Protein AF-A0A919Z2V4-F1 (afdb_monomer_lite)

Structure (mmCIF, N/CA/C/O backbone):
data_AF-A0A919Z2V4-F1
#
_entry.id   AF-A0A919Z2V4-F1
#
loop_
_atom_site.group_PDB
_atom_site.id
_atom_site.type_symbol
_atom_site.label_atom_id
_atom_site.label_alt_id
_atom_site.label_comp_id
_atom_site.label_asym_id
_atom_site.label_entity_id
_atom_site.label_seq_id
_atom_site.pdbx_PDB_ins_code
_atom_site.Cartn_x
_atom_site.Cartn_y
_atom_site.Cartn_z
_atom_site.occupancy
_atom_site.B_iso_or_equiv
_atom_site.auth_seq_id
_atom_site.auth_comp_id
_atom_site.auth_asym_id
_atom_site.auth_atom_id
_atom_site.pdbx_PDB_model_num
ATOM 1 N N . MET A 1 1 ? 20.103 -18.268 31.659 1.00 32.75 1 MET A N 1
ATOM 2 C CA . MET A 1 1 ? 19.099 -17.332 32.215 1.00 32.75 1 MET A CA 1
ATOM 3 C C . MET A 1 1 ? 17.959 -17.196 31.215 1.00 32.75 1 MET A C 1
ATOM 5 O O . MET A 1 1 ? 18.212 -16.884 30.063 1.00 32.75 1 MET A O 1
ATOM 9 N N . LYS A 1 2 ? 16.730 -17.542 31.616 1.00 25.28 2 LYS A N 1
ATOM 10 C CA . LYS A 1 2 ? 15.536 -17.521 30.755 1.00 25.28 2 LYS A CA 1
ATOM 11 C C . LYS A 1 2 ? 15.109 -16.070 30.496 1.00 25.28 2 LYS A C 1
ATOM 13 O O . LYS A 1 2 ? 14.567 -15.439 31.399 1.00 25.28 2 LYS A O 1
ATOM 18 N N . ASN A 1 3 ? 15.309 -15.563 29.279 1.00 24.97 3 ASN A N 1
ATOM 19 C CA . ASN A 1 3 ? 14.712 -14.299 28.848 1.00 24.97 3 ASN A CA 1
ATOM 20 C C . ASN A 1 3 ? 13.202 -14.493 28.654 1.00 24.97 3 ASN A C 1
ATOM 22 O O . ASN A 1 3 ? 12.748 -15.175 27.735 1.00 24.97 3 ASN A O 1
ATOM 26 N N . LYS A 1 4 ? 12.411 -13.914 29.564 1.00 27.44 4 LYS A N 1
ATOM 27 C CA . LYS A 1 4 ? 10.954 -13.814 29.448 1.00 27.44 4 LYS A CA 1
ATOM 28 C C . LYS A 1 4 ? 10.617 -12.909 28.257 1.00 27.44 4 LYS A C 1
ATOM 30 O O . LYS A 1 4 ? 10.612 -11.691 28.397 1.00 27.44 4 LYS A O 1
ATOM 35 N N . LYS A 1 5 ? 10.263 -13.503 27.112 1.00 27.16 5 LYS A N 1
ATOM 36 C CA . LYS A 1 5 ? 9.455 -12.833 26.082 1.00 27.16 5 LYS A CA 1
ATOM 37 C C . LYS A 1 5 ? 8.130 -12.409 26.732 1.00 27.16 5 LYS A C 1
ATOM 39 O O . LYS A 1 5 ? 7.271 -13.249 27.005 1.00 27.16 5 LYS A O 1
ATOM 44 N N . ARG A 1 6 ? 7.970 -11.121 27.039 1.00 26.19 6 ARG A N 1
ATOM 45 C CA . ARG A 1 6 ? 6.679 -10.539 27.429 1.00 26.19 6 ARG A CA 1
ATOM 46 C C . ARG A 1 6 ? 5.808 -10.512 26.169 1.00 26.19 6 ARG A C 1
ATOM 48 O O . ARG A 1 6 ? 5.890 -9.585 25.381 1.00 26.19 6 ARG A O 1
ATOM 55 N N . LYS A 1 7 ? 4.996 -11.554 25.956 1.00 26.88 7 LYS A N 1
ATOM 56 C CA . LYS A 1 7 ? 3.866 -11.485 25.017 1.00 26.88 7 LYS A CA 1
ATOM 57 C C . LYS A 1 7 ? 2.907 -10.418 25.546 1.00 26.88 7 LYS A C 1
ATOM 59 O O . LYS A 1 7 ? 2.269 -10.634 26.579 1.00 26.88 7 LYS A O 1
ATOM 64 N N . GLN A 1 8 ? 2.840 -9.271 24.881 1.00 28.77 8 GLN A N 1
ATOM 65 C CA . GLN A 1 8 ? 1.799 -8.274 25.102 1.00 28.77 8 GLN A CA 1
ATOM 66 C C . GLN A 1 8 ? 0.488 -8.929 24.646 1.00 28.77 8 GLN A C 1
ATOM 68 O O . GLN A 1 8 ? 0.226 -9.079 23.460 1.00 28.77 8 GLN A O 1
ATOM 73 N N . LYS A 1 9 ? -0.289 -9.475 25.590 1.00 27.64 9 LYS A N 1
ATOM 74 C CA . LYS A 1 9 ? -1.645 -9.940 25.290 1.00 27.64 9 LYS A CA 1
ATOM 75 C C . LYS A 1 9 ? -2.485 -8.686 25.077 1.00 27.64 9 LYS A C 1
ATOM 77 O O . LYS A 1 9 ? -2.819 -8.025 26.059 1.00 27.64 9 LYS A O 1
ATOM 82 N N . THR A 1 10 ? -2.811 -8.376 23.828 1.00 31.47 10 THR A N 1
ATOM 83 C CA . THR A 1 10 ? -3.764 -7.333 23.427 1.00 31.47 10 THR A CA 1
ATOM 84 C C . THR A 1 10 ? -5.170 -7.749 23.866 1.00 31.47 10 THR A C 1
ATOM 86 O O . THR A 1 10 ? -6.000 -8.169 23.072 1.00 31.47 10 THR A O 1
ATOM 89 N N . LYS A 1 11 ? -5.430 -7.755 25.177 1.00 31.16 11 LYS A N 1
ATOM 90 C CA . LYS A 1 11 ? -6.787 -7.905 25.705 1.00 31.16 11 LYS A CA 1
ATOM 91 C C . LYS A 1 11 ? -7.398 -6.515 25.757 1.00 31.16 11 LYS A C 1
ATOM 93 O O . LYS A 1 11 ? -6.947 -5.698 26.557 1.00 31.16 11 LYS A O 1
ATOM 98 N N . ILE A 1 12 ? -8.420 -6.283 24.936 1.00 35.75 12 ILE A N 1
ATOM 99 C CA . ILE A 1 12 ? -9.289 -5.110 25.048 1.00 35.75 12 ILE A CA 1
ATOM 100 C C . ILE A 1 12 ? -9.858 -5.120 26.471 1.00 35.75 12 ILE A C 1
ATOM 102 O O . ILE A 1 12 ? -10.494 -6.089 26.890 1.00 35.75 12 ILE A O 1
ATOM 106 N N . ARG A 1 13 ? -9.544 -4.087 27.252 1.00 31.11 13 ARG A N 1
ATOM 107 C CA . ARG A 1 13 ? -10.099 -3.875 28.591 1.00 31.11 13 ARG A CA 1
ATOM 108 C C . ARG A 1 13 ? -10.956 -2.622 28.537 1.00 31.11 13 ARG A C 1
ATOM 110 O O . ARG A 1 13 ? -10.523 -1.613 27.990 1.00 31.11 13 ARG A O 1
ATOM 117 N N . ARG A 1 14 ? -12.145 -2.699 29.131 1.00 33.41 14 ARG A N 1
ATOM 118 C CA . ARG A 1 14 ? -12.959 -1.525 29.433 1.00 33.41 14 ARG A CA 1
ATOM 119 C C . ARG A 1 14 ? -12.164 -0.654 30.400 1.00 33.41 14 ARG A C 1
ATOM 121 O O . ARG A 1 14 ? -11.778 -1.130 31.468 1.00 33.41 14 ARG A O 1
ATOM 128 N N . ASN A 1 15 ? -11.895 0.583 30.015 1.00 32.00 15 ASN A N 1
ATOM 129 C CA . ASN A 1 15 ? -11.570 1.616 30.976 1.00 32.00 15 ASN A CA 1
ATOM 130 C C . ASN A 1 15 ? -12.911 2.200 31.427 1.00 32.00 15 ASN A C 1
ATOM 132 O O . ASN A 1 15 ? -13.731 2.585 30.598 1.00 32.00 15 ASN A O 1
ATOM 136 N N . GLU A 1 16 ? -13.176 2.206 32.728 1.00 30.98 16 GLU A N 1
ATOM 137 C CA . GLU A 1 16 ? -14.463 2.677 33.264 1.00 30.98 16 GLU A CA 1
ATOM 138 C C . GLU A 1 16 ? -14.642 4.198 33.102 1.00 30.98 16 GLU A C 1
ATOM 140 O O . GLU A 1 16 ? -15.756 4.695 33.210 1.00 30.98 16 GLU A O 1
ATOM 145 N N . ASN A 1 17 ? -13.572 4.916 32.736 1.00 37.62 17 ASN A N 1
ATOM 146 C CA . ASN A 1 17 ? -13.545 6.368 32.551 1.00 37.62 17 ASN A CA 1
ATOM 147 C C . ASN A 1 17 ? -13.175 6.737 31.117 1.00 37.62 17 ASN A C 1
ATOM 149 O O . ASN A 1 17 ? -12.077 7.221 30.838 1.00 37.62 17 ASN A O 1
ATOM 153 N N . GLY A 1 18 ? -14.090 6.434 30.207 1.00 30.92 18 GLY A N 1
ATOM 154 C CA . GLY A 1 18 ? -13.821 6.496 28.794 1.00 30.92 18 GLY A CA 1
ATOM 155 C C . GLY A 1 18 ? -14.612 7.544 28.013 1.00 30.92 18 GLY A C 1
ATOM 156 O O . GLY A 1 18 ? -15.623 7.204 27.406 1.00 30.92 18 GLY A O 1
ATOM 157 N N . ALA A 1 19 ? -14.113 8.778 27.949 1.00 35.06 19 ALA A N 1
ATOM 158 C CA . ALA A 1 19 ? -14.504 9.749 26.926 1.00 35.06 19 ALA A CA 1
ATOM 159 C C . ALA A 1 19 ? -13.366 10.727 26.630 1.00 35.06 19 ALA A C 1
ATOM 161 O O . ALA A 1 19 ? -12.578 11.062 27.515 1.00 35.06 19 ALA A O 1
ATOM 162 N N . THR A 1 20 ? -13.268 11.183 25.381 1.00 41.44 20 THR A N 1
ATOM 163 C CA . THR A 1 20 ? -12.561 12.431 25.066 1.00 41.44 20 THR A CA 1
ATOM 164 C C . THR A 1 20 ? -13.396 13.634 25.541 1.00 41.44 20 THR A C 1
ATOM 166 O O . THR A 1 20 ? -14.615 13.590 25.398 1.00 41.44 20 THR A O 1
ATOM 169 N N . PRO A 1 21 ? -12.792 14.702 26.096 1.00 40.31 21 PRO A N 1
ATOM 170 C CA . PRO A 1 21 ? -13.465 15.644 27.008 1.00 40.31 21 PRO A CA 1
ATOM 171 C C . PRO A 1 21 ? -14.363 16.719 26.362 1.00 40.31 21 PRO A C 1
ATOM 173 O O . PRO A 1 21 ? -14.651 17.717 27.015 1.00 40.31 21 PRO A O 1
ATOM 176 N N . HIS A 1 22 ? -14.765 16.586 25.095 1.00 46.78 22 HIS A N 1
ATOM 177 C CA . HIS A 1 22 ? -15.185 17.753 24.292 1.00 46.78 22 HIS A CA 1
ATOM 178 C C . HIS A 1 22 ? -16.662 18.110 24.283 1.00 46.78 22 HIS A C 1
ATOM 180 O O . HIS A 1 22 ? -17.043 19.054 23.604 1.00 46.78 22 HIS A O 1
ATOM 186 N N . GLU A 1 23 ? -17.499 17.461 25.080 1.00 51.72 23 GLU A N 1
ATOM 187 C CA . GLU A 1 23 ? -18.901 17.860 25.151 1.00 51.72 23 GLU A CA 1
ATOM 188 C C . GLU A 1 23 ? -19.267 18.301 26.571 1.00 51.72 23 GLU A C 1
ATOM 190 O O . GLU A 1 23 ? -19.268 17.499 27.502 1.00 51.72 23 GLU A O 1
ATOM 195 N N . ASN A 1 24 ? -19.703 19.558 26.730 1.00 46.19 24 ASN A N 1
ATOM 196 C CA . ASN A 1 24 ? -20.564 19.955 27.861 1.00 46.19 24 ASN A CA 1
ATOM 197 C C . ASN A 1 24 ? -21.817 19.049 27.943 1.00 46.19 24 ASN A C 1
ATOM 199 O O . ASN A 1 24 ? -22.427 18.880 29.001 1.00 46.19 24 ASN A O 1
ATOM 203 N N . GLU A 1 25 ? -22.190 18.429 26.821 1.00 50.91 25 GLU A N 1
ATOM 204 C CA . GLU A 1 25 ? -23.221 17.403 26.745 1.00 50.91 25 GLU A CA 1
ATOM 205 C C . GLU A 1 25 ? -22.753 16.040 27.273 1.00 50.91 25 GLU A C 1
ATOM 207 O O . GLU A 1 25 ? -23.605 15.289 27.722 1.00 50.91 25 GLU A O 1
ATOM 212 N N . PHE A 1 26 ? -21.454 15.714 27.339 1.00 57.19 26 PHE A N 1
ATOM 213 C CA . PHE A 1 26 ? -20.980 14.405 27.811 1.00 57.19 26 PHE A CA 1
ATOM 214 C C . PHE A 1 26 ? -21.358 14.156 29.268 1.00 57.19 26 PHE A C 1
ATOM 216 O O . PHE A 1 26 ? -21.926 13.113 29.582 1.00 57.19 26 PHE A O 1
ATOM 223 N N . GLU A 1 27 ? -21.087 15.107 30.166 1.00 59.19 27 GLU A N 1
ATOM 224 C CA . GLU A 1 27 ? -21.482 14.962 31.573 1.00 59.19 27 GLU A CA 1
ATOM 225 C C . GLU A 1 27 ? -23.003 14.836 31.703 1.00 59.19 27 GLU A C 1
ATOM 227 O O . GLU A 1 27 ? -23.503 14.027 32.485 1.00 59.19 27 GLU A O 1
ATOM 232 N N . THR A 1 28 ? -23.740 15.578 30.876 1.00 63.47 28 THR A N 1
ATOM 233 C CA . THR A 1 28 ? -25.205 15.567 30.847 1.00 63.47 28 THR A CA 1
ATOM 234 C C . THR A 1 28 ? -25.751 14.232 30.327 1.00 63.47 28 THR A C 1
ATOM 236 O O . THR A 1 28 ? -26.582 13.611 30.983 1.00 63.47 28 THR A O 1
ATOM 239 N N . ILE A 1 29 ? -25.256 13.744 29.191 1.00 63.44 29 ILE A N 1
ATOM 240 C CA . ILE A 1 29 ? -25.629 12.480 28.550 1.00 63.44 29 ILE A CA 1
ATOM 241 C C . ILE A 1 29 ? -25.215 11.307 29.430 1.00 63.44 29 ILE A C 1
ATOM 243 O O . ILE A 1 29 ? -26.018 10.407 29.641 1.00 63.44 29 ILE A O 1
ATOM 247 N N . SER A 1 30 ? -24.001 11.318 29.980 1.00 65.25 30 SER A N 1
ATOM 248 C CA . SER A 1 30 ? -23.493 10.265 30.864 1.00 65.25 30 SER A CA 1
ATOM 249 C C . SER A 1 30 ? -24.322 10.180 32.148 1.00 65.25 30 SER A C 1
ATOM 251 O O . SER A 1 30 ? -24.701 9.086 32.577 1.00 65.25 30 SER A O 1
ATOM 253 N N . LYS A 1 31 ? -24.718 11.329 32.713 1.00 73.56 31 LYS A N 1
ATOM 254 C CA . LYS A 1 31 ? -25.656 11.391 33.839 1.00 73.56 31 LYS A CA 1
ATOM 255 C C . LYS A 1 31 ? -27.044 10.864 33.465 1.00 73.56 31 LYS A C 1
ATOM 257 O O . LYS A 1 31 ? -27.559 10.009 34.178 1.00 73.56 31 LYS A O 1
ATOM 262 N N . LEU A 1 32 ? -27.612 11.292 32.335 1.00 73.62 32 LEU A N 1
ATOM 263 C CA . LEU A 1 32 ? -28.906 10.805 31.835 1.00 73.62 32 LEU A CA 1
ATOM 264 C C . LEU A 1 32 ? -28.890 9.294 31.562 1.00 73.62 32 LEU A C 1
ATOM 266 O O . LEU A 1 32 ? -29.845 8.601 31.899 1.00 73.62 32 LEU A O 1
ATOM 270 N N . LEU A 1 33 ? -27.803 8.763 30.994 1.00 70.88 33 LEU A N 1
ATOM 271 C CA . LEU A 1 33 ? -27.613 7.328 30.773 1.00 70.88 33 LEU A CA 1
ATOM 272 C C . LEU A 1 33 ? -27.520 6.571 32.096 1.00 70.88 33 LEU A C 1
ATOM 274 O O . LEU A 1 33 ? -28.129 5.515 32.236 1.00 70.88 33 LEU A O 1
ATOM 278 N N . THR A 1 34 ? -26.786 7.115 33.067 1.00 77.75 34 THR A N 1
ATOM 279 C CA . THR A 1 34 ? -26.656 6.521 34.402 1.00 77.75 34 THR A CA 1
ATOM 280 C C . THR A 1 34 ? -28.007 6.489 35.116 1.00 77.75 34 THR A C 1
ATOM 282 O O . THR A 1 34 ? -28.391 5.455 35.656 1.00 77.75 34 THR A O 1
ATOM 285 N N . GLU A 1 35 ? -28.771 7.583 35.062 1.00 81.00 35 GLU A N 1
ATOM 286 C CA . GLU A 1 35 ? -30.133 7.663 35.602 1.00 81.00 35 GLU A CA 1
ATOM 287 C C . GLU A 1 35 ? -31.090 6.708 34.872 1.00 81.00 35 GLU A C 1
ATOM 289 O O . GLU A 1 35 ? -31.896 6.025 35.504 1.00 81.00 35 GLU A O 1
ATOM 294 N N . TYR A 1 36 ? -30.983 6.594 33.547 1.00 77.38 36 TYR A N 1
ATOM 295 C CA . TYR A 1 36 ? -31.784 5.665 32.750 1.00 77.38 36 TYR A CA 1
ATOM 296 C C . TYR A 1 36 ? -31.482 4.198 33.086 1.00 77.38 36 TYR A C 1
ATOM 298 O O . TYR A 1 36 ? -32.415 3.416 33.262 1.00 77.38 36 TYR A O 1
ATOM 306 N N . ILE A 1 37 ? -30.205 3.831 33.231 1.00 80.31 37 ILE A N 1
ATOM 307 C CA . ILE A 1 37 ? -29.780 2.484 33.639 1.00 80.31 37 ILE A CA 1
ATOM 308 C C . ILE A 1 37 ? -30.247 2.181 35.066 1.00 80.31 37 ILE A C 1
ATOM 310 O O . ILE A 1 37 ? -30.796 1.108 35.307 1.00 80.31 37 ILE A O 1
ATOM 314 N N . ALA A 1 38 ? -30.105 3.132 35.995 1.00 81.62 38 ALA A N 1
ATOM 315 C CA . ALA A 1 38 ? -30.577 2.973 37.371 1.00 81.62 38 ALA A CA 1
ATOM 316 C C . ALA A 1 38 ? -32.092 2.708 37.443 1.00 81.62 38 ALA A C 1
ATOM 318 O O . ALA A 1 38 ? -32.548 1.943 38.292 1.00 81.62 38 ALA A O 1
ATOM 319 N N . ASN A 1 39 ? -32.862 3.301 36.526 1.00 84.50 39 ASN A N 1
ATOM 320 C CA . ASN A 1 39 ? -34.307 3.109 36.422 1.00 84.50 39 ASN A CA 1
ATOM 321 C C . ASN A 1 39 ? -34.722 1.856 35.624 1.00 84.50 39 ASN A C 1
ATOM 323 O O . ASN A 1 39 ? -35.897 1.499 35.659 1.00 84.50 39 ASN A O 1
ATOM 327 N N . ASN A 1 40 ? -33.798 1.189 34.918 1.00 82.69 40 ASN A N 1
ATOM 328 C CA . ASN A 1 40 ? -34.071 0.009 34.083 1.00 82.69 40 ASN A CA 1
ATOM 329 C C . ASN A 1 40 ? -32.931 -1.034 34.215 1.00 82.69 40 ASN A C 1
ATOM 331 O O . ASN A 1 40 ? -32.115 -1.186 33.298 1.00 82.69 40 ASN A O 1
ATOM 335 N N . PRO A 1 41 ? -32.831 -1.765 35.341 1.00 80.88 41 PRO A N 1
ATOM 336 C CA . PRO A 1 41 ? -31.692 -2.649 35.636 1.00 80.88 41 PRO A CA 1
ATOM 337 C C . PRO A 1 41 ? -31.478 -3.778 34.610 1.00 80.88 41 PRO A C 1
ATOM 339 O O . PRO A 1 41 ? -30.359 -4.245 34.380 1.00 80.88 41 PRO A O 1
ATOM 342 N N . GLU A 1 42 ? -32.544 -4.224 33.945 1.00 84.75 42 GLU A N 1
ATOM 343 C CA . GLU A 1 42 ? -32.484 -5.197 32.853 1.00 84.75 42 GLU A CA 1
ATOM 344 C C . GLU A 1 42 ? -31.669 -4.696 31.651 1.00 84.75 42 GLU A C 1
ATOM 346 O O . GLU A 1 42 ? -31.022 -5.494 30.965 1.00 84.75 42 GLU A O 1
ATOM 351 N N . ILE A 1 43 ? -31.632 -3.379 31.426 1.00 80.31 43 ILE A N 1
ATOM 352 C CA . ILE A 1 43 ? -30.871 -2.758 30.339 1.00 80.31 43 ILE A CA 1
ATOM 353 C C . ILE A 1 43 ? -29.372 -2.876 30.598 1.00 80.31 43 ILE A C 1
ATOM 355 O O . ILE A 1 43 ? -28.622 -3.157 29.663 1.00 80.31 43 ILE A O 1
ATOM 359 N N . GLU A 1 44 ? -28.926 -2.768 31.851 1.00 79.88 44 GLU A N 1
ATOM 360 C CA . GLU A 1 44 ? -27.517 -2.971 32.208 1.00 79.88 44 GLU A CA 1
ATOM 361 C C . GLU A 1 44 ? -27.038 -4.373 31.810 1.00 79.88 44 GLU A C 1
ATOM 363 O O . GLU A 1 44 ? -25.977 -4.547 31.202 1.00 79.88 44 GLU A O 1
ATOM 368 N N . THR A 1 45 ? -27.874 -5.380 32.077 1.00 83.56 45 THR A N 1
ATOM 369 C CA . THR A 1 45 ? -27.592 -6.777 31.724 1.00 83.56 45 THR A CA 1
ATOM 370 C C . THR A 1 45 ? -27.521 -6.963 30.206 1.00 83.56 45 THR A C 1
ATOM 372 O O . THR A 1 45 ? -26.632 -7.656 29.704 1.00 83.56 45 THR A O 1
ATOM 375 N N . ILE A 1 46 ? -28.423 -6.320 29.456 1.00 83.62 46 ILE A N 1
ATOM 376 C CA . ILE A 1 46 ? -28.427 -6.352 27.986 1.00 83.62 46 ILE A CA 1
ATOM 377 C C . ILE A 1 46 ? -27.170 -5.679 27.421 1.00 83.62 46 ILE A C 1
ATOM 379 O O . ILE A 1 46 ? -26.510 -6.264 26.560 1.00 83.62 46 ILE A O 1
ATOM 383 N N . ILE A 1 47 ? -26.815 -4.486 27.909 1.00 80.62 47 ILE A N 1
ATOM 384 C CA . ILE A 1 47 ? -25.624 -3.737 27.477 1.00 80.62 47 ILE A CA 1
ATOM 385 C C . ILE A 1 47 ? -24.364 -4.564 27.729 1.00 80.62 47 ILE A C 1
ATOM 387 O O . ILE A 1 47 ? -23.549 -4.737 26.822 1.00 80.62 47 ILE A O 1
ATOM 391 N N . LYS A 1 48 ? -24.227 -5.131 28.933 1.00 82.31 48 LYS A N 1
ATOM 392 C CA . LYS A 1 48 ? -23.082 -5.971 29.293 1.00 82.31 48 LYS A CA 1
ATOM 393 C C . LYS A 1 48 ? -22.954 -7.174 28.360 1.00 82.31 48 LYS A C 1
ATOM 395 O O . LYS A 1 48 ? -21.884 -7.394 27.800 1.00 82.31 48 LYS A O 1
ATOM 400 N N . LYS A 1 49 ? -24.052 -7.898 28.125 1.00 83.38 49 LYS A N 1
ATOM 401 C CA . LYS A 1 49 ? -24.068 -9.058 27.223 1.00 83.38 49 LYS A CA 1
ATOM 402 C C . LYS A 1 49 ? -23.685 -8.679 25.790 1.00 83.38 49 LYS A C 1
ATOM 404 O O . LYS A 1 49 ? -22.917 -9.393 25.152 1.00 83.38 49 LYS A O 1
ATOM 409 N N . LYS A 1 50 ? -24.202 -7.558 25.279 1.00 83.62 50 LYS A N 1
ATOM 410 C CA . LYS A 1 50 ? -23.865 -7.048 23.942 1.00 83.62 50 LYS A CA 1
ATOM 411 C C . LYS A 1 50 ? -22.389 -6.669 23.827 1.00 83.62 50 LYS A C 1
ATOM 413 O O . LYS A 1 50 ? -21.759 -6.995 22.825 1.00 83.62 50 LYS A O 1
ATOM 418 N N . HIS A 1 51 ? -21.835 -6.024 24.850 1.00 84.56 51 HIS A N 1
ATOM 419 C CA . HIS A 1 51 ? -20.416 -5.681 24.892 1.00 84.56 51 HIS A CA 1
ATOM 420 C C . HIS A 1 51 ? -19.528 -6.932 24.926 1.00 84.56 51 HIS A C 1
ATOM 422 O O . HIS A 1 51 ? -18.580 -7.024 24.153 1.00 84.56 51 HIS A O 1
ATOM 428 N N . GLU A 1 52 ? -19.864 -7.926 25.755 1.00 83.81 52 GLU A N 1
ATOM 429 C CA . GLU A 1 52 ? -19.159 -9.217 25.793 1.00 83.81 52 GLU A CA 1
ATOM 430 C C . GLU A 1 52 ? -19.168 -9.903 24.416 1.00 83.81 52 GLU A C 1
ATOM 432 O O . GLU A 1 52 ? -18.121 -10.324 23.927 1.00 83.81 52 GLU A O 1
ATOM 437 N N . GLN A 1 53 ? -20.320 -9.919 23.733 1.00 83.19 53 GLN A N 1
ATOM 438 C CA . GLN A 1 53 ? -20.436 -10.440 22.366 1.00 83.19 53 GLN A CA 1
ATOM 439 C C . GLN A 1 53 ? -19.556 -9.687 21.359 1.00 83.19 53 GLN A C 1
ATOM 441 O O . GLN A 1 53 ? -18.916 -10.316 20.515 1.00 83.19 53 GLN A O 1
ATOM 446 N N . ALA A 1 54 ? -19.514 -8.356 21.441 1.00 87.19 54 ALA A N 1
ATOM 447 C CA . ALA A 1 54 ? -18.673 -7.535 20.575 1.00 87.19 54 ALA A CA 1
ATOM 448 C C . ALA A 1 54 ? -17.181 -7.830 20.799 1.00 87.19 54 ALA A C 1
ATOM 450 O O . ALA A 1 54 ? -16.442 -8.059 19.842 1.00 87.19 54 ALA A O 1
ATOM 451 N N . VAL A 1 55 ? -16.746 -7.889 22.061 1.00 87.62 55 VAL A N 1
ATOM 452 C CA . VAL A 1 55 ? -15.357 -8.194 22.437 1.00 87.62 55 VAL A CA 1
ATOM 453 C C . VAL A 1 55 ? -14.940 -9.578 21.941 1.00 87.62 55 VAL A C 1
ATOM 455 O O . VAL A 1 55 ? -13.849 -9.722 21.389 1.00 87.62 55 VAL A O 1
ATOM 458 N N . ASP A 1 56 ? -15.801 -10.587 22.074 1.00 85.38 56 ASP A N 1
ATOM 459 C CA . ASP A 1 56 ? -15.523 -11.929 21.557 1.00 85.38 56 ASP A CA 1
ATOM 460 C C . ASP A 1 56 ? -15.394 -11.946 20.032 1.00 85.38 56 ASP A C 1
ATOM 462 O O . ASP A 1 56 ? -14.475 -12.575 19.501 1.00 85.38 56 ASP A O 1
ATOM 466 N N . TYR A 1 57 ? -16.267 -11.219 19.327 1.00 87.44 57 TYR A N 1
ATOM 467 C CA . TYR A 1 57 ? -16.199 -11.091 17.872 1.00 87.44 57 TYR A CA 1
ATOM 468 C C . TYR A 1 57 ? -14.871 -10.470 17.430 1.00 87.44 57 TYR A C 1
ATOM 470 O O . TYR A 1 57 ? -14.185 -11.016 16.563 1.00 87.44 57 TYR A O 1
ATOM 478 N N . ILE A 1 58 ? -14.474 -9.366 18.067 1.00 89.38 58 ILE A N 1
ATOM 479 C CA . ILE A 1 58 ? -13.212 -8.684 17.769 1.00 89.38 58 ILE A CA 1
ATOM 480 C C . ILE A 1 58 ? -12.034 -9.618 18.046 1.00 89.38 58 ILE A C 1
ATOM 482 O O . ILE A 1 58 ? -11.206 -9.824 17.165 1.00 89.38 58 ILE A O 1
ATOM 486 N N . ASN A 1 59 ? -11.980 -10.250 19.222 1.00 88.69 59 ASN A N 1
ATOM 487 C CA . ASN A 1 59 ? -10.885 -11.152 19.594 1.00 88.69 59 ASN A CA 1
ATOM 488 C C . ASN A 1 59 ? -10.719 -12.324 18.618 1.00 88.69 59 ASN A C 1
ATOM 490 O O . ASN A 1 59 ? -9.599 -12.782 18.401 1.00 88.69 59 ASN A O 1
ATOM 494 N N . VAL A 1 60 ? -11.814 -12.819 18.036 1.00 89.19 60 VAL A N 1
ATOM 495 C CA . VAL A 1 60 ? -11.747 -13.842 16.988 1.00 89.19 60 VAL A CA 1
ATOM 496 C C . VAL A 1 60 ? -11.190 -13.270 15.686 1.00 89.19 60 VAL A C 1
ATOM 498 O O . VAL A 1 60 ? -10.318 -13.900 15.091 1.00 89.19 60 VAL A O 1
ATOM 501 N N . GLN A 1 61 ? -11.607 -12.072 15.265 1.00 90.69 61 GLN A N 1
ATOM 502 C CA . GLN A 1 61 ? -11.053 -11.427 14.067 1.00 90.69 61 GLN A CA 1
ATOM 503 C C . GLN A 1 61 ? -9.566 -11.074 14.202 1.00 90.69 61 GLN A C 1
ATOM 505 O O . GLN A 1 61 ? -8.813 -11.203 13.239 1.00 90.69 61 GLN A O 1
ATOM 510 N N . LEU A 1 62 ? -9.104 -10.713 15.400 1.00 92.56 62 LEU A N 1
ATOM 511 C CA . LEU A 1 62 ? -7.683 -10.445 15.651 1.00 92.56 62 LEU A CA 1
ATOM 512 C C . LEU A 1 62 ? -6.786 -11.675 15.451 1.00 92.56 62 LEU A C 1
ATOM 514 O O . LEU A 1 62 ? -5.579 -11.532 15.278 1.00 92.56 62 LEU A O 1
ATOM 518 N N . GLU A 1 63 ? -7.356 -12.879 15.453 1.00 92.00 63 GLU A N 1
ATOM 519 C CA . GLU A 1 63 ? -6.602 -14.130 15.349 1.00 92.00 63 GLU A CA 1
ATOM 520 C C . GLU A 1 63 ? -6.969 -14.979 14.136 1.00 92.00 63 GLU A C 1
ATOM 522 O O . GLU A 1 63 ? -6.418 -16.065 13.949 1.00 92.00 63 GLU A O 1
ATOM 527 N N . ASN A 1 64 ? -7.889 -14.507 13.302 1.00 91.44 64 ASN A N 1
ATOM 528 C CA . ASN A 1 64 ? -8.337 -15.256 12.141 1.00 91.44 64 ASN A CA 1
ATOM 529 C C . ASN A 1 64 ? -7.556 -14.929 10.858 1.00 91.44 64 ASN A C 1
ATOM 531 O O . ASN A 1 64 ? -7.938 -15.445 9.819 1.00 91.44 64 ASN A O 1
ATOM 535 N N . GLY A 1 65 ? -6.510 -14.098 10.923 1.00 92.00 65 GLY A N 1
ATOM 536 C CA . GLY A 1 65 ? -5.653 -13.732 9.789 1.00 92.00 65 GLY A CA 1
ATOM 537 C C . GLY A 1 65 ? -4.575 -14.759 9.459 1.00 92.00 65 GLY A C 1
ATOM 538 O O . GLY A 1 65 ? -4.433 -15.781 10.140 1.00 92.00 65 GLY A O 1
ATOM 539 N N . LEU A 1 66 ? -3.813 -14.456 8.410 1.00 90.00 66 LEU A N 1
ATOM 540 C CA . LEU A 1 66 ? -2.657 -15.224 7.946 1.00 90.00 66 LEU A CA 1
ATOM 541 C C . LEU A 1 66 ? -1.351 -14.831 8.641 1.00 90.00 66 LEU A C 1
ATOM 543 O O . LEU A 1 66 ? -0.407 -15.618 8.639 1.00 90.00 66 LEU A O 1
ATOM 547 N N . ASN A 1 67 ? -1.330 -13.680 9.318 1.00 88.12 67 ASN A N 1
ATOM 548 C CA . ASN A 1 67 ? -0.145 -13.093 9.947 1.00 88.12 67 ASN A CA 1
ATOM 549 C C . ASN A 1 67 ? 0.925 -12.666 8.934 1.00 88.12 67 ASN A C 1
ATOM 551 O O . ASN A 1 67 ? 2.124 -12.781 9.191 1.00 88.12 67 ASN A O 1
ATOM 555 N N . PHE A 1 68 ? 0.487 -12.212 7.770 1.00 90.81 68 PHE A N 1
ATOM 556 C CA . PHE A 1 68 ? 1.325 -11.410 6.900 1.00 90.81 68 PHE A CA 1
ATOM 557 C C . PHE A 1 68 ? 1.415 -9.977 7.449 1.00 90.81 68 PHE A C 1
ATOM 559 O O . PHE A 1 68 ? 0.920 -9.649 8.525 1.00 90.81 68 PHE A O 1
ATOM 566 N N . GLN A 1 69 ? 2.136 -9.094 6.769 1.00 88.94 69 GLN A N 1
ATOM 567 C CA . GLN A 1 69 ? 2.365 -7.768 7.337 1.00 88.94 69 GLN A CA 1
ATOM 568 C C . GLN A 1 69 ? 1.114 -6.893 7.257 1.00 88.94 69 GLN A C 1
ATOM 570 O O . GLN A 1 69 ? 0.753 -6.224 8.224 1.00 88.94 69 GLN A O 1
ATOM 575 N N . VAL A 1 70 ? 0.441 -6.881 6.104 1.00 93.81 70 VAL A N 1
ATOM 576 C CA . VAL A 1 70 ? -0.666 -5.945 5.882 1.00 93.81 70 VAL A CA 1
ATOM 577 C C . VAL A 1 70 ? -1.959 -6.423 6.551 1.00 93.81 70 VAL A C 1
ATOM 579 O O . VAL A 1 70 ? -2.718 -5.607 7.074 1.00 93.81 70 VAL A O 1
ATOM 582 N N . ASP A 1 71 ? -2.192 -7.735 6.637 1.00 92.19 71 ASP A N 1
ATOM 583 C CA . ASP A 1 71 ? -3.351 -8.278 7.358 1.00 92.19 71 ASP A CA 1
ATOM 584 C C . ASP A 1 71 ? -3.217 -8.088 8.886 1.00 92.19 71 ASP A C 1
ATOM 586 O O . ASP A 1 71 ? -4.225 -7.865 9.569 1.00 92.19 71 ASP A O 1
ATOM 590 N N . GLU A 1 72 ? -1.993 -8.104 9.434 1.00 93.75 72 GLU A N 1
ATOM 591 C CA . GLU A 1 72 ? -1.722 -7.698 10.819 1.00 93.75 72 GLU A CA 1
ATOM 592 C C . GLU A 1 72 ? -1.960 -6.198 11.033 1.00 93.75 72 GLU A C 1
ATOM 594 O O . GLU A 1 72 ? -2.509 -5.827 12.072 1.00 93.75 72 GLU A O 1
ATOM 599 N N . LEU A 1 73 ? -1.641 -5.335 10.059 1.00 95.50 73 LEU A N 1
ATOM 600 C CA . LEU A 1 73 ? -1.959 -3.902 10.141 1.00 95.50 73 LEU A CA 1
ATOM 601 C C . LEU A 1 73 ? -3.469 -3.641 10.190 1.00 95.50 73 LEU A C 1
ATOM 603 O O . LEU A 1 73 ? -3.926 -2.854 11.021 1.00 95.50 73 LEU A O 1
ATOM 607 N N . LEU A 1 74 ? -4.260 -4.317 9.352 1.00 97.25 74 LEU A N 1
ATOM 608 C CA . LEU A 1 74 ? -5.724 -4.212 9.402 1.00 97.25 74 LEU A CA 1
ATOM 609 C C . LEU A 1 74 ? -6.266 -4.631 10.776 1.00 97.25 74 LEU A C 1
ATOM 611 O O . LEU A 1 74 ? -7.136 -3.977 11.347 1.00 97.25 74 LEU A O 1
ATOM 615 N N . ARG A 1 75 ? -5.716 -5.692 11.369 1.00 96.06 75 ARG A N 1
ATOM 616 C CA . ARG A 1 75 ? -6.111 -6.144 12.715 1.00 96.06 75 ARG A CA 1
ATOM 617 C C . ARG A 1 75 ? -5.645 -5.195 13.816 1.00 96.06 75 ARG A C 1
ATOM 619 O O . ARG A 1 75 ? -6.380 -4.992 14.781 1.00 96.06 75 ARG A O 1
ATOM 626 N N . TYR A 1 76 ? -4.473 -4.583 13.670 1.00 94.88 76 TYR A N 1
ATOM 627 C CA . TYR A 1 76 ? -3.995 -3.541 14.576 1.00 94.88 76 TYR A CA 1
ATOM 628 C C . TYR A 1 76 ? -4.982 -2.368 14.625 1.00 94.88 76 TYR A C 1
ATOM 630 O O . TYR A 1 76 ? -5.452 -2.000 15.702 1.00 94.88 76 TYR A O 1
ATOM 638 N N . PHE A 1 77 ? -5.374 -1.839 13.463 1.00 95.81 77 PHE A N 1
ATOM 639 C CA . PHE A 1 77 ? -6.333 -0.738 13.395 1.00 95.81 77 PHE A CA 1
ATOM 640 C C . PHE A 1 77 ? -7.740 -1.154 13.840 1.00 95.81 77 PHE A C 1
ATOM 642 O O . PHE A 1 77 ? -8.402 -0.382 14.529 1.00 95.81 77 PHE A O 1
ATOM 649 N N . LEU A 1 78 ? -8.177 -2.385 13.547 1.00 95.69 78 LEU A N 1
ATOM 650 C CA . LEU A 1 78 ? -9.423 -2.934 14.092 1.00 95.69 78 LEU A CA 1
ATOM 651 C C . LEU A 1 78 ? -9.436 -2.882 15.625 1.00 95.69 78 LEU A C 1
ATOM 653 O O . LEU A 1 78 ? -10.425 -2.447 16.219 1.00 95.69 78 LEU A O 1
ATOM 657 N N . ALA A 1 79 ? -8.359 -3.346 16.267 1.00 94.19 79 ALA A N 1
ATOM 658 C CA . ALA A 1 79 ? -8.236 -3.315 17.720 1.00 94.19 79 ALA A CA 1
ATOM 659 C C . ALA A 1 79 ? -8.248 -1.874 18.240 1.00 94.19 79 ALA A C 1
ATOM 661 O O . ALA A 1 79 ? -8.965 -1.574 19.194 1.00 94.19 79 ALA A O 1
ATOM 662 N N 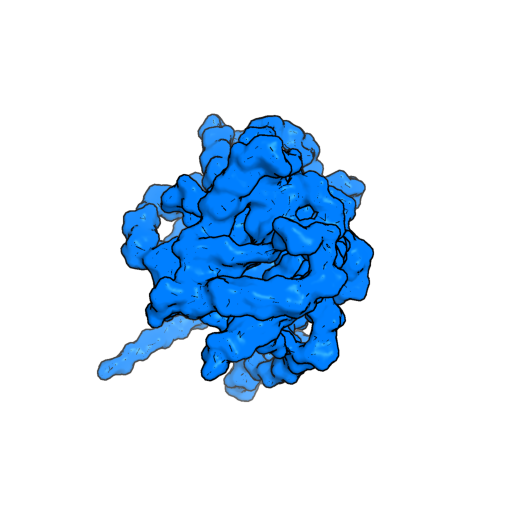. GLU A 1 80 ? -7.502 -0.983 17.588 1.00 91.06 80 GLU A N 1
ATOM 663 C CA . GLU A 1 80 ? -7.365 0.410 18.002 1.00 91.06 80 GLU A CA 1
ATOM 664 C C . GLU A 1 80 ? -8.680 1.194 17.884 1.00 91.06 80 GLU A C 1
ATOM 666 O O . GLU A 1 80 ? -9.088 1.870 18.829 1.00 91.06 80 GLU A O 1
ATOM 671 N N . TYR A 1 81 ? -9.406 1.068 16.771 1.00 92.19 81 TYR A N 1
ATOM 672 C CA . TYR A 1 81 ? -10.692 1.749 16.593 1.00 92.19 81 TYR A CA 1
ATOM 673 C C . TYR A 1 81 ? -11.775 1.189 17.510 1.00 92.19 81 TYR A C 1
ATOM 675 O O . TYR A 1 81 ? -12.564 1.951 18.066 1.00 92.19 81 TYR A O 1
ATOM 683 N N . ASN A 1 82 ? -11.794 -0.122 17.753 1.00 92.56 82 ASN A N 1
ATOM 684 C CA . ASN A 1 82 ? -12.716 -0.681 18.739 1.00 92.56 82 ASN A CA 1
ATOM 685 C C . ASN A 1 82 ? -12.367 -0.257 20.173 1.00 92.56 82 ASN A C 1
ATOM 687 O O . ASN A 1 82 ? -13.254 0.019 20.977 1.00 92.56 82 ASN A O 1
ATOM 691 N N . ASN A 1 83 ? -11.081 -0.141 20.501 1.00 87.31 83 ASN A N 1
ATOM 692 C CA . ASN A 1 83 ? -10.660 0.399 21.788 1.00 87.31 83 ASN A CA 1
ATOM 693 C C . ASN A 1 83 ? -11.100 1.864 21.951 1.00 87.31 83 ASN A C 1
ATOM 695 O O . ASN A 1 83 ? -11.615 2.245 23.001 1.00 87.31 83 ASN A O 1
ATOM 699 N N . ARG A 1 84 ? -10.955 2.667 20.894 1.00 85.00 84 ARG A N 1
ATOM 700 C CA . ARG A 1 84 ? -11.392 4.066 20.838 1.00 85.00 84 ARG A CA 1
ATOM 701 C C . ARG A 1 84 ? -12.903 4.225 20.955 1.00 85.00 84 ARG A C 1
ATOM 703 O O . ARG A 1 84 ? -13.350 5.002 21.786 1.00 85.00 84 ARG A O 1
ATOM 710 N N . ILE A 1 85 ? -13.710 3.466 20.214 1.00 83.50 85 ILE A N 1
ATOM 711 C CA . ILE A 1 85 ? -15.173 3.606 20.303 1.00 83.50 85 ILE A CA 1
ATOM 712 C C . ILE A 1 85 ? -15.705 3.193 21.679 1.00 83.50 85 ILE A C 1
ATOM 714 O O . ILE A 1 85 ? -16.574 3.873 22.216 1.00 83.50 85 ILE A O 1
ATOM 718 N N . PHE A 1 86 ? -15.155 2.132 22.281 1.00 82.06 86 PHE A N 1
ATOM 719 C CA . PHE A 1 86 ? -15.597 1.653 23.594 1.00 82.06 86 PHE A CA 1
ATOM 720 C C . PHE A 1 86 ? -15.175 2.554 24.749 1.00 82.06 86 PHE A C 1
ATOM 722 O O . PHE A 1 86 ? -15.888 2.615 25.748 1.00 82.06 86 PHE A O 1
ATOM 729 N N . ASN A 1 87 ? -14.021 3.215 24.632 1.00 76.50 87 ASN A N 1
ATOM 730 C CA . ASN A 1 87 ? -13.443 3.990 25.725 1.00 76.50 87 ASN A CA 1
ATOM 731 C C . ASN A 1 87 ? -13.386 5.489 25.454 1.00 76.50 87 ASN A C 1
ATOM 733 O O . ASN A 1 87 ? -12.923 6.207 26.314 1.00 76.50 87 ASN A O 1
ATOM 737 N N . HIS A 1 88 ? -13.720 5.995 24.278 1.00 74.75 88 HIS A N 1
ATOM 738 C CA . HIS A 1 88 ? -13.535 7.417 23.974 1.00 74.75 88 HIS A CA 1
ATOM 739 C C . HIS A 1 88 ? -14.605 7.983 23.030 1.00 74.75 88 HIS A C 1
ATOM 741 O O . HIS A 1 88 ? -14.677 9.197 22.870 1.00 74.75 88 HIS A O 1
ATOM 747 N N . GLY A 1 89 ? -15.454 7.139 22.435 1.00 74.62 89 GLY A N 1
ATOM 748 C CA . GLY A 1 89 ? -16.476 7.556 21.473 1.00 74.62 89 GLY A CA 1
ATOM 749 C C . GLY A 1 89 ? -15.928 7.787 20.058 1.00 74.62 89 GLY A C 1
ATOM 750 O O . GLY A 1 89 ? -14.728 7.674 19.804 1.00 74.62 89 GLY A O 1
ATOM 751 N N . ALA A 1 90 ? -16.820 8.084 19.107 1.00 73.94 90 ALA A N 1
ATOM 752 C CA . ALA A 1 90 ? -16.492 8.135 17.675 1.00 73.94 90 ALA A CA 1
ATOM 753 C C . ALA A 1 90 ? -15.586 9.322 17.288 1.00 73.94 90 ALA A C 1
ATOM 755 O O . ALA A 1 90 ? -14.740 9.187 16.408 1.00 73.94 90 ALA A O 1
ATOM 756 N N . TYR A 1 91 ? -15.680 10.451 17.996 1.00 73.00 91 TYR A N 1
ATOM 757 C CA . TYR A 1 91 ? -14.833 11.634 17.765 1.00 73.00 91 TYR A CA 1
ATOM 758 C C . TYR A 1 91 ? -13.356 11.422 18.130 1.00 73.00 91 TYR A C 1
ATOM 760 O O . TYR A 1 91 ? -12.481 12.227 17.802 1.00 73.00 91 TYR A O 1
ATOM 768 N N . SER A 1 92 ? -13.042 10.309 18.792 1.00 76.75 92 SER A N 1
ATOM 769 C CA . SER A 1 92 ? -11.672 9.959 19.149 1.00 76.75 92 SER A CA 1
ATOM 770 C C . SER A 1 92 ? -10.870 9.351 17.990 1.00 76.75 92 SER A C 1
ATOM 772 O O . SER A 1 92 ? -9.671 9.110 18.149 1.00 76.75 92 SER A O 1
ATOM 774 N N . PHE A 1 93 ? -11.464 9.111 16.814 1.00 82.25 93 PHE A N 1
ATOM 775 C CA . PHE A 1 93 ? -10.750 8.505 15.686 1.00 82.25 93 PHE A CA 1
ATOM 776 C C . PHE A 1 93 ? -9.745 9.445 15.019 1.00 82.25 93 PHE A C 1
ATOM 778 O O . PHE A 1 93 ? -10.013 10.633 14.859 1.00 82.25 93 PHE A O 1
ATOM 785 N N . PRO A 1 94 ? -8.545 8.960 14.655 1.00 84.62 94 PRO A N 1
ATOM 786 C CA . PRO A 1 94 ? -7.579 9.772 13.928 1.00 84.62 94 PRO A CA 1
ATOM 787 C C . PRO A 1 94 ? -8.114 10.162 12.540 1.00 84.62 94 PRO A C 1
ATOM 789 O O . PRO A 1 94 ? -8.914 9.418 11.978 1.00 84.62 94 PRO A O 1
ATOM 792 N N . PRO A 1 95 ? -7.622 11.264 11.951 1.00 84.19 95 PRO A N 1
ATOM 793 C CA . PRO A 1 95 ? -7.993 11.697 10.599 1.00 84.19 95 PRO A CA 1
ATOM 794 C C . PRO A 1 95 ? -7.806 10.605 9.540 1.00 84.19 95 PRO A C 1
ATOM 796 O O . PRO A 1 95 ? -8.638 10.446 8.657 1.00 84.19 95 PRO A O 1
ATOM 799 N N . SER A 1 96 ? -6.786 9.752 9.689 1.00 90.44 96 SER A N 1
ATOM 800 C CA . SER A 1 96 ? -6.553 8.595 8.812 1.00 90.44 96 SER A CA 1
ATOM 801 C C . SER A 1 96 ? -7.693 7.563 8.801 1.00 90.44 96 SER A C 1
ATOM 803 O O . SER A 1 96 ? -7.776 6.741 7.885 1.00 90.44 96 SER A O 1
ATOM 805 N N . PHE A 1 97 ? -8.619 7.617 9.768 1.00 92.00 97 PHE A N 1
ATOM 806 C CA . PHE A 1 97 ? -9.864 6.851 9.723 1.00 92.00 97 PHE A CA 1
ATOM 807 C C . PHE A 1 97 ? -10.708 7.192 8.488 1.00 92.00 97 PHE A C 1
ATOM 809 O O . PHE A 1 97 ? -11.394 6.312 7.977 1.00 92.00 97 PHE A O 1
ATOM 816 N N . ASN A 1 98 ? -10.557 8.400 7.927 1.00 88.38 98 ASN A N 1
ATOM 817 C CA . ASN A 1 98 ? -11.132 8.784 6.637 1.00 88.38 98 ASN A CA 1
ATOM 818 C C . ASN A 1 98 ? -10.694 7.885 5.483 1.00 88.38 98 ASN A C 1
ATOM 820 O O . ASN A 1 98 ? -11.334 7.933 4.451 1.00 88.38 98 ASN A O 1
ATOM 824 N N . VAL A 1 99 ? -9.632 7.088 5.603 1.00 94.94 99 VAL A N 1
ATOM 825 C CA . VAL A 1 99 ? -9.320 6.016 4.645 1.00 94.94 99 VAL A CA 1
ATOM 826 C C . VAL A 1 99 ? -9.735 4.680 5.244 1.00 94.94 99 VAL A C 1
ATOM 828 O O . VAL A 1 99 ? -10.488 3.920 4.629 1.00 94.94 99 VAL A O 1
ATOM 831 N N . MET A 1 100 ? -9.290 4.429 6.477 1.00 96.12 100 MET A N 1
ATOM 832 C CA . MET A 1 100 ? -9.375 3.123 7.118 1.00 96.12 100 MET A CA 1
ATOM 833 C C . MET A 1 100 ? -10.800 2.638 7.397 1.00 96.12 100 MET A C 1
ATOM 835 O O . MET A 1 100 ? -11.013 1.430 7.405 1.00 96.12 100 MET A O 1
ATOM 839 N N . GLU A 1 101 ? -11.789 3.523 7.562 1.00 93.44 101 GLU A N 1
ATOM 840 C CA . GLU A 1 101 ? -13.203 3.133 7.703 1.00 93.44 101 GLU A CA 1
ATOM 841 C C . GLU A 1 101 ? -13.675 2.241 6.543 1.00 93.44 101 GLU A C 1
ATOM 843 O O . GLU A 1 101 ? -14.528 1.384 6.748 1.00 93.44 101 GLU A O 1
ATOM 848 N N . GLY A 1 102 ? -13.076 2.378 5.350 1.00 95.31 102 GLY A N 1
ATOM 849 C CA . GLY A 1 102 ? -13.428 1.585 4.174 1.00 95.31 102 GLY A CA 1
ATOM 850 C C . GLY A 1 102 ? -13.176 0.087 4.362 1.00 95.31 102 GLY A C 1
ATOM 851 O O . GLY A 1 102 ? -13.819 -0.719 3.700 1.00 95.31 102 GLY A O 1
ATOM 852 N N . PHE A 1 103 ? -12.294 -0.305 5.284 1.00 97.94 103 PHE A N 1
ATOM 853 C CA . PHE A 1 103 ? -11.970 -1.707 5.575 1.00 97.94 103 PHE A CA 1
ATOM 854 C C . PHE A 1 103 ? -12.875 -2.325 6.651 1.00 97.94 103 PHE A C 1
ATOM 856 O O . PHE A 1 103 ? -12.812 -3.531 6.907 1.00 97.94 103 PHE A O 1
ATOM 863 N N . TYR A 1 104 ? -13.731 -1.522 7.290 1.00 95.94 104 TYR A N 1
ATOM 864 C CA . TYR A 1 104 ? -14.541 -1.957 8.419 1.00 95.94 104 TYR A CA 1
ATOM 865 C C . TYR A 1 104 ? -16.023 -1.700 8.193 1.00 95.94 104 TYR A C 1
ATOM 867 O O . TYR A 1 104 ? -16.446 -0.757 7.537 1.00 95.94 104 TYR A O 1
ATOM 875 N N . LYS A 1 105 ? -16.845 -2.526 8.832 1.00 92.94 105 LYS A N 1
ATOM 876 C CA . LYS A 1 105 ? -18.280 -2.299 8.947 1.00 92.94 105 LYS A CA 1
ATOM 877 C C . LYS A 1 105 ? -18.625 -2.003 10.393 1.00 92.94 105 LYS A C 1
ATOM 879 O O . LYS A 1 105 ? -18.423 -2.854 11.260 1.00 92.94 105 LYS A O 1
ATOM 884 N N . PHE A 1 106 ? -19.193 -0.829 10.643 1.00 90.62 106 PHE A N 1
ATOM 885 C CA . PHE A 1 106 ? -19.789 -0.535 11.938 1.00 90.62 106 PHE A CA 1
ATOM 886 C C . PHE A 1 106 ? -21.038 -1.398 12.148 1.00 90.62 106 PHE A C 1
ATOM 888 O O . PHE A 1 106 ? -21.845 -1.587 11.232 1.00 90.62 106 PHE A O 1
ATOM 895 N N . VAL A 1 107 ? -21.193 -1.945 13.350 1.00 87.69 107 VAL A N 1
ATOM 896 C CA . VAL A 1 107 ? -22.347 -2.743 13.763 1.00 87.69 107 VAL A CA 1
ATOM 897 C C . VAL A 1 107 ? -23.079 -1.979 14.869 1.00 87.69 107 VAL A C 1
ATOM 899 O O . VAL A 1 107 ? -22.745 -2.151 16.043 1.00 87.69 107 VAL A O 1
ATOM 902 N N . PRO A 1 108 ? -24.087 -1.150 14.524 1.00 81.62 108 PRO A N 1
ATOM 903 C CA . PRO A 1 108 ? -24.724 -0.238 15.477 1.00 81.62 108 PRO A CA 1
ATOM 904 C C . PRO A 1 108 ? -25.338 -0.936 16.689 1.00 81.62 108 PRO A C 1
ATOM 906 O O . PRO A 1 108 ? -25.279 -0.419 17.795 1.00 81.62 108 PRO A O 1
ATOM 909 N N . GLU A 1 109 ? -25.886 -2.141 16.501 1.00 79.19 109 GLU A N 1
ATOM 910 C CA . GLU A 1 109 ? -26.541 -2.904 17.571 1.00 79.19 109 GLU A CA 1
ATOM 911 C C . GLU A 1 109 ? -25.619 -3.195 18.768 1.00 79.19 109 GLU A C 1
ATOM 913 O O . GLU A 1 109 ? -26.102 -3.339 19.897 1.00 79.19 109 GLU A O 1
ATOM 918 N N . TYR A 1 110 ? -24.315 -3.283 18.499 1.00 78.94 110 TYR A N 1
ATOM 919 C CA . TYR A 1 110 ? -23.261 -3.683 19.428 1.00 78.94 110 TYR A CA 1
ATOM 920 C C . TYR A 1 110 ? -22.160 -2.613 19.568 1.00 78.94 110 TYR A C 1
ATOM 922 O O . TYR A 1 110 ? -21.189 -2.831 20.289 1.00 78.94 110 TYR A O 1
ATOM 930 N N . SER A 1 111 ? -22.304 -1.478 18.874 1.00 83.31 111 SER A N 1
ATOM 931 C CA . SER A 1 111 ? -21.385 -0.333 18.870 1.00 83.31 111 SER A CA 1
ATOM 932 C C . SER A 1 111 ? -19.911 -0.680 18.634 1.00 83.31 111 SER A C 1
ATOM 934 O O . SER A 1 111 ? -19.034 -0.173 19.328 1.00 83.31 111 SER A O 1
ATOM 936 N N . PHE A 1 112 ? -19.623 -1.537 17.653 1.00 88.69 112 PHE A N 1
ATOM 937 C CA . PHE A 1 112 ? -18.250 -1.933 17.324 1.00 88.69 112 PHE A CA 1
ATOM 938 C C . PHE A 1 112 ? -18.028 -2.032 15.812 1.00 88.69 112 PHE A C 1
ATOM 940 O O . PHE A 1 112 ? -18.974 -2.134 15.030 1.00 88.69 112 PHE A O 1
ATOM 947 N N . PHE A 1 113 ? -16.767 -2.017 15.400 1.00 92.44 113 PHE A N 1
ATOM 948 C CA . PHE A 1 113 ? -16.334 -2.240 14.027 1.00 92.44 113 PHE A CA 1
ATOM 949 C C . PHE A 1 113 ? -15.912 -3.686 13.835 1.00 92.44 113 PHE A C 1
ATOM 951 O O . PHE A 1 113 ? -15.116 -4.215 14.609 1.00 92.44 113 PHE A O 1
ATOM 958 N N . LYS A 1 114 ? -16.386 -4.303 12.756 1.00 92.25 114 LYS A N 1
ATOM 959 C CA . LYS A 1 114 ? -15.854 -5.577 12.278 1.00 92.25 114 LYS A CA 1
ATOM 960 C C . LYS A 1 114 ? -15.073 -5.400 10.988 1.00 92.25 114 LYS A C 1
ATOM 962 O O . LYS A 1 114 ? -15.462 -4.599 10.142 1.00 92.25 114 LYS A O 1
ATOM 967 N N . LEU A 1 115 ? -14.029 -6.200 10.817 1.00 94.69 115 LEU A N 1
ATOM 968 C CA . LEU A 1 115 ? -13.301 -6.306 9.552 1.00 94.69 115 LEU A CA 1
ATOM 969 C C . LEU A 1 115 ? -14.208 -6.911 8.467 1.00 94.69 115 LEU A C 1
ATOM 971 O O . LEU A 1 115 ? -15.011 -7.805 8.774 1.00 94.69 115 LEU A O 1
ATOM 975 N N . LEU A 1 116 ? -14.116 -6.381 7.245 1.00 95.69 116 LEU A N 1
ATOM 976 C CA . LEU A 1 116 ? -14.814 -6.893 6.061 1.00 95.69 116 LEU A CA 1
ATOM 977 C C . LEU A 1 116 ? -14.186 -8.201 5.551 1.00 95.69 116 LEU A C 1
ATOM 979 O O . LEU A 1 116 ? -13.238 -8.714 6.140 1.00 95.69 116 LEU A O 1
ATOM 983 N N . GLU A 1 117 ? -14.779 -8.793 4.514 1.00 95.25 117 GLU A N 1
ATOM 984 C CA . GLU A 1 117 ? -14.248 -10.015 3.906 1.00 95.25 117 GLU A CA 1
ATOM 985 C C . GLU A 1 117 ? -12.881 -9.749 3.267 1.00 95.25 117 GLU A C 1
ATOM 987 O O . GLU A 1 117 ? -12.629 -8.658 2.770 1.00 95.25 117 GLU A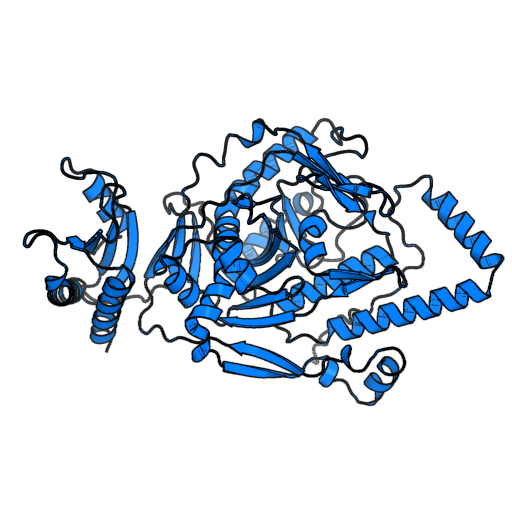 O 1
ATOM 992 N N . GLU A 1 118 ? -11.993 -10.736 3.304 1.00 95.50 118 GLU A N 1
ATOM 993 C CA . GLU A 1 118 ? -10.581 -10.586 2.949 1.00 95.50 118 GLU A CA 1
ATOM 994 C C . GLU A 1 118 ? -10.186 -11.645 1.912 1.00 95.50 118 GLU A C 1
ATOM 996 O O . GLU A 1 118 ? -10.538 -12.819 2.070 1.00 95.50 118 GLU A O 1
ATOM 1001 N N . ARG A 1 119 ? -9.383 -11.248 0.923 1.00 97.12 119 ARG A N 1
ATOM 1002 C CA . ARG A 1 119 ? -8.645 -12.095 -0.021 1.00 97.12 119 ARG A CA 1
ATOM 1003 C C . ARG A 1 119 ? -7.163 -11.760 0.089 1.00 97.12 119 ARG A C 1
ATOM 1005 O O . ARG A 1 119 ? -6.771 -10.605 -0.080 1.00 97.12 119 ARG A O 1
ATOM 1012 N N . ASP A 1 120 ? -6.355 -12.762 0.400 1.00 97.31 120 ASP A N 1
ATOM 1013 C CA . ASP A 1 120 ? -4.933 -12.590 0.675 1.00 97.31 120 ASP A CA 1
ATOM 1014 C C . ASP A 1 120 ? -4.094 -13.074 -0.504 1.00 97.31 120 ASP A C 1
ATOM 1016 O O . ASP A 1 120 ? -4.379 -14.114 -1.091 1.00 97.31 120 ASP A O 1
ATOM 1020 N N . HIS A 1 121 ? -3.041 -12.331 -0.824 1.00 97.69 121 HIS A N 1
ATOM 1021 C CA . HIS A 1 121 ? -2.186 -12.584 -1.970 1.00 97.69 121 HIS A CA 1
ATOM 1022 C C . HIS A 1 121 ? -0.715 -12.452 -1.582 1.00 97.69 121 HIS A C 1
ATOM 1024 O O . HIS A 1 121 ? -0.345 -11.621 -0.740 1.00 97.69 121 HIS A O 1
ATOM 1030 N N . LEU A 1 122 ? 0.122 -13.249 -2.238 1.00 94.88 122 LEU A N 1
ATOM 1031 C CA . LEU A 1 122 ? 1.578 -13.200 -2.138 1.00 94.88 122 LEU A CA 1
ATOM 1032 C C . LEU A 1 122 ? 2.175 -12.946 -3.520 1.00 94.88 122 LEU A C 1
ATOM 1034 O O . LEU A 1 122 ? 1.849 -13.667 -4.466 1.00 94.88 122 LEU A O 1
ATOM 1038 N N . ILE A 1 123 ? 3.044 -11.936 -3.619 1.00 93.25 123 ILE A N 1
ATOM 1039 C CA . ILE A 1 123 ? 3.656 -11.512 -4.885 1.00 93.25 123 ILE A CA 1
ATOM 1040 C C . ILE A 1 123 ? 5.091 -11.034 -4.747 1.00 93.25 123 ILE A C 1
ATOM 1042 O O . ILE A 1 123 ? 5.495 -10.481 -3.722 1.00 93.25 123 ILE A O 1
ATOM 1046 N N . SER A 1 124 ? 5.821 -11.154 -5.852 1.00 90.31 124 SER A N 1
ATOM 1047 C CA . SER A 1 124 ? 7.006 -10.350 -6.127 1.00 90.31 124 SER A CA 1
ATOM 1048 C C . SER A 1 124 ? 6.580 -8.993 -6.694 1.00 90.31 124 SER A C 1
ATOM 1050 O O . SER A 1 124 ? 5.986 -8.917 -7.772 1.00 90.31 124 SER A O 1
ATOM 1052 N N . PHE A 1 125 ? 6.876 -7.900 -5.982 1.00 89.50 125 PHE A N 1
ATOM 1053 C CA . PHE A 1 125 ? 6.574 -6.560 -6.501 1.00 89.50 125 PHE A CA 1
ATOM 1054 C C . PHE A 1 125 ? 7.437 -6.204 -7.712 1.00 89.50 125 PHE A C 1
ATOM 1056 O O . PHE A 1 125 ? 6.976 -5.487 -8.592 1.00 89.50 125 PHE A O 1
ATOM 1063 N N . LEU A 1 126 ? 8.643 -6.761 -7.805 1.00 85.00 126 LEU A N 1
ATOM 1064 C CA . LEU A 1 126 ? 9.505 -6.634 -8.976 1.00 85.00 126 LEU A CA 1
ATOM 1065 C C . LEU A 1 126 ? 8.790 -7.099 -10.259 1.00 85.00 126 LEU A C 1
ATOM 1067 O O . LEU A 1 126 ? 8.723 -6.354 -11.234 1.00 85.00 126 LEU A O 1
ATOM 1071 N N . GLU A 1 127 ? 8.173 -8.281 -10.229 1.00 86.19 127 GLU A N 1
ATOM 1072 C CA . GLU A 1 127 ? 7.401 -8.821 -11.362 1.00 86.19 127 GLU A CA 1
ATOM 1073 C C . GLU A 1 127 ? 6.151 -8.002 -11.672 1.00 86.19 127 GLU A C 1
ATOM 1075 O O . GLU A 1 127 ? 5.784 -7.811 -12.832 1.00 86.19 127 GLU A O 1
ATOM 1080 N N . PHE A 1 128 ? 5.495 -7.501 -10.628 1.00 90.88 128 PHE A N 1
ATOM 1081 C CA . PHE A 1 128 ? 4.334 -6.641 -10.782 1.00 90.88 128 PHE A CA 1
ATOM 1082 C C . PHE A 1 128 ? 4.685 -5.333 -11.510 1.00 90.88 128 PHE A C 1
ATOM 1084 O O . PHE A 1 128 ? 3.969 -4.930 -12.427 1.00 90.88 128 PHE A O 1
ATOM 1091 N N . PHE A 1 129 ? 5.787 -4.674 -11.146 1.00 87.88 129 PHE A N 1
ATOM 1092 C CA . PHE A 1 129 ? 6.197 -3.436 -11.811 1.00 87.88 129 PHE A CA 1
ATOM 1093 C C . PHE A 1 129 ? 6.712 -3.669 -13.234 1.00 87.88 129 PHE A C 1
ATOM 1095 O O . PHE A 1 129 ? 6.448 -2.832 -14.100 1.00 87.88 129 PHE A O 1
ATOM 1102 N N . ASP A 1 130 ? 7.354 -4.808 -13.509 1.00 83.81 130 ASP A N 1
ATOM 1103 C CA . ASP A 1 130 ? 7.653 -5.242 -14.881 1.00 83.81 130 ASP A CA 1
ATOM 1104 C C . ASP A 1 130 ? 6.360 -5.366 -15.706 1.00 83.81 130 ASP A C 1
ATOM 1106 O O . ASP A 1 130 ? 6.227 -4.762 -16.773 1.00 83.81 130 ASP A O 1
ATOM 1110 N N . PHE A 1 131 ? 5.336 -6.036 -15.159 1.00 88.12 131 PHE A N 1
ATOM 1111 C CA . PHE A 1 131 ? 4.022 -6.131 -15.799 1.00 88.12 131 PHE A CA 1
ATOM 1112 C C . PHE A 1 131 ? 3.398 -4.762 -16.083 1.00 88.12 131 PHE A C 1
ATOM 1114 O O . PHE A 1 131 ? 2.927 -4.536 -17.197 1.00 88.12 131 PHE A O 1
ATOM 1121 N N . VAL A 1 132 ? 3.389 -3.847 -15.108 1.00 88.31 132 VAL A N 1
ATOM 1122 C CA . VAL A 1 132 ? 2.827 -2.500 -15.303 1.00 88.31 132 VAL A CA 1
ATOM 1123 C C . VAL A 1 132 ? 3.585 -1.751 -16.397 1.00 88.31 132 VAL A C 1
ATOM 1125 O O . VAL A 1 132 ? 2.958 -1.121 -17.245 1.00 88.31 132 VAL A O 1
ATOM 1128 N N . THR A 1 133 ? 4.915 -1.844 -16.409 1.00 83.56 133 THR A N 1
ATOM 1129 C CA . THR A 1 133 ? 5.761 -1.160 -17.399 1.00 83.56 133 THR A CA 1
ATOM 1130 C C . THR A 1 133 ? 5.554 -1.734 -18.806 1.00 83.56 133 THR A C 1
ATOM 1132 O O . THR A 1 133 ? 5.568 -0.992 -19.788 1.00 83.56 133 THR A O 1
ATOM 1135 N N . ALA A 1 134 ? 5.301 -3.043 -18.914 1.00 80.69 134 ALA A N 1
ATOM 1136 C CA . ALA A 1 134 ? 5.007 -3.737 -20.167 1.00 80.69 134 ALA A CA 1
ATOM 1137 C C . ALA A 1 134 ? 3.546 -3.619 -20.639 1.00 80.69 134 ALA A C 1
ATOM 1139 O O . ALA A 1 134 ? 3.256 -3.919 -21.801 1.00 80.69 134 ALA A O 1
ATOM 1140 N N . SER A 1 135 ? 2.620 -3.232 -19.760 1.00 79.00 135 SER A N 1
ATOM 1141 C CA . SER A 1 135 ? 1.187 -3.198 -20.050 1.00 79.00 135 SER A CA 1
ATOM 1142 C C . SER A 1 135 ? 0.774 -1.923 -20.786 1.00 79.00 135 SER A C 1
ATOM 1144 O O . SER A 1 135 ? 1.074 -0.805 -20.379 1.00 79.00 135 SER A O 1
ATOM 1146 N N . ASP A 1 136 ? -0.011 -2.096 -21.847 1.00 76.38 136 ASP A N 1
ATOM 1147 C CA . ASP A 1 136 ? -0.680 -1.002 -22.558 1.00 76.38 136 ASP A CA 1
ATOM 1148 C C . ASP A 1 136 ? -2.059 -0.651 -21.960 1.00 76.38 136 ASP A C 1
ATOM 1150 O O . ASP A 1 136 ? -2.729 0.279 -22.427 1.00 76.38 136 ASP A O 1
ATOM 1154 N N . VAL A 1 137 ? -2.527 -1.414 -20.964 1.00 81.94 137 VAL A N 1
ATOM 1155 C CA . VAL A 1 137 ? -3.877 -1.260 -20.412 1.00 81.94 137 VAL A CA 1
ATOM 1156 C C . VAL A 1 137 ? -3.949 -0.004 -19.554 1.00 81.94 137 VAL A C 1
ATOM 1158 O O . VAL A 1 137 ? -3.202 0.156 -18.593 1.00 81.94 137 VAL A O 1
ATOM 1161 N N . LYS A 1 138 ? -4.902 0.876 -19.870 1.00 85.62 138 LYS A N 1
ATOM 1162 C CA . LYS A 1 138 ? -5.201 2.051 -19.047 1.00 85.62 138 LYS A CA 1
ATOM 1163 C C . LYS A 1 138 ? -6.190 1.695 -17.947 1.00 85.62 138 LYS A C 1
ATOM 1165 O O . LYS A 1 138 ? -7.267 1.170 -18.230 1.00 85.62 138 LYS A O 1
ATOM 1170 N N . LEU A 1 139 ? -5.849 2.050 -16.712 1.00 87.62 139 LEU A N 1
ATOM 1171 C CA . LEU A 1 139 ? -6.755 1.963 -15.573 1.00 87.62 139 LEU A CA 1
ATOM 1172 C C . LEU A 1 139 ? -8.055 2.737 -15.850 1.00 87.62 139 LEU A C 1
ATOM 1174 O O . LEU A 1 139 ? -8.026 3.889 -16.280 1.00 87.62 139 LEU A O 1
ATOM 1178 N N . SER A 1 140 ? -9.189 2.095 -15.584 1.00 89.38 140 SER A N 1
ATOM 1179 C CA . SER A 1 140 ? -10.519 2.704 -15.624 1.00 89.38 140 SER A CA 1
ATOM 1180 C C . SER A 1 140 ? -11.420 2.045 -14.586 1.00 89.38 140 SER A C 1
ATOM 1182 O O . SER A 1 140 ? -11.171 0.906 -14.172 1.00 89.38 140 SER A O 1
ATOM 1184 N N . LYS A 1 141 ? -12.491 2.741 -14.190 1.00 92.00 141 LYS A N 1
ATOM 1185 C CA . LYS A 1 141 ? -13.499 2.183 -13.287 1.00 92.00 141 LYS A CA 1
ATOM 1186 C C . LYS A 1 141 ? -14.072 0.874 -13.810 1.00 92.00 141 LYS A C 1
ATOM 1188 O O . LYS A 1 141 ? -14.182 -0.056 -13.023 1.00 92.00 141 LYS A O 1
ATOM 1193 N N . ASP A 1 142 ? -14.423 0.781 -15.088 1.00 92.44 142 ASP A N 1
ATOM 1194 C CA . ASP A 1 142 ? -15.103 -0.402 -15.627 1.00 92.44 142 ASP A CA 1
ATOM 1195 C C . ASP A 1 142 ? -14.222 -1.650 -15.545 1.00 92.44 142 ASP A C 1
ATOM 1197 O O . ASP A 1 142 ? -14.654 -2.672 -15.012 1.00 92.44 142 ASP A O 1
ATOM 1201 N N . ILE A 1 143 ? -12.956 -1.535 -15.966 1.00 91.50 143 ILE A N 1
ATOM 1202 C CA . ILE A 1 143 ? -11.979 -2.628 -15.861 1.00 91.50 143 ILE A CA 1
ATOM 1203 C C . ILE A 1 143 ? -11.798 -3.019 -14.392 1.00 91.50 143 ILE A C 1
ATOM 1205 O O . ILE A 1 143 ? -11.955 -4.185 -14.038 1.00 91.50 143 ILE A O 1
ATOM 1209 N N . PHE A 1 144 ? -11.545 -2.047 -13.513 1.00 95.06 144 PHE A N 1
ATOM 1210 C CA . PHE A 1 144 ? -11.304 -2.326 -12.098 1.00 95.06 144 PHE A CA 1
ATOM 1211 C C . PHE A 1 144 ? -12.526 -2.964 -11.412 1.00 95.06 144 PHE A C 1
ATOM 1213 O O . PHE A 1 144 ? -12.382 -3.931 -10.671 1.00 95.06 144 PHE A O 1
ATOM 1220 N N . SER A 1 145 ? -13.735 -2.469 -11.699 1.00 94.88 145 SER A N 1
ATOM 1221 C CA . SER A 1 145 ? -15.001 -2.983 -11.143 1.00 94.88 145 SER A CA 1
ATOM 1222 C C . SER A 1 145 ? -15.329 -4.395 -11.620 1.00 94.88 145 SER A C 1
ATOM 1224 O O . SER A 1 145 ? -16.044 -5.110 -10.927 1.00 94.88 145 SER A O 1
ATOM 1226 N N . SER A 1 146 ? -14.861 -4.778 -12.812 1.00 95.25 146 SER A N 1
ATOM 1227 C CA . SER A 1 146 ? -15.095 -6.120 -13.356 1.00 95.25 146 SER A CA 1
ATOM 1228 C C . SER A 1 146 ? -14.277 -7.206 -12.651 1.00 95.25 146 SER A C 1
ATOM 1230 O O . SER A 1 146 ? -14.677 -8.366 -12.668 1.00 95.25 146 SER A O 1
ATOM 1232 N N . ILE A 1 147 ? -13.176 -6.818 -11.997 1.00 95.88 147 ILE A N 1
ATOM 1233 C CA . ILE A 1 147 ? -12.230 -7.725 -11.331 1.00 95.88 147 ILE A CA 1
ATOM 1234 C C . ILE A 1 147 ? -12.382 -7.651 -9.804 1.00 95.88 147 ILE A C 1
ATOM 1236 O O . ILE A 1 147 ? -12.338 -8.667 -9.112 1.00 95.88 147 ILE A O 1
ATOM 1240 N N . VAL A 1 148 ? -12.568 -6.444 -9.258 1.00 97.31 148 VAL A N 1
ATOM 1241 C CA . VAL A 1 148 ? -12.595 -6.194 -7.812 1.00 97.31 148 VAL A CA 1
ATOM 1242 C C . VAL A 1 148 ? -14.024 -6.151 -7.292 1.00 97.31 148 VAL A C 1
ATOM 1244 O O . VAL A 1 148 ? -14.770 -5.201 -7.536 1.00 97.31 148 VAL A O 1
ATOM 1247 N N . GLU A 1 149 ? -14.371 -7.163 -6.502 1.00 97.62 149 GLU A N 1
ATOM 1248 C CA . GLU A 1 149 ? -15.645 -7.218 -5.785 1.00 97.62 149 GLU A CA 1
ATOM 1249 C C . GLU A 1 149 ? -15.785 -6.084 -4.754 1.00 97.62 149 GLU A C 1
ATOM 1251 O O . GLU A 1 149 ? -14.859 -5.769 -4.002 1.00 97.62 149 GLU A O 1
ATOM 1256 N N . GLU A 1 150 ? -16.969 -5.474 -4.714 1.00 96.62 150 GLU A N 1
ATOM 1257 C CA . GLU A 1 150 ? -17.297 -4.395 -3.786 1.00 96.62 150 GLU A CA 1
ATOM 1258 C C . GLU A 1 150 ? -17.373 -4.891 -2.335 1.00 96.62 150 GLU A C 1
ATOM 1260 O O . GLU A 1 150 ? -17.967 -5.926 -2.040 1.00 96.62 150 GLU A O 1
ATOM 1265 N N . GLY A 1 151 ? -16.781 -4.133 -1.408 1.00 96.81 151 GLY A N 1
ATOM 1266 C CA . GLY A 1 151 ? -16.782 -4.469 0.016 1.00 96.81 151 GLY A CA 1
ATOM 1267 C C . GLY A 1 151 ? -15.876 -5.643 0.412 1.00 96.81 151 GLY A C 1
ATOM 1268 O O . GLY A 1 151 ? -15.952 -6.089 1.559 1.00 96.81 151 GLY A O 1
ATOM 1269 N N . VAL A 1 152 ? -15.018 -6.121 -0.496 1.00 98.25 152 VAL A N 1
ATOM 1270 C CA . VAL A 1 152 ? -14.007 -7.157 -0.237 1.00 98.25 152 VAL A CA 1
ATOM 1271 C C . VAL A 1 152 ? -12.614 -6.526 -0.208 1.00 98.25 152 VAL A C 1
ATOM 1273 O O . VAL A 1 152 ? -12.251 -5.728 -1.071 1.00 98.25 152 VAL A O 1
ATOM 1276 N N . ILE A 1 153 ? -11.831 -6.878 0.808 1.00 98.50 153 ILE A N 1
ATOM 1277 C CA . ILE A 1 153 ? -10.451 -6.437 1.002 1.00 98.50 153 ILE A CA 1
ATOM 1278 C C . ILE A 1 153 ? -9.530 -7.355 0.202 1.00 98.50 153 ILE A C 1
ATOM 1280 O O . ILE A 1 153 ? -9.551 -8.565 0.402 1.00 98.50 153 ILE A O 1
ATOM 1284 N N . TYR A 1 154 ? -8.678 -6.786 -0.644 1.00 98.56 154 TYR A N 1
ATOM 1285 C CA . TYR A 1 154 ? -7.620 -7.508 -1.350 1.00 98.56 154 TYR A CA 1
ATOM 1286 C C . TYR A 1 154 ? -6.276 -7.076 -0.773 1.00 98.56 154 TYR A C 1
ATOM 1288 O O . TYR A 1 154 ? -5.863 -5.932 -0.960 1.00 98.56 154 TYR A O 1
ATOM 1296 N N . SER A 1 155 ? -5.616 -7.978 -0.052 1.00 98.38 155 SER A N 1
ATOM 1297 C CA . SER A 1 155 ? -4.312 -7.748 0.576 1.00 98.38 155 SER A CA 1
ATOM 1298 C C . SER A 1 155 ? -3.220 -8.442 -0.228 1.00 98.38 155 SER A C 1
ATOM 1300 O O . SER A 1 155 ? -3.323 -9.636 -0.480 1.00 98.38 155 SER A O 1
ATOM 1302 N N . TYR A 1 156 ? -2.171 -7.718 -0.596 1.00 97.88 156 TYR A N 1
ATOM 1303 C CA . TYR A 1 156 ? -1.021 -8.191 -1.362 1.00 97.88 156 TYR A CA 1
ATOM 1304 C C . TYR A 1 156 ? 0.237 -7.985 -0.530 1.00 97.88 156 TYR A C 1
ATOM 1306 O O . TYR A 1 156 ? 0.549 -6.855 -0.156 1.00 97.88 156 TYR A O 1
ATOM 1314 N N . ASN A 1 157 ? 0.956 -9.059 -0.222 1.00 95.69 157 ASN A N 1
ATOM 1315 C CA . ASN A 1 157 ? 2.159 -8.997 0.605 1.00 95.69 157 ASN A CA 1
ATOM 1316 C C . ASN A 1 157 ? 3.390 -9.356 -0.230 1.00 95.69 157 ASN A C 1
ATOM 1318 O O . ASN A 1 157 ? 3.338 -10.267 -1.063 1.00 95.69 157 ASN A O 1
ATOM 1322 N N . ALA A 1 158 ? 4.477 -8.620 -0.000 1.00 92.00 158 ALA A N 1
ATOM 1323 C CA . ALA A 1 158 ? 5.749 -8.856 -0.667 1.00 92.00 158 ALA A CA 1
ATOM 1324 C C . ALA A 1 158 ? 6.361 -10.180 -0.190 1.00 92.00 158 ALA A C 1
ATOM 1326 O O . ALA A 1 158 ? 6.345 -10.478 1.006 1.00 92.00 158 ALA A O 1
ATOM 1327 N N . VAL A 1 159 ? 6.903 -10.962 -1.125 1.00 86.81 159 VAL A N 1
ATOM 1328 C CA . VAL A 1 159 ? 7.680 -12.181 -0.820 1.00 86.81 159 VAL A CA 1
ATOM 1329 C C . VAL A 1 159 ? 9.186 -11.997 -0.989 1.00 86.81 159 VAL A C 1
ATOM 1331 O O . VAL A 1 159 ? 9.945 -12.842 -0.527 1.00 86.81 159 VAL A O 1
ATOM 1334 N N . ASN A 1 160 ? 9.609 -10.934 -1.673 1.00 75.06 160 ASN A N 1
ATOM 1335 C CA . ASN A 1 160 ? 11.014 -10.607 -1.900 1.00 75.06 160 ASN A CA 1
ATOM 1336 C C . ASN A 1 160 ? 11.658 -9.990 -0.651 1.00 75.06 160 ASN A C 1
ATOM 1338 O O . ASN A 1 160 ? 10.960 -9.435 0.206 1.00 75.06 160 ASN A O 1
ATOM 1342 N N . ASP A 1 161 ? 12.990 -10.032 -0.576 1.00 81.31 161 ASP A N 1
ATOM 1343 C CA . ASP A 1 161 ? 13.705 -9.278 0.447 1.00 81.31 161 ASP A CA 1
ATOM 1344 C C . ASP A 1 161 ? 13.521 -7.777 0.175 1.00 81.31 161 ASP A C 1
ATOM 1346 O O . ASP A 1 161 ? 13.461 -7.324 -0.972 1.00 81.31 161 ASP A O 1
ATOM 1350 N N . LEU A 1 162 ? 13.419 -6.976 1.239 1.00 84.06 162 LEU A N 1
ATOM 1351 C CA . LEU A 1 162 ? 13.177 -5.531 1.115 1.00 84.06 162 LEU A CA 1
ATOM 1352 C C . LEU A 1 162 ? 14.276 -4.798 0.338 1.00 84.06 162 LEU A C 1
ATOM 1354 O O . LEU A 1 162 ? 14.009 -3.774 -0.281 1.00 84.06 162 LEU A O 1
ATOM 1358 N N . ASP A 1 163 ? 15.501 -5.321 0.388 1.00 81.25 163 ASP A N 1
ATOM 1359 C CA . ASP A 1 163 ? 16.660 -4.762 -0.302 1.00 81.25 163 ASP A CA 1
ATOM 1360 C C . ASP A 1 163 ? 16.745 -5.190 -1.778 1.00 81.25 163 ASP A C 1
ATOM 1362 O O . ASP A 1 163 ? 17.593 -4.666 -2.497 1.00 81.25 163 ASP A O 1
ATOM 1366 N N . ASP A 1 164 ? 15.903 -6.124 -2.242 1.00 80.12 164 ASP A N 1
ATOM 1367 C CA . ASP A 1 164 ? 15.936 -6.606 -3.631 1.00 80.12 164 ASP A CA 1
ATOM 1368 C C . ASP A 1 164 ? 15.474 -5.537 -4.621 1.00 80.12 164 ASP A C 1
ATOM 1370 O O . ASP A 1 164 ? 15.986 -5.479 -5.739 1.00 80.12 164 ASP A O 1
ATOM 1374 N N . ILE A 1 165 ? 14.517 -4.696 -4.211 1.00 85.19 165 ILE A N 1
ATOM 1375 C CA . ILE A 1 165 ? 13.972 -3.599 -5.010 1.00 85.19 165 ILE A CA 1
ATOM 1376 C C . ILE A 1 165 ? 13.567 -2.415 -4.123 1.00 85.19 165 ILE A C 1
ATOM 1378 O O . ILE A 1 165 ? 12.750 -2.547 -3.209 1.00 85.19 165 ILE A O 1
ATOM 1382 N N . THR A 1 166 ? 14.098 -1.235 -4.436 1.00 89.31 166 THR A N 1
ATOM 1383 C CA . THR A 1 166 ? 13.711 0.039 -3.821 1.00 89.31 166 THR A CA 1
ATOM 1384 C C . THR A 1 166 ? 13.175 1.012 -4.866 1.00 89.31 166 THR A C 1
ATOM 1386 O O . THR A 1 166 ? 13.406 0.869 -6.065 1.00 89.31 166 THR A O 1
ATOM 1389 N N . PHE A 1 167 ? 12.413 2.003 -4.413 1.00 87.81 167 PHE A N 1
ATOM 1390 C CA . PHE A 1 167 ? 11.725 2.970 -5.259 1.00 87.81 167 PHE A CA 1
ATOM 1391 C C . PHE A 1 167 ? 12.050 4.396 -4.831 1.00 87.81 167 PHE A C 1
ATOM 1393 O O . PHE A 1 167 ? 12.073 4.695 -3.637 1.00 87.81 167 PHE A O 1
ATOM 1400 N N . SER A 1 168 ? 12.233 5.294 -5.793 1.00 85.25 168 SER A N 1
ATOM 1401 C CA . SER A 1 168 ? 12.470 6.720 -5.548 1.00 85.25 168 SER A CA 1
ATOM 1402 C C . SER A 1 168 ? 11.787 7.606 -6.597 1.00 85.25 168 SER A C 1
ATOM 1404 O O . SER A 1 168 ? 11.192 7.126 -7.569 1.00 85.25 168 SER A O 1
ATOM 1406 N N . SER A 1 169 ? 11.826 8.925 -6.377 1.00 72.25 169 SER A N 1
ATOM 1407 C CA . SER A 1 169 ? 11.410 9.916 -7.377 1.00 72.25 169 SER A CA 1
ATOM 1408 C C . SER A 1 169 ? 12.345 9.898 -8.586 1.00 72.25 169 SER A C 1
ATOM 1410 O O . SER A 1 169 ? 13.559 9.825 -8.414 1.00 72.25 169 SER A O 1
ATOM 1412 N N . GLY A 1 170 ? 11.776 10.058 -9.784 1.00 57.81 170 GLY A N 1
ATOM 1413 C CA . GLY A 1 170 ? 12.433 9.919 -11.092 1.00 57.81 170 GLY A CA 1
ATOM 1414 C C . GLY A 1 170 ? 13.660 10.785 -11.422 1.00 57.81 170 GLY A C 1
ATOM 1415 O O . GLY A 1 170 ? 14.115 10.723 -12.556 1.00 57.81 170 GLY A O 1
ATOM 1416 N N . ASP A 1 171 ? 14.220 11.558 -10.487 1.00 52.19 171 ASP A N 1
ATOM 1417 C CA . ASP A 1 171 ? 15.414 12.382 -10.704 1.00 52.19 171 ASP A CA 1
ATOM 1418 C C . ASP A 1 171 ? 16.434 12.177 -9.560 1.00 52.19 171 ASP A C 1
ATOM 1420 O O . ASP A 1 171 ? 16.342 12.789 -8.500 1.00 52.19 171 ASP A O 1
ATOM 1424 N N . TYR A 1 172 ? 17.448 11.335 -9.795 1.00 39.94 172 TYR A N 1
ATOM 1425 C CA . TYR A 1 172 ? 18.541 10.984 -8.860 1.00 39.94 172 TYR A CA 1
ATOM 1426 C C . TYR A 1 172 ? 19.485 12.166 -8.513 1.00 39.94 172 TYR A C 1
ATOM 1428 O O . TYR A 1 172 ? 20.480 11.995 -7.819 1.00 39.94 172 TYR A O 1
ATOM 1436 N N . PHE A 1 173 ? 19.234 13.375 -9.034 1.00 38.00 173 PHE A N 1
ATOM 1437 C CA . PHE A 1 173 ? 20.156 14.518 -8.939 1.00 38.00 173 PHE A CA 1
ATOM 1438 C C . PHE A 1 173 ? 20.026 15.357 -7.659 1.00 38.00 173 PHE A C 1
ATOM 1440 O O . PHE A 1 173 ? 20.746 16.347 -7.519 1.00 38.00 173 PHE A O 1
ATOM 1447 N N . SER A 1 174 ? 19.156 14.988 -6.720 1.00 45.81 174 SER A N 1
ATOM 1448 C CA . SER A 1 174 ? 19.214 15.534 -5.363 1.00 45.81 174 SER A CA 1
ATOM 1449 C C . SER A 1 174 ? 19.742 14.463 -4.418 1.00 45.81 174 SER A C 1
ATOM 1451 O O . SER A 1 174 ? 19.081 13.439 -4.260 1.00 45.81 174 SER A O 1
ATOM 1453 N N . ASP A 1 175 ? 20.854 14.733 -3.730 1.00 44.12 175 ASP A N 1
ATOM 1454 C CA . ASP A 1 175 ? 21.361 13.926 -2.601 1.00 44.12 175 ASP A CA 1
ATOM 1455 C C . ASP A 1 175 ? 20.304 13.701 -1.486 1.00 44.12 175 ASP A C 1
ATOM 1457 O O . ASP A 1 175 ? 20.509 12.892 -0.586 1.00 44.12 175 ASP A O 1
ATOM 1461 N N . ASP A 1 176 ? 19.149 14.374 -1.568 1.00 52.00 176 ASP A N 1
ATOM 1462 C CA . ASP A 1 176 ? 17.997 14.259 -0.669 1.00 52.00 176 ASP A CA 1
ATOM 1463 C C . ASP A 1 176 ? 16.897 13.276 -1.142 1.00 52.00 176 ASP A C 1
ATOM 1465 O O . ASP A 1 176 ? 15.859 13.154 -0.479 1.00 52.00 176 ASP A O 1
ATOM 1469 N N . SER A 1 177 ? 17.046 12.585 -2.286 1.00 63.81 177 SER A N 1
ATOM 1470 C CA . SER A 1 177 ? 15.979 11.701 -2.787 1.00 63.81 177 SER A CA 1
ATOM 1471 C C . SER A 1 177 ? 15.864 10.438 -1.931 1.00 63.81 177 SER A C 1
ATOM 1473 O O . SER A 1 177 ? 16.732 9.565 -1.962 1.00 63.81 177 SER A O 1
ATOM 1475 N N . LYS A 1 178 ? 14.770 10.320 -1.177 1.00 80.62 178 LYS A N 1
ATOM 1476 C CA . LYS A 1 178 ? 14.507 9.148 -0.338 1.00 80.62 178 LYS A CA 1
ATOM 1477 C C . LYS A 1 178 ? 14.178 7.917 -1.182 1.00 80.62 178 LYS A C 1
ATOM 1479 O O . LYS A 1 178 ? 13.411 7.996 -2.142 1.00 80.62 178 LYS A O 1
ATOM 1484 N N . GLU A 1 179 ? 14.713 6.777 -0.763 1.00 88.25 179 GLU A N 1
ATOM 1485 C CA . GLU A 1 179 ? 14.357 5.462 -1.289 1.00 88.25 179 GLU A CA 1
ATOM 1486 C C . GLU A 1 179 ? 13.353 4.757 -0.371 1.00 88.25 179 GLU A C 1
ATOM 1488 O O . GLU A 1 179 ? 13.399 4.892 0.856 1.00 88.25 179 GLU A O 1
ATOM 1493 N N . TYR A 1 180 ? 12.477 3.952 -0.966 1.00 92.31 180 TYR A N 1
ATOM 1494 C CA . TYR A 1 180 ? 11.439 3.218 -0.258 1.00 92.31 180 TYR A CA 1
ATOM 1495 C C . TYR A 1 180 ? 11.385 1.756 -0.702 1.00 92.31 180 TYR A C 1
ATOM 1497 O O . TYR A 1 180 ? 11.401 1.474 -1.894 1.00 92.31 180 TYR A O 1
ATOM 1505 N N . ALA A 1 181 ? 11.261 0.827 0.239 1.00 93.94 181 ALA A N 1
ATOM 1506 C CA . ALA A 1 181 ? 10.913 -0.566 -0.028 1.00 93.94 181 ALA A CA 1
ATOM 1507 C C . ALA A 1 181 ? 9.403 -0.796 0.139 1.00 93.94 181 ALA A C 1
ATOM 1509 O O . ALA A 1 181 ? 8.706 -0.020 0.802 1.00 93.94 181 ALA A O 1
ATOM 1510 N N . ILE A 1 182 ? 8.894 -1.887 -0.435 1.00 94.62 182 ILE A N 1
ATOM 1511 C CA . ILE A 1 182 ? 7.479 -2.276 -0.369 1.00 94.62 182 ILE A CA 1
ATOM 1512 C C . ILE A 1 182 ? 7.329 -3.504 0.529 1.00 94.62 182 ILE A C 1
ATOM 1514 O O . ILE A 1 182 ? 7.909 -4.547 0.254 1.00 94.62 182 ILE A O 1
ATOM 1518 N N . GLY A 1 183 ? 6.512 -3.393 1.579 1.00 94.81 183 GLY A N 1
ATOM 1519 C CA . GLY A 1 183 ? 6.094 -4.538 2.396 1.00 94.81 183 GLY A CA 1
ATOM 1520 C C . GLY A 1 183 ? 4.788 -5.176 1.909 1.00 94.81 183 GLY A C 1
ATOM 1521 O O . GLY A 1 183 ? 4.582 -6.380 2.056 1.00 94.81 183 GLY A O 1
ATOM 1522 N N . GLY A 1 184 ? 3.900 -4.381 1.313 1.00 96.62 184 GLY A N 1
ATOM 1523 C CA . GLY A 1 184 ? 2.632 -4.848 0.755 1.00 96.62 184 GLY A CA 1
ATOM 1524 C C . GLY A 1 184 ? 1.568 -3.757 0.720 1.00 96.62 184 GLY A C 1
ATOM 1525 O O . GLY A 1 184 ? 1.807 -2.639 1.167 1.00 96.62 184 GLY A O 1
ATOM 1526 N N . ALA A 1 185 ? 0.376 -4.071 0.225 1.00 98.25 185 ALA A N 1
ATOM 1527 C CA . ALA A 1 185 ? -0.761 -3.158 0.249 1.00 98.25 185 ALA A CA 1
ATOM 1528 C C . ALA A 1 185 ? -2.098 -3.891 0.390 1.00 98.25 185 ALA A C 1
ATOM 1530 O O . ALA A 1 185 ? -2.249 -5.008 -0.093 1.00 98.25 185 ALA A O 1
ATOM 1531 N N . SER A 1 186 ? -3.084 -3.238 0.997 1.00 98.62 186 SER A N 1
ATOM 1532 C CA . SER A 1 186 ? -4.481 -3.660 1.001 1.00 98.62 186 SER A CA 1
ATOM 1533 C C . SER A 1 186 ? -5.333 -2.616 0.306 1.00 98.62 186 SER A C 1
ATOM 1535 O O . SER A 1 186 ? -5.210 -1.419 0.573 1.00 98.62 186 SER A O 1
ATOM 1537 N N . ILE A 1 187 ? -6.226 -3.080 -0.560 1.00 98.56 187 ILE A N 1
ATOM 1538 C CA . ILE A 1 187 ? -7.181 -2.239 -1.276 1.00 98.56 187 ILE A CA 1
ATOM 1539 C C . ILE A 1 187 ? -8.601 -2.742 -1.045 1.00 98.56 187 ILE A C 1
ATOM 1541 O O . ILE A 1 187 ? -8.835 -3.944 -0.917 1.00 98.56 187 ILE A O 1
ATOM 1545 N N . ILE A 1 188 ? -9.553 -1.819 -0.994 1.00 98.44 188 ILE A N 1
ATOM 1546 C CA . ILE A 1 188 ? -10.981 -2.134 -0.935 1.00 98.44 188 ILE A CA 1
ATOM 1547 C C . ILE A 1 188 ? -11.777 -1.103 -1.719 1.00 98.44 188 ILE A C 1
ATOM 1549 O O . ILE A 1 188 ? -11.487 0.093 -1.664 1.00 98.44 188 ILE A O 1
ATOM 1553 N N . ARG A 1 189 ? -12.790 -1.580 -2.437 1.00 97.38 189 ARG A N 1
ATOM 1554 C CA . ARG A 1 189 ? -13.667 -0.770 -3.276 1.00 97.38 189 ARG A CA 1
ATOM 1555 C C . ARG A 1 189 ? -15.051 -0.604 -2.646 1.00 97.38 189 ARG A C 1
ATOM 1557 O O . ARG A 1 189 ? -15.635 -1.594 -2.208 1.00 97.38 189 ARG A O 1
ATOM 1564 N N . HIS A 1 190 ? -15.587 0.616 -2.709 1.00 94.69 190 HIS A N 1
ATOM 1565 C CA . HIS A 1 190 ? -16.989 0.967 -2.432 1.00 94.69 190 HIS A CA 1
ATOM 1566 C C . HIS A 1 190 ? -17.487 1.913 -3.527 1.00 94.69 190 HIS A C 1
ATOM 1568 O O . HIS A 1 190 ? -16.999 3.037 -3.647 1.00 94.69 190 HIS A O 1
ATOM 1574 N N . GLY A 1 191 ? -18.426 1.473 -4.367 1.00 91.62 191 GLY A N 1
ATOM 1575 C CA . GLY A 1 191 ? -18.778 2.220 -5.577 1.00 91.62 191 GLY A CA 1
ATOM 1576 C C . GLY A 1 191 ? -17.536 2.566 -6.414 1.00 91.62 191 GLY A C 1
ATOM 1577 O O . GLY A 1 191 ? -16.725 1.695 -6.697 1.00 91.62 191 GLY A O 1
ATOM 1578 N N . SER A 1 192 ? -17.360 3.827 -6.814 1.00 91.81 192 SER A N 1
ATOM 1579 C CA . SER A 1 192 ? -16.179 4.281 -7.572 1.00 91.81 192 SER A CA 1
ATOM 1580 C C . SER A 1 192 ? -14.930 4.527 -6.724 1.00 91.81 192 SER A C 1
ATOM 1582 O O . SER A 1 192 ? -13.858 4.743 -7.290 1.00 91.81 192 SER A O 1
ATOM 1584 N N . GLU A 1 193 ? -15.049 4.498 -5.398 1.00 94.50 193 GLU A N 1
ATOM 1585 C CA . GLU A 1 193 ? -13.957 4.824 -4.490 1.00 94.50 193 GLU A CA 1
ATOM 1586 C C . GLU A 1 193 ? -13.156 3.578 -4.115 1.00 94.50 193 GLU A C 1
ATOM 1588 O O . GLU A 1 193 ? -13.709 2.523 -3.794 1.00 94.50 193 GLU A O 1
ATOM 1593 N N . VAL A 1 194 ? -11.834 3.717 -4.104 1.00 97.81 194 VAL A N 1
ATOM 1594 C CA . VAL A 1 194 ? -10.895 2.691 -3.655 1.00 97.81 194 VAL A CA 1
ATOM 1595 C C . VAL A 1 194 ? -10.084 3.244 -2.493 1.00 97.81 194 VAL A C 1
ATOM 1597 O O . VAL A 1 194 ? -9.360 4.224 -2.648 1.00 97.81 194 VAL A O 1
ATOM 1600 N N . SER A 1 195 ? -10.196 2.616 -1.324 1.00 98.25 195 SER A N 1
ATOM 1601 C CA . SER A 1 195 ? -9.332 2.907 -0.176 1.00 98.25 195 SER A CA 1
ATOM 1602 C C . SER A 1 195 ? -8.073 2.054 -0.258 1.00 98.25 195 SER A C 1
ATOM 1604 O O . SER A 1 195 ? -8.164 0.846 -0.480 1.00 98.25 195 SER A O 1
ATOM 1606 N N . ILE A 1 196 ? -6.911 2.681 -0.074 1.00 98.62 196 ILE A N 1
ATOM 1607 C CA . ILE A 1 196 ? -5.599 2.040 -0.176 1.00 98.62 196 ILE A CA 1
ATOM 1608 C C . ILE A 1 196 ? -4.874 2.194 1.160 1.00 98.62 196 ILE A C 1
ATOM 1610 O O . ILE A 1 196 ? -4.683 3.311 1.642 1.00 98.62 196 ILE A O 1
ATOM 1614 N N . LEU A 1 197 ? -4.439 1.070 1.724 1.00 98.62 197 LEU A N 1
ATOM 1615 C CA . LEU A 1 197 ? -3.454 0.988 2.796 1.00 98.62 197 LEU A CA 1
ATOM 1616 C C . LEU A 1 197 ? -2.178 0.391 2.209 1.00 98.62 197 LEU A C 1
ATOM 1618 O O . LEU A 1 197 ? -2.149 -0.786 1.871 1.00 98.62 197 LEU A O 1
ATOM 1622 N N . PHE A 1 198 ? -1.121 1.180 2.095 1.00 98.31 198 PHE A N 1
ATOM 1623 C CA . PHE A 1 198 ? 0.171 0.752 1.573 1.00 98.31 198 PHE A CA 1
ATOM 1624 C C . PHE A 1 198 ? 1.204 0.721 2.706 1.00 98.31 198 PHE A C 1
ATOM 1626 O O . PHE A 1 198 ? 1.400 1.699 3.426 1.00 98.31 198 PHE A O 1
ATOM 1633 N N . LEU A 1 199 ? 1.844 -0.432 2.888 1.00 97.81 199 LEU A N 1
ATOM 1634 C CA . LEU A 1 199 ? 2.948 -0.631 3.813 1.00 97.81 199 LEU A CA 1
ATOM 1635 C C . LEU A 1 199 ? 4.276 -0.500 3.067 1.00 97.81 199 LEU A C 1
ATOM 1637 O O . LEU A 1 199 ? 4.644 -1.358 2.262 1.00 97.81 199 LEU A O 1
ATOM 1641 N N . ALA A 1 200 ? 5.005 0.558 3.395 1.00 96.81 200 ALA A N 1
ATOM 1642 C CA . ALA A 1 200 ? 6.310 0.885 2.849 1.00 96.81 200 ALA A CA 1
ATOM 1643 C C . ALA A 1 200 ? 7.395 0.867 3.936 1.00 96.81 200 ALA A C 1
ATOM 1645 O O . ALA A 1 200 ? 7.121 0.844 5.142 1.00 96.81 200 ALA A O 1
ATOM 1646 N N . GLY A 1 201 ? 8.649 0.909 3.502 1.00 95.25 201 GLY A N 1
ATOM 1647 C CA . GLY A 1 201 ? 9.815 1.087 4.358 1.00 95.25 201 GLY A CA 1
ATOM 1648 C C . GLY A 1 201 ? 10.665 2.220 3.819 1.00 95.25 201 GLY A C 1
ATOM 1649 O O . GLY A 1 201 ? 11.204 2.092 2.732 1.00 95.25 201 GLY A O 1
ATOM 1650 N N . GLU A 1 202 ? 10.795 3.326 4.546 1.00 94.12 202 GLU A N 1
ATOM 1651 C CA . GLU A 1 202 ? 11.734 4.385 4.158 1.00 94.12 202 GLU A CA 1
ATOM 1652 C C . GLU A 1 202 ? 13.153 3.934 4.478 1.00 94.12 202 GLU A C 1
ATOM 1654 O O . GLU A 1 202 ? 13.439 3.591 5.628 1.00 94.12 202 GLU A O 1
ATOM 1659 N N . LYS A 1 203 ? 14.023 3.925 3.471 1.00 92.00 203 LYS A N 1
ATOM 1660 C CA . LYS A 1 203 ? 15.411 3.499 3.615 1.00 92.00 203 LYS A CA 1
ATOM 1661 C C . LYS A 1 203 ? 16.169 4.471 4.516 1.00 92.00 203 LYS A C 1
ATOM 1663 O O . LYS A 1 203 ? 16.162 5.680 4.298 1.00 92.00 203 LYS A O 1
ATOM 1668 N N . GLY A 1 204 ? 16.839 3.928 5.520 1.00 90.00 204 GLY A N 1
ATOM 1669 C CA . GLY A 1 204 ? 17.657 4.664 6.470 1.00 90.00 204 GLY A CA 1
ATOM 1670 C C . GLY A 1 204 ? 17.934 3.825 7.712 1.00 90.00 204 GLY A C 1
ATOM 1671 O O . GLY A 1 204 ? 17.069 3.088 8.186 1.00 90.00 204 GLY A O 1
ATOM 1672 N N . LEU A 1 205 ? 19.150 3.929 8.248 1.00 89.12 205 LEU A N 1
ATOM 1673 C CA . LEU A 1 205 ? 19.547 3.148 9.412 1.00 89.12 205 LEU A CA 1
ATOM 1674 C C . LEU A 1 205 ? 18.805 3.643 10.660 1.00 89.12 205 LEU A C 1
ATOM 1676 O O . LEU A 1 205 ? 18.963 4.787 11.092 1.00 89.12 205 LEU A O 1
ATOM 1680 N N . LEU A 1 206 ? 18.026 2.762 11.287 1.00 91.69 206 LEU A N 1
ATOM 1681 C CA . LEU A 1 206 ? 17.166 3.113 12.422 1.00 91.69 206 LEU A CA 1
ATOM 1682 C C . LEU A 1 206 ? 17.929 3.716 13.608 1.00 91.69 206 LEU A C 1
ATOM 1684 O O . LEU A 1 206 ? 17.403 4.576 14.310 1.00 91.69 206 LEU A O 1
ATOM 1688 N N . THR A 1 207 ? 19.181 3.309 13.831 1.00 90.44 207 THR A N 1
ATOM 1689 C CA . THR A 1 207 ? 20.015 3.868 14.908 1.00 90.44 207 THR A CA 1
ATOM 1690 C C . THR A 1 207 ? 20.388 5.332 14.679 1.00 90.44 207 THR A C 1
ATOM 1692 O O . THR A 1 207 ? 20.670 6.046 15.640 1.00 90.44 207 THR A O 1
ATOM 1695 N N . GLU A 1 208 ? 20.388 5.794 13.430 1.00 90.00 208 GLU A N 1
ATOM 1696 C CA . GLU A 1 208 ? 20.617 7.191 13.066 1.00 90.00 208 GLU A CA 1
ATOM 1697 C C . GLU A 1 208 ? 19.309 7.971 13.074 1.00 90.00 208 GLU A C 1
ATOM 1699 O O . GLU A 1 208 ? 19.246 9.047 13.666 1.00 90.00 208 GLU A O 1
ATOM 1704 N N . ILE A 1 209 ? 18.246 7.383 12.522 1.00 89.25 209 ILE A N 1
ATOM 1705 C CA . ILE A 1 209 ? 16.892 7.948 12.549 1.00 89.25 209 ILE A CA 1
ATOM 1706 C C . ILE A 1 209 ? 16.455 8.235 13.987 1.00 89.25 209 ILE A C 1
ATOM 1708 O O . ILE A 1 209 ? 15.986 9.330 14.274 1.00 89.25 209 ILE A O 1
ATOM 1712 N N . ASN A 1 210 ? 16.673 7.306 14.919 1.00 89.75 210 ASN A N 1
ATOM 1713 C CA . ASN A 1 210 ? 16.286 7.493 16.318 1.00 89.75 210 ASN A CA 1
ATOM 1714 C C . ASN A 1 210 ? 16.979 8.688 16.993 1.00 89.75 210 ASN A C 1
ATOM 1716 O O . ASN A 1 210 ? 16.447 9.215 17.962 1.00 89.75 210 ASN A O 1
ATOM 1720 N N . LYS A 1 211 ? 18.127 9.160 16.484 1.00 87.12 211 LYS A N 1
ATOM 1721 C CA . LYS A 1 211 ? 18.778 10.378 17.001 1.00 87.12 211 LYS A CA 1
ATOM 1722 C C . LYS A 1 211 ? 18.033 11.651 16.601 1.00 87.12 211 LYS A C 1
ATOM 1724 O O . LYS A 1 211 ? 18.210 12.671 17.258 1.00 87.12 211 LYS A O 1
ATOM 1729 N N . SER A 1 212 ? 17.255 11.605 15.518 1.00 82.69 212 SER A N 1
ATOM 1730 C CA . SER A 1 212 ? 16.461 12.741 15.048 1.00 82.69 212 SER A CA 1
ATOM 1731 C C . SER A 1 212 ? 15.053 12.771 15.637 1.00 82.69 212 SER A C 1
ATOM 1733 O O . SER A 1 212 ? 14.417 13.815 15.573 1.00 82.69 212 SER A O 1
ATOM 1735 N N . ILE A 1 213 ? 14.575 11.681 16.250 1.00 83.69 213 ILE A N 1
ATOM 1736 C CA . ILE A 1 213 ? 13.294 11.648 16.965 1.00 83.69 213 ILE A CA 1
ATOM 1737 C C . ILE A 1 213 ? 13.481 12.332 18.325 1.00 83.69 213 ILE A C 1
ATOM 1739 O O . ILE A 1 213 ? 13.963 11.731 19.282 1.00 83.69 213 ILE A O 1
ATOM 1743 N N . THR A 1 214 ? 13.122 13.611 18.395 1.00 76.75 214 THR A N 1
ATOM 1744 C CA . THR A 1 214 ? 13.190 14.420 19.619 1.00 76.75 214 THR A CA 1
ATOM 1745 C C . THR A 1 214 ? 11.839 14.488 20.328 1.00 76.75 214 THR A C 1
ATOM 1747 O O . THR A 1 214 ? 10.793 14.290 19.707 1.00 76.75 214 THR A O 1
ATOM 1750 N N . ASP A 1 215 ? 11.845 14.837 21.618 1.00 69.31 215 ASP A N 1
ATOM 1751 C CA . ASP A 1 215 ? 10.614 15.062 22.389 1.00 69.31 215 ASP A CA 1
ATOM 1752 C C . ASP A 1 215 ? 9.696 16.099 21.719 1.00 69.31 215 ASP A C 1
ATOM 1754 O O . ASP A 1 215 ? 8.485 15.903 21.684 1.00 69.31 215 ASP A O 1
ATOM 1758 N N . ASP A 1 216 ? 10.250 17.142 21.094 1.00 63.16 216 ASP A N 1
ATOM 1759 C CA . ASP A 1 216 ? 9.468 18.160 20.376 1.00 63.16 216 ASP A CA 1
ATOM 1760 C C . ASP A 1 216 ? 8.719 17.586 19.160 1.00 63.16 216 ASP A C 1
ATOM 1762 O O . ASP A 1 216 ? 7.574 17.954 18.899 1.00 63.16 216 ASP A O 1
ATOM 1766 N N . ILE A 1 217 ? 9.328 16.640 18.434 1.00 69.12 217 ILE A N 1
ATOM 1767 C CA . ILE A 1 217 ? 8.685 15.943 17.306 1.00 69.12 217 ILE A CA 1
ATOM 1768 C C . ILE A 1 217 ? 7.582 15.003 17.802 1.00 69.12 217 ILE A C 1
ATOM 1770 O O . ILE A 1 217 ? 6.563 14.837 17.133 1.00 69.12 217 ILE A O 1
ATOM 1774 N N . ILE A 1 218 ? 7.783 14.393 18.971 1.00 62.56 218 ILE A N 1
ATOM 1775 C CA . ILE A 1 218 ? 6.825 13.476 19.597 1.00 62.56 218 ILE A CA 1
ATOM 1776 C C . ILE A 1 218 ? 5.615 14.236 20.149 1.00 62.56 218 ILE A C 1
ATOM 1778 O O . ILE A 1 218 ? 4.487 13.757 20.033 1.00 62.56 218 ILE A O 1
ATOM 1782 N N . VAL A 1 219 ? 5.849 15.397 20.766 1.00 60.38 219 VAL A N 1
ATOM 1783 C CA . VAL A 1 219 ? 4.793 16.266 21.297 1.00 60.38 219 VAL A CA 1
ATOM 1784 C C . VAL A 1 219 ? 4.010 16.891 20.141 1.00 60.38 219 VAL A C 1
ATOM 1786 O O . VAL A 1 219 ? 2.784 16.812 20.143 1.00 60.38 219 VAL A O 1
ATOM 1789 N N . GLY A 1 220 ? 4.707 17.396 19.116 1.00 61.22 220 GLY A N 1
ATOM 1790 C CA . GLY A 1 220 ? 4.114 17.881 17.870 1.00 61.22 220 GLY A CA 1
ATOM 1791 C C . GLY A 1 220 ? 3.015 18.937 18.053 1.00 61.22 220 GLY A C 1
ATOM 1792 O O . GLY A 1 220 ? 2.852 19.540 19.113 1.00 61.22 220 GLY A O 1
ATOM 1793 N N . VAL A 1 221 ? 2.239 19.166 16.991 1.00 58.09 221 VAL A N 1
ATOM 1794 C CA . VAL A 1 221 ? 0.978 19.916 17.073 1.00 58.09 221 VAL A CA 1
ATOM 1795 C C . VAL A 1 221 ? -0.119 18.923 17.431 1.00 58.09 221 VAL A C 1
ATOM 1797 O O . VAL A 1 221 ? -0.429 18.019 16.653 1.00 58.09 221 VAL A O 1
ATOM 1800 N N . HIS A 1 222 ? -0.708 19.073 18.612 1.00 60.81 222 HIS A N 1
ATOM 1801 C CA . HIS A 1 222 ? -1.842 18.252 19.006 1.00 60.81 222 HIS A CA 1
ATOM 1802 C C . HIS A 1 222 ? -3.060 18.599 18.147 1.00 60.81 222 HIS A C 1
ATOM 1804 O O . HIS A 1 222 ? -3.413 19.769 18.006 1.00 60.81 222 HIS A O 1
ATOM 1810 N N . THR A 1 223 ? -3.735 17.582 17.601 1.00 59.81 223 THR A N 1
ATOM 1811 C CA . THR A 1 223 ? -5.089 17.779 17.072 1.00 59.81 223 THR A CA 1
ATOM 1812 C C . THR A 1 223 ? -5.950 18.353 18.188 1.00 59.81 223 THR A C 1
ATOM 1814 O O . THR A 1 223 ? -5.848 17.875 19.325 1.00 59.81 223 THR A O 1
ATOM 1817 N N . HIS A 1 224 ? -6.779 19.345 17.860 1.00 56.12 224 HIS A N 1
ATOM 1818 C CA . HIS A 1 224 ? -7.647 19.985 18.838 1.00 56.12 224 HIS A CA 1
ATOM 1819 C C . HIS A 1 224 ? -8.380 18.931 19.669 1.00 56.12 224 HIS A C 1
ATOM 1821 O O . HIS A 1 224 ? -8.971 17.978 19.148 1.00 56.12 224 HIS A O 1
ATOM 1827 N N . GLY A 1 225 ? -8.245 19.063 20.979 1.00 57.34 225 GLY A N 1
ATOM 1828 C CA . GLY A 1 225 ? -8.862 18.187 21.941 1.00 57.34 225 GLY A CA 1
ATOM 1829 C C . GLY A 1 225 ? -8.111 16.913 22.318 1.00 57.34 225 GLY A C 1
ATOM 1830 O O . GLY A 1 225 ? -8.639 16.086 23.073 1.00 57.34 225 GLY A O 1
ATOM 1831 N N . ARG A 1 226 ? -6.888 16.740 21.812 1.00 62.72 226 ARG A N 1
ATOM 1832 C CA . ARG A 1 226 ? -6.005 15.595 22.088 1.00 62.72 226 ARG A CA 1
ATOM 1833 C C . ARG A 1 226 ? -4.699 15.994 22.763 1.00 62.72 226 ARG A C 1
ATOM 1835 O O . ARG A 1 226 ? -3.774 15.189 22.821 1.00 62.72 226 ARG A O 1
ATOM 1842 N N . GLU A 1 227 ? -4.644 17.194 23.327 1.00 65.50 227 GLU A N 1
ATOM 1843 C CA . GLU A 1 227 ? -3.459 17.802 23.944 1.00 65.50 227 GLU A CA 1
ATOM 1844 C C . GLU A 1 227 ? -2.906 16.973 25.111 1.00 65.50 227 GLU A C 1
ATOM 1846 O O . GLU A 1 227 ? -1.721 17.015 25.426 1.00 65.50 227 GLU A O 1
ATOM 1851 N N . ASN A 1 228 ? -3.764 16.172 25.743 1.00 64.25 228 ASN A N 1
ATOM 1852 C CA . ASN A 1 228 ? -3.399 15.334 26.882 1.00 64.25 228 ASN A CA 1
ATOM 1853 C C . ASN A 1 228 ? -3.084 13.874 26.506 1.00 64.25 228 ASN A C 1
ATOM 1855 O O . ASN A 1 228 ? -2.801 13.066 27.394 1.00 64.25 228 ASN A O 1
ATOM 1859 N N . ILE A 1 229 ? -3.133 13.508 25.220 1.00 65.56 229 ILE A N 1
ATOM 1860 C CA . ILE A 1 229 ? -2.813 12.150 24.762 1.00 65.56 229 ILE A CA 1
ATOM 1861 C C . ILE A 1 229 ? -1.302 12.045 24.549 1.00 65.56 229 ILE A C 1
ATOM 1863 O O . ILE A 1 229 ? -0.736 12.741 23.710 1.00 65.56 229 ILE A O 1
ATOM 1867 N N . LYS A 1 230 ? -0.649 11.147 25.294 1.00 67.12 230 LYS A N 1
ATOM 1868 C CA . LYS A 1 230 ? 0.796 10.895 25.194 1.00 67.12 230 LYS A CA 1
ATOM 1869 C C . LYS A 1 230 ? 1.084 9.429 24.869 1.00 67.12 230 LYS A C 1
ATOM 1871 O O . LYS A 1 230 ? 0.355 8.558 25.354 1.00 67.12 230 LYS A O 1
ATOM 1876 N N . PRO A 1 231 ? 2.142 9.137 24.090 1.00 69.81 231 PRO A N 1
ATOM 1877 C CA . PRO A 1 231 ? 2.576 7.766 23.865 1.00 69.81 231 PRO A CA 1
ATOM 1878 C C . PRO A 1 231 ? 2.972 7.101 25.183 1.00 69.81 231 PRO A C 1
ATOM 1880 O O . PRO A 1 231 ? 3.540 7.720 26.084 1.00 69.81 231 PRO A O 1
ATOM 1883 N N . VAL A 1 232 ? 2.673 5.810 25.295 1.00 70.69 232 VAL A N 1
ATOM 1884 C CA . VAL A 1 232 ? 3.089 5.001 26.442 1.00 70.69 232 VAL A CA 1
ATOM 1885 C C . VAL A 1 232 ? 4.515 4.504 26.202 1.00 70.69 232 VAL A C 1
ATOM 1887 O O . VAL A 1 232 ? 4.764 3.818 25.221 1.00 70.69 232 VAL A O 1
ATOM 1890 N N . GLY A 1 233 ? 5.448 4.768 27.118 1.00 72.12 233 GLY A N 1
ATOM 1891 C CA . GLY A 1 233 ? 6.819 4.241 27.034 1.00 72.12 233 GLY A CA 1
ATOM 1892 C C . GLY A 1 233 ? 7.701 4.932 25.986 1.00 72.12 233 GLY A C 1
ATOM 1893 O O . GLY A 1 233 ? 7.439 6.069 25.608 1.00 72.12 233 GLY A O 1
ATOM 1894 N N . ASN A 1 234 ? 8.768 4.248 25.558 1.00 74.56 234 ASN A N 1
ATOM 1895 C CA . ASN A 1 234 ? 9.731 4.791 24.598 1.00 74.56 234 ASN A CA 1
ATOM 1896 C C . ASN A 1 234 ? 9.131 4.910 23.193 1.00 74.56 234 ASN A C 1
ATOM 1898 O O . ASN A 1 234 ? 8.410 4.017 22.732 1.00 74.56 234 ASN A O 1
ATOM 1902 N N . VAL A 1 235 ? 9.507 5.992 22.518 1.00 82.94 235 VAL A N 1
ATOM 1903 C CA . VAL A 1 235 ? 9.161 6.287 21.131 1.00 82.94 235 VAL A CA 1
ATOM 1904 C C . VAL A 1 235 ? 10.412 6.072 20.291 1.00 82.94 235 VAL A C 1
ATOM 1906 O O . VAL A 1 235 ? 11.381 6.813 20.409 1.00 82.94 235 VAL A O 1
ATOM 1909 N N . GLU A 1 236 ? 10.408 5.015 19.490 1.00 90.06 236 GLU A N 1
ATOM 1910 C CA . GLU A 1 236 ? 11.555 4.588 18.688 1.00 90.06 236 GLU A CA 1
ATOM 1911 C C . GLU A 1 236 ? 11.041 4.094 17.337 1.00 90.06 236 GLU A C 1
ATOM 1913 O O . GLU A 1 236 ? 10.001 3.434 17.276 1.00 90.06 236 GLU A O 1
ATOM 1918 N N . ALA A 1 237 ? 11.761 4.412 16.263 1.00 93.31 237 ALA A N 1
ATOM 1919 C CA . ALA A 1 237 ? 11.453 3.968 14.913 1.00 93.31 237 ALA A CA 1
ATOM 1920 C C . ALA A 1 237 ? 11.351 2.438 14.851 1.00 93.31 237 ALA A C 1
ATOM 1922 O O . ALA A 1 237 ? 12.260 1.720 15.276 1.00 93.31 237 ALA A O 1
ATOM 1923 N N . VAL A 1 238 ? 10.247 1.943 14.292 1.00 94.06 238 VAL A N 1
ATOM 1924 C CA . VAL A 1 238 ? 9.997 0.506 14.148 1.00 94.06 238 VAL A CA 1
ATOM 1925 C C . VAL A 1 238 ? 10.524 0.012 12.797 1.00 94.06 238 VAL A C 1
ATOM 1927 O O . VAL A 1 238 ? 10.230 0.629 11.767 1.00 94.06 238 VAL A O 1
ATOM 1930 N N . PRO A 1 239 ? 11.287 -1.097 12.763 1.00 95.06 239 PRO A N 1
ATOM 1931 C CA . PRO A 1 239 ? 11.781 -1.665 11.513 1.00 95.06 239 PRO A CA 1
ATOM 1932 C C . PRO A 1 239 ? 10.648 -2.299 10.704 1.00 95.06 239 PRO A C 1
ATOM 1934 O O . PRO A 1 239 ? 9.772 -2.970 11.259 1.00 95.06 239 PRO A O 1
ATOM 1937 N N . LEU A 1 240 ? 10.681 -2.138 9.381 1.00 94.19 240 LEU A N 1
ATOM 1938 C CA . LEU A 1 240 ? 9.836 -2.924 8.483 1.00 94.19 240 LEU A CA 1
ATOM 1939 C C . LEU A 1 240 ? 10.404 -4.346 8.379 1.00 94.19 240 LEU A C 1
ATOM 1941 O O . LEU A 1 240 ? 11.582 -4.502 8.073 1.00 94.19 240 LEU A O 1
ATOM 1945 N N . LEU A 1 241 ? 9.578 -5.374 8.614 1.00 87.88 241 LEU A N 1
ATOM 1946 C CA . LEU A 1 241 ? 9.989 -6.789 8.537 1.00 87.88 241 LEU A CA 1
ATOM 1947 C C . LEU A 1 241 ? 11.271 -7.102 9.335 1.00 87.88 241 LEU A C 1
ATOM 1949 O O . LEU A 1 241 ? 12.124 -7.859 8.888 1.00 87.88 241 LEU A O 1
ATOM 1953 N N . GLU A 1 242 ? 11.425 -6.486 10.511 1.00 88.69 242 GLU A N 1
ATOM 1954 C CA . GLU A 1 242 ? 12.615 -6.632 11.369 1.00 88.69 242 GLU A CA 1
ATOM 1955 C C . GLU A 1 242 ? 13.936 -6.137 10.731 1.00 88.69 242 GLU A C 1
ATOM 1957 O O . GLU A 1 242 ? 14.997 -6.250 11.346 1.00 88.69 242 GLU A O 1
ATOM 1962 N N . ASN A 1 243 ? 13.891 -5.510 9.548 1.00 90.19 243 ASN A N 1
ATOM 1963 C CA . ASN A 1 243 ? 15.054 -4.933 8.882 1.00 90.19 243 ASN A CA 1
ATOM 1964 C C . ASN A 1 243 ? 15.312 -3.498 9.374 1.00 90.19 243 ASN A C 1
ATOM 1966 O O . ASN A 1 243 ? 14.540 -2.572 9.125 1.00 90.19 243 ASN A O 1
ATOM 1970 N N . ILE A 1 244 ? 16.442 -3.306 10.058 1.00 92.62 244 ILE A N 1
ATOM 1971 C CA . ILE A 1 244 ? 16.855 -2.022 10.647 1.00 92.62 244 ILE A CA 1
ATOM 1972 C C . ILE A 1 244 ? 17.288 -0.963 9.622 1.00 92.62 244 ILE A C 1
ATOM 1974 O O . ILE A 1 244 ? 17.603 0.159 10.019 1.00 92.62 244 ILE A O 1
ATOM 1978 N N . ASN A 1 245 ? 17.334 -1.309 8.335 1.00 92.94 245 ASN A N 1
ATOM 1979 C CA . ASN A 1 245 ? 17.627 -0.374 7.251 1.00 92.94 245 ASN A CA 1
ATOM 1980 C C . ASN A 1 245 ? 16.363 0.286 6.691 1.00 92.94 245 ASN A C 1
ATOM 1982 O O . ASN A 1 245 ? 16.476 1.157 5.832 1.00 92.94 245 ASN A O 1
ATOM 1986 N N . PHE A 1 246 ? 15.175 -0.123 7.147 1.00 94.69 246 PHE A N 1
ATOM 1987 C CA . PHE A 1 246 ? 13.909 0.410 6.664 1.00 94.69 246 PHE A CA 1
ATOM 1988 C C . PHE A 1 246 ? 12.995 0.802 7.814 1.00 94.69 246 PHE A C 1
ATOM 1990 O O . PHE A 1 246 ? 12.535 -0.033 8.595 1.00 94.69 246 PHE A O 1
ATOM 1997 N N . TRP A 1 247 ? 12.659 2.085 7.881 1.00 96.00 247 TRP A N 1
ATOM 1998 C CA . TRP A 1 247 ? 11.685 2.596 8.831 1.00 96.00 247 TRP A CA 1
ATOM 1999 C C . TRP A 1 247 ? 10.268 2.336 8.324 1.00 96.00 247 TRP A C 1
ATOM 2001 O O . TRP A 1 247 ? 9.835 2.901 7.310 1.00 96.00 247 TRP A O 1
ATOM 2011 N N . LYS A 1 248 ? 9.533 1.492 9.051 1.00 96.81 248 LYS A N 1
ATOM 2012 C CA . LYS A 1 248 ? 8.151 1.121 8.750 1.00 96.81 248 LYS A CA 1
ATOM 2013 C C . LYS A 1 248 ? 7.265 2.359 8.614 1.00 96.81 248 LYS A C 1
ATOM 2015 O O . LYS A 1 248 ? 7.131 3.173 9.529 1.00 96.81 248 LYS A O 1
ATOM 2020 N N . THR A 1 249 ? 6.674 2.494 7.434 1.00 96.94 249 THR A N 1
ATOM 2021 C CA . THR A 1 249 ? 5.929 3.675 7.002 1.00 96.94 249 THR A CA 1
ATOM 2022 C C . THR A 1 249 ? 4.614 3.233 6.388 1.00 96.94 249 THR A C 1
ATOM 2024 O O . THR A 1 249 ? 4.593 2.479 5.420 1.00 96.94 249 THR A O 1
ATOM 2027 N N . LEU A 1 250 ? 3.504 3.688 6.954 1.00 98.12 250 LEU A N 1
ATOM 2028 C CA . LEU A 1 250 ? 2.175 3.427 6.426 1.00 98.12 250 LEU A CA 1
ATOM 2029 C C . LEU A 1 250 ? 1.749 4.606 5.559 1.00 98.12 250 LEU A C 1
ATOM 2031 O O . LEU A 1 250 ? 1.918 5.762 5.940 1.00 98.12 250 LEU A O 1
ATOM 2035 N N . VAL A 1 251 ? 1.171 4.301 4.410 1.00 98.12 251 VAL A N 1
ATOM 2036 C CA . VAL A 1 251 ? 0.719 5.265 3.412 1.00 98.12 251 VAL A CA 1
ATOM 2037 C C . VAL A 1 251 ? -0.751 4.989 3.162 1.00 98.12 251 VAL A C 1
ATOM 2039 O O . VAL A 1 251 ? -1.135 3.848 2.909 1.00 98.12 251 VAL A O 1
ATOM 2042 N N . MET A 1 252 ? -1.593 6.009 3.269 1.00 98.06 252 MET A N 1
ATOM 2043 C CA . MET A 1 252 ? -3.034 5.853 3.099 1.00 98.06 252 MET A CA 1
ATOM 2044 C C . MET A 1 252 ? -3.583 6.942 2.192 1.00 98.06 252 MET A C 1
ATOM 2046 O O . MET A 1 252 ? -3.238 8.118 2.330 1.00 98.06 252 MET A O 1
ATOM 2050 N N . THR A 1 253 ? -4.461 6.549 1.276 1.00 97.06 253 THR A N 1
ATOM 2051 C CA . THR A 1 253 ? -5.221 7.479 0.440 1.00 97.06 253 THR A CA 1
ATOM 2052 C C . THR A 1 253 ? -6.485 6.809 -0.095 1.00 97.06 253 THR A C 1
ATOM 2054 O O . THR A 1 253 ? -6.650 5.587 -0.006 1.00 97.06 253 THR A O 1
ATOM 2057 N N . ARG A 1 254 ? -7.380 7.617 -0.660 1.00 95.50 254 ARG A N 1
ATOM 2058 C CA . ARG A 1 254 ? -8.543 7.165 -1.424 1.00 95.50 254 ARG A CA 1
ATOM 2059 C C . ARG A 1 254 ? -8.443 7.639 -2.855 1.00 95.50 254 ARG A C 1
ATOM 2061 O O . ARG A 1 254 ? -8.026 8.767 -3.086 1.00 95.50 254 ARG A O 1
ATOM 2068 N N . VAL A 1 255 ? -8.874 6.809 -3.793 1.00 95.31 255 VAL A N 1
ATOM 2069 C CA . VAL A 1 255 ? -8.938 7.148 -5.215 1.00 95.31 255 VAL A CA 1
ATOM 2070 C C . VAL A 1 255 ? -10.375 7.025 -5.697 1.00 95.31 255 VAL A C 1
ATOM 2072 O O . VAL A 1 255 ? -10.989 5.979 -5.526 1.00 95.31 255 VAL A O 1
ATOM 2075 N N . ASP A 1 256 ? -10.891 8.078 -6.321 1.00 93.50 256 ASP A N 1
ATOM 2076 C CA . ASP A 1 256 ? -12.141 8.062 -7.074 1.00 93.50 256 ASP A CA 1
ATOM 2077 C C . ASP A 1 256 ? -11.839 7.733 -8.540 1.00 93.50 256 ASP A C 1
ATOM 2079 O O . ASP A 1 256 ? -11.217 8.521 -9.260 1.00 93.50 256 ASP A O 1
ATOM 2083 N N . LEU A 1 257 ? -12.276 6.552 -8.977 1.00 93.56 257 LEU A N 1
ATOM 2084 C CA . LEU A 1 257 ? -12.050 6.049 -10.330 1.00 93.56 257 LEU A CA 1
ATOM 2085 C C . LEU A 1 257 ? -12.948 6.705 -11.389 1.00 93.56 257 LEU A C 1
ATOM 2087 O O . LEU A 1 257 ? -12.639 6.584 -12.572 1.00 93.56 257 LEU A O 1
ATOM 2091 N N . ASP A 1 258 ? -14.045 7.373 -11.005 1.00 90.50 258 ASP A N 1
ATOM 2092 C CA . ASP A 1 258 ? -14.878 8.117 -11.965 1.00 90.50 258 ASP A CA 1
ATOM 2093 C C . ASP A 1 258 ? -14.179 9.412 -12.391 1.00 90.50 258 ASP A C 1
ATOM 2095 O O . ASP A 1 258 ? -14.130 9.749 -13.574 1.00 90.50 258 ASP A O 1
ATOM 2099 N N . ASN A 1 259 ? -13.605 10.122 -11.419 1.00 89.12 259 ASN A N 1
ATOM 2100 C CA . ASN A 1 259 ? -12.950 11.410 -11.641 1.00 89.12 259 ASN A CA 1
ATOM 2101 C C . ASN A 1 259 ? -11.439 11.293 -11.884 1.00 89.12 259 ASN A C 1
ATOM 2103 O O . ASN A 1 259 ? -10.806 12.281 -12.254 1.00 89.12 259 ASN A O 1
ATOM 2107 N N . MET A 1 260 ? -10.860 10.103 -11.682 1.00 89.44 260 MET A N 1
ATOM 2108 C CA . MET A 1 260 ? -9.412 9.874 -11.686 1.00 89.44 260 MET A CA 1
ATOM 2109 C C . MET A 1 260 ? -8.692 10.847 -10.742 1.00 89.44 260 MET A C 1
ATOM 2111 O O . MET A 1 260 ? -7.691 11.478 -11.087 1.00 89.44 260 MET A O 1
ATOM 2115 N N . THR A 1 261 ? -9.222 10.969 -9.524 1.00 90.38 261 THR A N 1
ATOM 2116 C CA . THR A 1 261 ? -8.677 11.849 -8.485 1.00 90.38 261 THR A CA 1
ATOM 2117 C C . THR A 1 261 ? -8.384 11.096 -7.198 1.00 90.38 261 THR A C 1
ATOM 2119 O O . THR A 1 261 ? -9.128 10.192 -6.831 1.00 90.38 261 THR A O 1
ATOM 2122 N N . SER A 1 262 ? -7.332 11.482 -6.480 1.00 88.88 262 SER A N 1
ATOM 2123 C CA . SER A 1 262 ? -7.068 11.010 -5.121 1.00 88.88 262 SER A CA 1
ATOM 2124 C C . SER A 1 262 ? -7.527 12.036 -4.088 1.00 88.88 262 SER A C 1
ATOM 2126 O O . SER A 1 262 ? -7.301 13.230 -4.274 1.00 88.88 262 SER A O 1
ATOM 2128 N N . GLY A 1 263 ? -8.117 11.570 -2.991 1.00 86.56 263 GLY A N 1
ATOM 2129 C CA . GLY A 1 263 ? -8.423 12.396 -1.825 1.00 86.56 263 GLY A CA 1
ATOM 2130 C C . GLY A 1 263 ? -7.192 12.652 -0.953 1.00 86.56 263 GLY A C 1
ATOM 2131 O O . GLY A 1 263 ? -6.052 12.507 -1.403 1.00 86.56 263 GLY A O 1
ATOM 2132 N N . PHE A 1 264 ? -7.437 12.986 0.316 1.00 89.38 264 PHE A N 1
ATOM 2133 C CA . PHE A 1 264 ? -6.385 13.257 1.294 1.00 89.38 264 PHE A CA 1
ATOM 2134 C C . PHE A 1 264 ? -5.362 12.125 1.413 1.00 89.38 264 PHE A C 1
ATOM 2136 O O . PHE A 1 264 ? -5.648 10.932 1.232 1.00 89.38 264 PHE A O 1
ATOM 2143 N N . ARG A 1 265 ? -4.139 12.541 1.715 1.00 92.38 265 ARG A N 1
ATOM 2144 C CA . ARG A 1 265 ? -2.942 11.719 1.797 1.00 92.38 265 ARG A CA 1
ATOM 2145 C C . ARG A 1 265 ? -2.473 11.668 3.239 1.00 92.38 265 ARG A C 1
ATOM 2147 O O . ARG A 1 265 ? -2.394 12.692 3.919 1.00 92.38 265 ARG A O 1
ATOM 2154 N N . TYR A 1 266 ? -2.125 10.474 3.702 1.00 95.50 266 TYR A N 1
ATOM 2155 C CA . TYR A 1 266 ? -1.610 10.268 5.051 1.00 95.50 266 TYR A CA 1
ATOM 2156 C C . TYR A 1 266 ? -0.345 9.415 4.999 1.00 95.50 266 TYR A C 1
ATOM 2158 O O . TYR A 1 266 ? -0.347 8.325 4.427 1.00 95.50 266 TYR A O 1
ATOM 2166 N N . ILE A 1 267 ? 0.716 9.907 5.631 1.00 96.06 267 ILE A N 1
ATOM 2167 C CA . ILE A 1 267 ? 1.945 9.170 5.922 1.00 96.06 267 ILE A CA 1
ATOM 2168 C C . ILE A 1 267 ? 2.025 8.996 7.431 1.00 96.06 267 ILE A C 1
ATOM 2170 O O . ILE A 1 267 ? 1.998 9.980 8.165 1.00 96.06 267 ILE A O 1
ATOM 2174 N N . LEU A 1 268 ? 2.115 7.755 7.896 1.00 95.44 268 LEU A N 1
ATOM 2175 C CA . LEU A 1 268 ? 2.212 7.388 9.305 1.00 95.44 268 LEU A CA 1
ATOM 2176 C C . LEU A 1 268 ? 3.530 6.636 9.521 1.00 95.44 268 LEU A C 1
ATOM 2178 O O . LEU A 1 268 ? 3.663 5.463 9.167 1.00 95.44 268 LEU A O 1
ATOM 2182 N N . LYS A 1 269 ? 4.519 7.314 10.103 1.00 94.31 269 LYS A N 1
ATOM 2183 C CA . LYS A 1 269 ? 5.822 6.739 10.459 1.00 94.31 269 LYS A CA 1
ATOM 2184 C C . LYS A 1 269 ? 5.710 6.020 11.797 1.00 94.31 269 LYS A C 1
ATOM 2186 O O . LYS A 1 269 ? 5.404 6.658 12.804 1.00 94.31 269 LYS A O 1
ATOM 2191 N N . ASP A 1 270 ? 5.938 4.711 11.805 1.00 93.94 270 ASP A N 1
ATOM 2192 C CA . ASP A 1 270 ? 5.735 3.878 12.992 1.00 93.94 270 ASP A CA 1
ATOM 2193 C C . ASP A 1 270 ? 6.847 4.125 14.015 1.00 93.94 270 ASP A C 1
ATOM 2195 O O . ASP A 1 270 ? 8.029 3.875 13.753 1.00 93.94 270 ASP A O 1
ATOM 2199 N N . VAL A 1 271 ? 6.457 4.654 15.172 1.00 91.56 271 VAL A N 1
ATOM 2200 C CA . VAL A 1 271 ? 7.345 4.891 16.311 1.00 91.56 271 VAL A CA 1
ATOM 2201 C C . VAL A 1 271 ? 6.874 4.113 17.542 1.00 91.56 271 VAL A C 1
ATOM 2203 O O . VAL A 1 271 ? 6.920 4.599 18.677 1.00 91.56 271 VAL A O 1
ATOM 2206 N N . ASN A 1 272 ? 6.405 2.884 17.296 1.00 85.88 272 ASN A N 1
ATOM 2207 C CA . ASN A 1 272 ? 5.955 1.891 18.265 1.00 85.88 272 ASN A CA 1
ATOM 2208 C C . ASN A 1 272 ? 4.575 2.214 18.855 1.00 85.88 272 ASN A C 1
ATOM 2210 O O . ASN A 1 272 ? 3.552 1.777 18.334 1.00 85.88 272 ASN A O 1
ATOM 2214 N N . ASN A 1 273 ? 4.516 2.998 19.934 1.00 80.19 273 ASN A N 1
ATOM 2215 C CA . ASN A 1 273 ? 3.249 3.326 20.606 1.00 80.19 273 ASN A CA 1
ATOM 2216 C C . ASN A 1 273 ? 2.589 4.607 20.064 1.00 80.19 273 ASN A C 1
ATOM 2218 O O . ASN A 1 273 ? 1.691 5.155 20.703 1.00 80.19 273 ASN A O 1
ATOM 2222 N N . SER A 1 274 ? 3.054 5.108 18.918 1.00 85.06 274 SER A N 1
ATOM 2223 C CA . SER A 1 274 ? 2.491 6.259 18.211 1.00 85.06 274 SER A CA 1
ATOM 2224 C C . SER A 1 274 ? 2.909 6.241 16.738 1.00 85.06 274 SER A C 1
ATOM 2226 O O . SER A 1 274 ? 3.754 5.443 16.328 1.00 85.06 274 SER A O 1
ATOM 2228 N N . PHE A 1 275 ? 2.339 7.158 15.957 1.00 89.19 275 PHE A N 1
ATOM 2229 C CA . PHE A 1 275 ? 2.757 7.442 14.590 1.00 89.19 275 PHE A CA 1
ATOM 2230 C C . PHE A 1 275 ? 3.119 8.915 14.446 1.00 89.19 275 PHE A C 1
ATOM 2232 O O . PHE A 1 275 ? 2.316 9.784 14.793 1.00 89.19 275 PHE A O 1
ATOM 2239 N N . LEU A 1 276 ? 4.281 9.205 13.855 1.00 88.69 276 LEU A N 1
ATOM 2240 C CA . LEU A 1 276 ? 4.532 10.553 13.342 1.00 88.69 276 LEU A CA 1
ATOM 2241 C C . LEU A 1 276 ? 3.757 10.691 12.034 1.00 88.69 276 LEU A C 1
ATOM 2243 O O . LEU A 1 276 ? 3.985 9.931 11.090 1.00 88.69 276 LEU A O 1
ATOM 2247 N N . THR A 1 277 ? 2.804 11.617 12.011 1.00 89.50 277 THR A N 1
ATOM 2248 C CA . THR A 1 277 ? 1.841 11.739 10.915 1.00 89.50 277 THR A CA 1
ATOM 2249 C C . THR A 1 277 ? 2.150 12.961 10.059 1.00 89.50 277 THR A C 1
ATOM 2251 O O . THR A 1 277 ? 2.352 14.051 10.587 1.00 89.50 277 THR A O 1
ATOM 2254 N N . VAL A 1 278 ? 2.149 12.783 8.740 1.00 90.38 278 VAL A N 1
ATOM 2255 C CA . VAL A 1 278 ? 2.162 13.869 7.751 1.00 90.38 278 VAL A CA 1
ATOM 2256 C C . VAL A 1 278 ? 0.904 13.733 6.906 1.00 90.38 278 VAL A C 1
ATOM 2258 O O . VAL A 1 278 ? 0.609 12.645 6.407 1.00 90.38 278 VAL A O 1
ATOM 2261 N N . THR A 1 279 ? 0.138 14.813 6.769 1.00 90.56 279 THR A N 1
ATOM 2262 C CA . THR A 1 279 ? -1.117 14.803 6.014 1.00 90.56 279 THR A CA 1
ATOM 2263 C C . THR A 1 279 ? -1.429 16.160 5.403 1.00 90.56 279 THR A C 1
ATOM 2265 O O . THR A 1 279 ? -1.059 17.188 5.959 1.00 90.56 279 THR A O 1
ATOM 2268 N N . ASP A 1 280 ? -2.117 16.149 4.266 1.00 87.19 280 ASP A N 1
ATOM 2269 C CA . ASP A 1 280 ? -2.740 17.330 3.661 1.00 87.19 280 ASP A CA 1
ATOM 2270 C C . ASP A 1 280 ? -4.246 17.429 3.962 1.00 87.19 280 ASP A C 1
ATOM 2272 O O . ASP A 1 280 ? -4.938 18.271 3.389 1.00 87.19 280 ASP A O 1
ATOM 2276 N N . ASP A 1 281 ? -4.751 16.602 4.883 1.00 87.00 281 ASP A N 1
ATOM 2277 C CA . ASP A 1 281 ? -6.089 16.744 5.443 1.00 87.00 281 ASP A CA 1
ATOM 2278 C C . ASP A 1 281 ? -6.153 17.988 6.328 1.00 87.00 281 ASP A C 1
ATOM 2280 O O . ASP A 1 281 ? -5.753 17.983 7.492 1.00 87.00 281 ASP A O 1
ATOM 2284 N N . ILE A 1 282 ? -6.654 19.082 5.762 1.00 82.62 282 ILE A N 1
ATOM 2285 C CA . ILE A 1 282 ? -6.762 20.362 6.463 1.00 82.62 282 ILE A CA 1
ATOM 2286 C C . ILE A 1 282 ? -7.779 20.327 7.605 1.00 82.62 282 ILE A C 1
ATOM 2288 O O . ILE A 1 282 ? -7.734 21.202 8.470 1.00 82.62 282 ILE A O 1
ATOM 2292 N N . SER A 1 283 ? -8.675 19.329 7.649 1.00 79.56 283 SER A N 1
ATOM 2293 C CA . SER A 1 283 ? -9.709 19.257 8.685 1.00 79.56 283 SER A CA 1
ATOM 2294 C C . SER A 1 283 ? -9.101 19.118 10.083 1.00 79.56 283 SER A C 1
ATOM 2296 O O . SER A 1 283 ? -9.756 19.422 11.074 1.00 79.56 283 SER A O 1
ATOM 2298 N N . VAL A 1 284 ? -7.845 18.670 10.182 1.00 80.81 284 VAL A N 1
ATOM 2299 C CA . VAL A 1 284 ? -7.111 18.539 11.451 1.00 80.81 284 VAL A CA 1
ATOM 2300 C C . VAL A 1 284 ? -6.757 19.889 12.079 1.00 80.81 284 VAL A C 1
ATOM 2302 O O . VAL A 1 284 ? -6.453 19.946 13.269 1.00 80.81 284 VAL A O 1
ATOM 2305 N N . PHE A 1 285 ? -6.810 20.958 11.281 1.00 80.62 285 PHE A N 1
ATOM 2306 C CA . PHE A 1 285 ? -6.521 22.336 11.668 1.00 80.62 285 PHE A CA 1
ATOM 2307 C C . PHE A 1 285 ? -7.783 23.211 11.701 1.00 80.62 285 PHE A C 1
ATOM 2309 O O . PHE A 1 285 ? -7.677 24.438 11.743 1.00 80.62 285 PHE A O 1
ATOM 2316 N N . MET A 1 286 ? -8.974 22.602 11.684 1.00 78.62 286 MET A N 1
ATOM 2317 C CA . MET A 1 286 ? -10.256 23.307 11.682 1.00 78.62 286 MET A CA 1
ATOM 2318 C C . MET A 1 286 ? -11.090 23.005 12.932 1.00 78.62 286 MET A C 1
ATOM 2320 O O . MET A 1 286 ? -11.114 21.880 13.427 1.00 78.62 286 MET A O 1
ATOM 2324 N N . ASN A 1 287 ? -11.799 24.021 13.416 1.00 75.00 287 ASN A N 1
ATOM 2325 C CA . ASN A 1 287 ? -12.847 23.926 14.426 1.00 75.00 287 ASN A CA 1
ATOM 2326 C C . ASN A 1 287 ? -14.152 23.388 13.809 1.00 75.00 287 ASN A C 1
ATOM 2328 O O . ASN A 1 287 ? -14.334 23.379 12.588 1.00 75.00 287 ASN A O 1
ATOM 2332 N N . GLU A 1 288 ? -15.115 23.005 14.651 1.00 70.12 288 GLU A N 1
ATOM 2333 C CA . GLU A 1 288 ? -16.431 22.504 14.211 1.00 70.12 288 GLU A CA 1
ATOM 2334 C C . GLU A 1 288 ? -17.238 23.521 13.389 1.00 70.12 288 GLU A C 1
ATOM 2336 O O . GLU A 1 288 ? -18.051 23.153 12.535 1.00 70.12 288 GLU A O 1
ATOM 2341 N N . ASP A 1 289 ? -17.016 24.817 13.600 1.00 71.81 289 ASP A N 1
ATOM 2342 C CA . ASP A 1 289 ? -17.643 25.883 12.819 1.00 71.81 289 ASP A CA 1
ATOM 2343 C C . ASP A 1 289 ? -16.976 26.098 11.444 1.00 71.81 289 ASP A C 1
ATOM 2345 O O . ASP A 1 289 ? -17.543 26.784 10.594 1.00 71.81 289 ASP A O 1
ATOM 2349 N N . GLY A 1 290 ? -15.845 25.433 11.179 1.00 72.56 290 GLY A N 1
ATOM 2350 C CA . GLY A 1 290 ? -15.060 25.541 9.947 1.00 72.56 290 GLY A CA 1
ATOM 2351 C C . GLY A 1 290 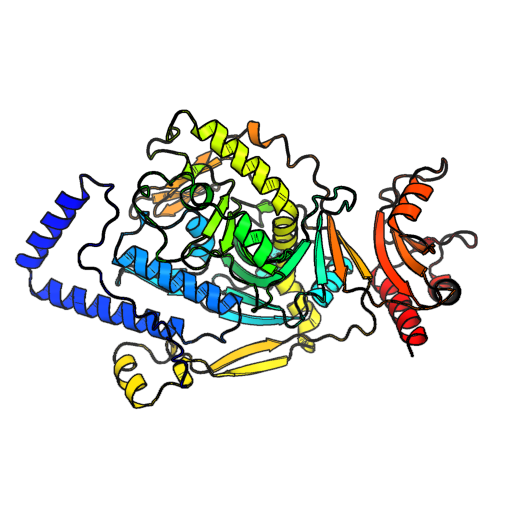? -13.984 26.632 9.973 1.00 72.56 290 GLY A C 1
ATOM 2352 O O . GLY A 1 290 ? -13.341 26.864 8.951 1.00 72.56 290 GLY A O 1
ATOM 2353 N N . THR A 1 291 ? -13.777 27.309 11.105 1.00 80.19 291 THR A N 1
ATOM 2354 C CA . THR A 1 291 ? -12.667 28.260 11.288 1.00 80.19 291 THR A CA 1
ATOM 2355 C C . THR A 1 291 ? -11.362 27.536 11.620 1.00 80.19 291 THR A C 1
ATOM 2357 O O . THR A 1 291 ? -11.382 26.394 12.067 1.00 80.19 291 THR A O 1
ATOM 2360 N N . LEU A 1 292 ? -10.207 28.173 11.407 1.00 82.69 292 LEU A N 1
ATOM 2361 C CA . LEU A 1 292 ? -8.922 27.589 11.801 1.00 82.69 292 LEU A CA 1
ATOM 2362 C C . LEU A 1 292 ? -8.784 27.515 13.327 1.00 82.69 292 LEU A C 1
ATOM 2364 O O . LEU A 1 292 ? -9.208 28.424 14.042 1.00 82.69 292 LEU A O 1
ATOM 2368 N N . ILE A 1 293 ? -8.133 26.458 13.818 1.00 78.62 293 ILE A N 1
ATOM 2369 C CA . ILE A 1 293 ? -7.978 26.199 15.260 1.00 78.62 293 ILE A CA 1
ATOM 2370 C C . ILE A 1 293 ? -7.205 27.302 16.000 1.00 78.62 293 ILE A C 1
ATOM 2372 O O . ILE A 1 293 ? -7.423 27.510 17.191 1.00 78.62 293 ILE A O 1
ATOM 2376 N N . ASN A 1 294 ? -6.284 27.996 15.325 1.00 81.12 294 ASN A N 1
ATOM 2377 C CA . ASN A 1 294 ? -5.486 29.093 15.878 1.00 81.12 294 ASN A CA 1
ATOM 2378 C C . ASN A 1 294 ? -4.820 29.916 14.754 1.00 81.12 294 ASN A C 1
ATOM 2380 O O . ASN A 1 294 ? -4.944 29.588 13.574 1.00 81.12 294 ASN A O 1
ATOM 2384 N N . SER A 1 295 ? -4.102 30.982 15.126 1.00 81.19 295 SER A N 1
ATOM 2385 C CA . SER A 1 295 ? -3.391 31.871 14.192 1.00 81.19 295 SER A CA 1
ATOM 2386 C C . SER A 1 295 ? -2.227 31.216 13.447 1.00 81.19 295 SER A C 1
ATOM 2388 O O . SER A 1 295 ? -1.854 31.691 12.379 1.00 81.19 295 SER A O 1
ATOM 2390 N N . ASP A 1 296 ? -1.656 30.142 13.993 1.00 82.06 296 ASP A N 1
ATOM 2391 C CA . ASP A 1 296 ? -0.471 29.474 13.443 1.00 82.06 296 ASP A CA 1
ATOM 2392 C C . ASP A 1 296 ? -0.849 28.320 12.498 1.00 82.06 296 ASP A C 1
ATOM 2394 O O . ASP A 1 296 ? 0.005 27.775 11.796 1.00 82.06 296 ASP A O 1
ATOM 2398 N N . ALA A 1 297 ? -2.134 27.959 12.447 1.00 82.44 297 ALA A N 1
ATOM 2399 C CA . ALA A 1 297 ? -2.661 26.847 11.666 1.00 82.44 297 ALA A CA 1
ATOM 2400 C C . ALA A 1 297 ? -2.311 26.952 10.172 1.00 82.44 297 ALA A C 1
ATOM 2402 O O . ALA A 1 297 ? -1.945 25.952 9.561 1.00 82.44 297 ALA A O 1
ATOM 2403 N N . GLU A 1 298 ? -2.344 28.152 9.582 1.00 82.88 298 GLU A N 1
ATOM 2404 C CA . GLU A 1 298 ? -1.954 28.354 8.175 1.00 82.88 298 GLU A CA 1
ATOM 2405 C C . GLU A 1 298 ? -0.490 27.977 7.918 1.00 82.88 298 GLU A C 1
ATOM 2407 O O . GLU A 1 298 ? -0.168 27.327 6.920 1.00 82.88 298 GLU A O 1
ATOM 2412 N N . PHE A 1 299 ? 0.403 28.355 8.836 1.00 83.06 299 PHE A N 1
ATOM 2413 C CA . PHE A 1 299 ? 1.821 28.022 8.748 1.00 83.06 299 PHE A CA 1
ATOM 2414 C C . PHE A 1 299 ? 2.038 26.509 8.883 1.00 83.06 299 PHE A C 1
ATOM 2416 O O . PHE A 1 299 ? 2.752 25.916 8.076 1.00 83.06 299 PHE A O 1
ATOM 2423 N N . GLN A 1 300 ? 1.356 25.871 9.836 1.00 83.00 300 GLN A N 1
ATOM 2424 C CA . GLN A 1 300 ? 1.434 24.424 10.064 1.00 83.00 300 GLN A CA 1
ATOM 2425 C C . GLN A 1 300 ? 0.913 23.611 8.869 1.00 83.00 300 GLN A C 1
ATOM 2427 O O . GLN A 1 300 ? 1.534 22.621 8.478 1.00 83.00 300 GLN A O 1
ATOM 2432 N N . ILE A 1 301 ? -0.192 24.048 8.251 1.00 83.38 301 ILE A N 1
ATOM 2433 C CA . ILE A 1 301 ? -0.725 23.454 7.015 1.00 83.38 301 ILE A CA 1
ATOM 2434 C C . ILE A 1 301 ? 0.339 23.502 5.918 1.00 83.38 301 ILE A C 1
ATOM 2436 O O . ILE A 1 301 ?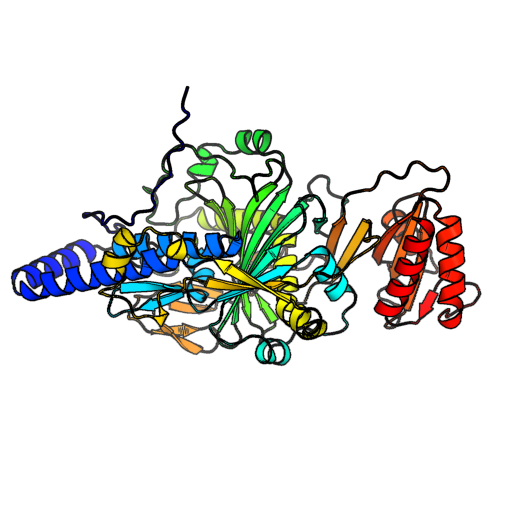 0.603 22.492 5.263 1.00 83.38 301 ILE A O 1
ATOM 2440 N N . LYS A 1 302 ? 0.983 24.660 5.735 1.00 81.81 302 LYS A N 1
ATOM 2441 C CA . LYS A 1 302 ? 2.029 24.825 4.724 1.00 81.81 302 LYS A CA 1
ATOM 2442 C C . LYS A 1 302 ? 3.222 23.899 4.976 1.00 81.81 302 LYS A C 1
ATOM 2444 O O . LYS A 1 302 ? 3.654 23.221 4.049 1.00 81.81 302 LYS A O 1
ATOM 2449 N N . GLU A 1 303 ? 3.702 23.802 6.217 1.00 83.88 303 GLU A N 1
ATOM 2450 C CA . GLU A 1 303 ? 4.787 22.874 6.568 1.00 83.88 303 GLU A CA 1
ATOM 2451 C C . GLU A 1 303 ? 4.427 21.408 6.288 1.00 83.88 303 GLU A C 1
ATOM 2453 O O . GLU A 1 303 ? 5.276 20.635 5.838 1.00 83.88 303 GLU A O 1
ATOM 2458 N N . MET A 1 304 ? 3.180 21.004 6.545 1.00 85.69 304 MET A N 1
ATOM 2459 C CA . MET A 1 304 ? 2.719 19.644 6.252 1.00 85.69 304 MET A CA 1
ATOM 2460 C C . MET A 1 304 ? 2.654 19.365 4.751 1.00 85.69 304 MET A C 1
ATOM 2462 O O . MET A 1 304 ? 3.074 18.291 4.321 1.00 85.69 304 MET A O 1
ATOM 2466 N N . ILE A 1 305 ? 2.197 20.331 3.949 1.00 81.88 305 ILE A N 1
ATOM 2467 C CA . ILE A 1 305 ? 2.187 20.228 2.483 1.00 81.88 305 ILE A CA 1
ATOM 2468 C C . ILE A 1 305 ? 3.619 20.112 1.942 1.00 81.88 305 ILE A C 1
ATOM 2470 O O . ILE A 1 305 ? 3.895 19.236 1.120 1.00 81.88 305 ILE A O 1
ATOM 2474 N N . ASP A 1 306 ? 4.547 20.934 2.437 1.00 81.00 306 ASP A N 1
ATOM 2475 C CA . ASP A 1 306 ? 5.952 20.886 2.024 1.00 81.00 306 ASP A CA 1
ATOM 2476 C C . ASP A 1 306 ? 6.589 19.530 2.374 1.00 81.00 306 ASP A C 1
ATOM 2478 O O . ASP A 1 306 ? 7.245 18.913 1.532 1.00 81.00 306 ASP A O 1
ATOM 2482 N N . LYS A 1 307 ? 6.318 18.999 3.576 1.00 84.00 307 LYS A N 1
ATOM 2483 C CA . LYS A 1 307 ? 6.735 17.642 3.974 1.00 84.00 307 LYS A CA 1
ATOM 2484 C C . LYS A 1 307 ? 6.093 16.559 3.106 1.00 84.00 307 LYS A C 1
ATOM 2486 O O . LYS A 1 307 ? 6.760 15.582 2.772 1.00 84.00 307 LYS A O 1
ATOM 2491 N N . MET A 1 308 ? 4.824 16.710 2.729 1.00 85.88 308 MET A N 1
ATOM 2492 C CA . MET A 1 308 ? 4.109 15.746 1.888 1.00 85.88 308 MET A CA 1
ATOM 2493 C C . MET A 1 308 ? 4.751 15.603 0.501 1.00 85.88 308 MET A C 1
ATOM 2495 O O . MET A 1 308 ? 4.799 14.497 -0.037 1.00 85.88 308 MET A O 1
ATOM 2499 N N . ASN A 1 309 ? 5.315 16.681 -0.054 1.00 79.06 309 ASN A N 1
ATOM 2500 C CA . ASN A 1 309 ? 6.010 16.640 -1.346 1.00 79.06 309 ASN A CA 1
ATOM 2501 C C . ASN A 1 309 ? 7.221 15.685 -1.338 1.00 79.06 309 ASN A C 1
ATOM 2503 O O . ASN A 1 309 ? 7.487 15.035 -2.346 1.00 79.06 309 ASN A O 1
ATOM 2507 N N . ILE A 1 310 ? 7.905 15.526 -0.198 1.00 80.38 310 ILE A N 1
ATOM 2508 C CA . ILE A 1 310 ? 9.027 14.577 -0.035 1.00 80.38 310 ILE A CA 1
ATOM 2509 C C . ILE A 1 310 ? 8.546 13.121 -0.171 1.00 80.38 310 ILE A C 1
ATOM 2511 O O . ILE A 1 310 ? 9.260 12.252 -0.672 1.00 80.38 310 ILE A O 1
ATOM 2515 N N . TYR A 1 311 ? 7.312 12.850 0.254 1.00 86.69 311 TYR A N 1
ATOM 2516 C CA . TYR A 1 311 ? 6.691 11.525 0.203 1.00 86.69 311 TYR A CA 1
ATOM 2517 C C . TYR A 1 311 ? 5.919 11.266 -1.092 1.00 86.69 311 TYR A C 1
ATOM 2519 O O . TYR A 1 311 ? 5.272 10.227 -1.220 1.00 86.69 311 TYR A O 1
ATOM 2527 N N . HIS A 1 312 ? 6.000 12.167 -2.073 1.00 80.81 312 HIS A N 1
ATOM 2528 C CA . HIS A 1 312 ? 5.304 12.027 -3.347 1.00 80.81 312 HIS A CA 1
ATOM 2529 C C . HIS A 1 312 ? 5.500 10.656 -4.034 1.00 80.81 312 HIS A C 1
ATOM 2531 O O . HIS A 1 312 ? 4.489 10.089 -4.460 1.00 80.81 312 HIS A O 1
ATOM 2537 N N . PRO A 1 313 ? 6.709 10.043 -4.058 1.00 84.31 313 PRO A N 1
ATOM 2538 C CA . PRO A 1 313 ? 6.901 8.714 -4.652 1.00 84.31 313 PRO A CA 1
ATOM 2539 C C . PRO A 1 313 ? 5.987 7.632 -4.067 1.00 84.31 313 PRO A C 1
ATOM 2541 O O . PRO A 1 313 ? 5.499 6.769 -4.789 1.00 84.31 313 PRO A O 1
ATOM 2544 N N . LEU A 1 314 ? 5.683 7.693 -2.769 1.00 92.00 314 LEU A N 1
ATOM 2545 C CA . LEU A 1 314 ? 4.812 6.710 -2.125 1.00 92.00 314 LEU A CA 1
ATOM 2546 C C . LEU A 1 314 ? 3.380 6.759 -2.673 1.00 92.00 314 LEU A C 1
ATOM 2548 O O . LEU A 1 314 ? 2.733 5.721 -2.800 1.00 92.00 314 LEU A O 1
ATOM 2552 N N . PHE A 1 315 ? 2.894 7.942 -3.053 1.00 91.25 315 PHE A N 1
ATOM 2553 C CA . PHE A 1 315 ? 1.561 8.097 -3.638 1.00 91.25 315 PHE A CA 1
ATOM 2554 C C . PHE A 1 315 ? 1.530 7.741 -5.122 1.00 91.25 315 PHE A C 1
ATOM 2556 O O . PHE A 1 315 ? 0.533 7.195 -5.589 1.00 91.25 315 PHE A O 1
ATOM 2563 N N . GLU A 1 316 ? 2.625 7.954 -5.850 1.00 89.00 316 GLU A N 1
ATOM 2564 C CA . GLU A 1 316 ? 2.786 7.408 -7.199 1.00 89.00 316 GLU A CA 1
ATOM 2565 C C . GLU A 1 316 ? 2.771 5.867 -7.184 1.00 89.00 316 GLU A C 1
ATOM 2567 O O . GLU A 1 316 ? 2.150 5.232 -8.046 1.00 89.00 316 GLU A O 1
ATOM 2572 N N . ILE A 1 317 ? 3.357 5.248 -6.150 1.00 93.12 317 ILE A N 1
ATOM 2573 C CA . ILE A 1 317 ? 3.237 3.803 -5.921 1.00 93.12 317 ILE A CA 1
ATOM 2574 C C . ILE A 1 317 ? 1.776 3.444 -5.635 1.00 93.12 317 ILE A C 1
ATOM 2576 O O . ILE A 1 317 ? 1.251 2.566 -6.312 1.00 93.12 317 ILE A O 1
ATOM 2580 N N . CYS A 1 318 ? 1.074 4.147 -4.734 1.00 95.19 318 CYS A N 1
ATOM 2581 C CA . CYS A 1 318 ? -0.359 3.912 -4.480 1.00 95.19 318 CYS A CA 1
ATOM 2582 C C . CYS A 1 318 ? -1.206 3.909 -5.757 1.00 95.19 318 CYS A C 1
ATOM 2584 O O . CYS A 1 318 ? -2.039 3.021 -5.929 1.00 95.19 318 CYS A O 1
ATOM 2586 N N . LYS A 1 319 ? -0.978 4.860 -6.670 1.00 92.69 319 LYS A N 1
ATOM 2587 C CA . LYS A 1 319 ? -1.664 4.889 -7.971 1.00 92.69 319 LYS A CA 1
ATOM 2588 C C . LYS A 1 319 ? -1.372 3.628 -8.776 1.00 92.69 319 LYS A C 1
ATOM 2590 O O . LYS A 1 319 ? -2.282 3.029 -9.339 1.00 92.69 319 LYS A O 1
ATOM 2595 N N . THR A 1 320 ? -0.109 3.217 -8.809 1.00 93.31 320 THR A N 1
ATOM 2596 C CA . THR A 1 320 ? 0.332 2.037 -9.557 1.00 93.31 320 THR A CA 1
ATOM 2597 C C . THR A 1 320 ? -0.237 0.741 -8.976 1.00 93.31 320 THR A C 1
ATOM 2599 O O . THR A 1 320 ? -0.674 -0.117 -9.738 1.00 93.31 320 THR A O 1
ATOM 2602 N N . LEU A 1 321 ? -0.341 0.626 -7.646 1.00 96.06 321 LEU A N 1
ATOM 2603 C CA . LEU A 1 321 ? -0.910 -0.532 -6.940 1.00 96.06 321 LEU A CA 1
ATOM 2604 C C . LEU A 1 321 ? -2.361 -0.854 -7.350 1.00 96.06 321 LEU A C 1
ATOM 2606 O O . LEU A 1 321 ? -2.808 -1.983 -7.164 1.00 96.06 321 LEU A O 1
ATOM 2610 N N . LEU A 1 322 ? -3.090 0.079 -7.972 1.00 96.38 322 LEU A N 1
ATOM 2611 C CA . LEU A 1 322 ? -4.422 -0.179 -8.534 1.00 96.38 322 LEU A CA 1
ATOM 2612 C C . LEU A 1 322 ? -4.418 -1.182 -9.702 1.00 96.38 322 LEU A C 1
ATOM 2614 O O . LEU A 1 322 ? -5.473 -1.706 -10.049 1.00 96.38 322 LEU A O 1
ATOM 2618 N N . TYR A 1 323 ? -3.257 -1.494 -10.286 1.00 96.00 323 TYR A N 1
ATOM 2619 C CA . TYR A 1 323 ? -3.123 -2.558 -11.285 1.00 96.00 323 TYR A CA 1
ATOM 2620 C C . TYR A 1 323 ? -2.951 -3.961 -10.686 1.00 96.00 323 TYR A C 1
ATOM 2622 O O . TYR A 1 323 ? -2.972 -4.928 -11.443 1.00 96.00 323 TYR A O 1
ATOM 2630 N N . LEU A 1 324 ? -2.801 -4.109 -9.364 1.00 96.94 324 LEU A N 1
ATOM 2631 C CA . LEU A 1 324 ? -2.616 -5.421 -8.727 1.00 96.94 324 LEU A CA 1
ATOM 2632 C C . LEU A 1 324 ? -3.733 -6.432 -9.056 1.00 96.94 324 LEU A C 1
ATOM 2634 O O . LEU A 1 324 ? -3.400 -7.555 -9.432 1.00 96.94 324 LEU A O 1
ATOM 2638 N N . PRO A 1 325 ? -5.032 -6.067 -9.014 1.00 96.69 325 PRO A N 1
ATOM 2639 C CA . PRO A 1 325 ? -6.095 -6.983 -9.428 1.00 96.69 325 PRO A CA 1
ATOM 2640 C C . PRO A 1 325 ? -5.965 -7.414 -10.889 1.00 96.69 325 PRO A C 1
ATOM 2642 O O . PRO A 1 325 ? -6.102 -8.592 -11.197 1.00 96.69 325 PRO A O 1
ATOM 2645 N N . LEU A 1 326 ? -5.647 -6.472 -11.786 1.00 95.75 326 LEU A N 1
ATOM 2646 C CA . LEU A 1 326 ? -5.460 -6.760 -13.209 1.00 95.75 326 LEU A CA 1
ATOM 2647 C C . LEU A 1 326 ? -4.263 -7.687 -13.452 1.00 95.75 326 LEU A C 1
ATOM 2649 O O . LEU A 1 326 ? -4.319 -8.537 -14.336 1.00 95.75 326 LEU A O 1
ATOM 2653 N N . TYR A 1 327 ? -3.190 -7.534 -12.675 1.00 95.19 327 TYR A N 1
ATOM 2654 C CA . TYR A 1 327 ? -2.025 -8.412 -12.736 1.00 95.19 327 TYR A CA 1
ATOM 2655 C C . TYR A 1 327 ? -2.404 -9.866 -12.417 1.00 95.19 327 TYR A C 1
ATOM 2657 O O . TYR A 1 327 ? -2.076 -10.763 -13.193 1.00 95.19 327 TYR A O 1
ATOM 2665 N N . PHE A 1 328 ? -3.160 -10.094 -11.339 1.00 95.75 328 PHE A N 1
ATOM 2666 C CA . PHE A 1 328 ? -3.650 -11.432 -10.985 1.00 95.75 328 PHE A CA 1
ATOM 2667 C C . PHE A 1 328 ? -4.656 -11.987 -11.988 1.00 95.75 328 PHE A C 1
ATOM 2669 O O . PHE A 1 328 ? -4.578 -13.165 -12.315 1.00 95.75 328 PHE A O 1
ATOM 2676 N N . ASP A 1 329 ? -5.562 -11.153 -12.497 1.00 94.44 329 ASP A N 1
ATOM 2677 C CA . ASP A 1 329 ? -6.531 -11.556 -13.521 1.00 94.44 329 ASP A CA 1
ATOM 2678 C C . ASP A 1 329 ? -5.825 -11.992 -14.817 1.00 94.44 329 ASP A C 1
ATOM 2680 O O . ASP A 1 329 ? -6.104 -13.056 -15.366 1.00 94.44 329 ASP A O 1
ATOM 2684 N N . THR A 1 330 ? -4.811 -11.230 -15.245 1.00 93.19 330 THR A N 1
ATOM 2685 C CA . THR A 1 330 ? -4.025 -11.519 -16.457 1.00 93.19 330 THR A CA 1
ATOM 2686 C C . THR A 1 330 ? -3.249 -12.832 -16.355 1.00 93.19 330 THR A C 1
ATOM 2688 O O . THR A 1 330 ? -3.096 -13.537 -17.352 1.00 93.19 330 THR A O 1
ATOM 2691 N N . TYR A 1 331 ? -2.735 -13.157 -15.168 1.00 92.69 331 TYR A N 1
ATOM 2692 C CA . TYR A 1 331 ? -1.922 -14.351 -14.926 1.00 92.69 331 TYR A CA 1
ATOM 2693 C C . TYR A 1 331 ? -2.640 -15.393 -14.062 1.00 92.69 331 TYR A C 1
ATOM 2695 O O . TYR A 1 331 ? -1.978 -16.189 -13.396 1.00 92.69 331 TYR A O 1
ATOM 2703 N N . GLY A 1 332 ? -3.977 -15.420 -14.090 1.00 92.06 332 GLY A N 1
ATOM 2704 C CA . GLY A 1 332 ? -4.792 -16.302 -13.249 1.00 92.06 332 GLY A CA 1
ATOM 2705 C C . GLY A 1 332 ? -4.416 -17.784 -13.357 1.00 92.06 332 GLY A C 1
ATOM 2706 O O . GLY A 1 332 ? -4.397 -18.486 -12.350 1.00 92.06 332 GLY A O 1
ATOM 2707 N N . ASP A 1 333 ? -4.009 -18.239 -14.545 1.00 93.12 333 ASP A N 1
ATOM 2708 C CA . ASP A 1 333 ? -3.574 -19.624 -14.793 1.00 93.12 333 ASP A CA 1
ATOM 2709 C C . ASP A 1 333 ? -2.273 -20.013 -14.061 1.00 93.12 333 ASP A C 1
ATOM 2711 O O . ASP A 1 333 ? -1.976 -21.198 -13.909 1.00 93.12 333 ASP A O 1
ATOM 2715 N N . LEU A 1 334 ? -1.483 -19.029 -13.619 1.00 92.19 334 LEU A N 1
ATOM 2716 C CA . LEU A 1 334 ? -0.232 -19.228 -12.879 1.00 92.19 334 LEU A CA 1
ATOM 2717 C C . LEU A 1 334 ? -0.413 -19.097 -11.360 1.00 92.19 334 LEU A C 1
ATOM 2719 O O . LEU A 1 334 ? 0.541 -19.313 -10.609 1.00 92.19 334 LEU A O 1
ATOM 2723 N N . VAL A 1 335 ? -1.608 -18.723 -10.897 1.00 94.50 335 VAL A N 1
ATOM 2724 C CA . VAL A 1 335 ? -1.891 -18.532 -9.473 1.00 94.50 335 VAL A CA 1
ATOM 2725 C C . VAL A 1 335 ? -2.000 -19.886 -8.776 1.00 94.50 335 VAL A C 1
ATOM 2727 O O . VAL A 1 335 ? -2.751 -20.773 -9.186 1.00 94.50 335 VAL A O 1
ATOM 2730 N N . VAL A 1 336 ? -1.262 -20.034 -7.678 1.00 92.06 336 VAL A N 1
ATOM 2731 C CA . VAL A 1 336 ? -1.292 -21.212 -6.810 1.00 92.06 336 VAL A CA 1
ATOM 2732 C C . VAL A 1 336 ? -1.936 -20.844 -5.482 1.00 92.06 336 VAL A C 1
ATOM 2734 O O . VAL A 1 336 ? -1.540 -19.889 -4.824 1.00 92.06 336 VAL A O 1
ATOM 2737 N N . GLU A 1 337 ? -2.907 -21.640 -5.053 1.00 94.50 337 GLU A N 1
ATOM 2738 C CA . GLU A 1 337 ? -3.587 -21.446 -3.775 1.00 94.50 337 GLU A CA 1
ATOM 2739 C C . GLU A 1 337 ? -2.827 -22.142 -2.636 1.00 94.50 337 GLU A C 1
ATOM 2741 O O . GLU A 1 337 ? -2.719 -23.371 -2.589 1.00 94.50 337 GLU A O 1
ATOM 2746 N N . GLU A 1 338 ? -2.329 -21.363 -1.676 1.00 90.44 338 GLU A N 1
ATOM 2747 C CA . GLU A 1 338 ? -1.679 -21.872 -0.471 1.00 90.44 338 GLU A CA 1
ATOM 2748 C C . GLU A 1 338 ? -2.618 -21.770 0.735 1.00 90.44 338 GLU A C 1
ATOM 2750 O O . GLU A 1 338 ? -3.048 -20.688 1.135 1.00 90.44 338 GLU A O 1
ATOM 2755 N N . ARG A 1 339 ? -2.935 -22.908 1.362 1.00 91.44 339 ARG A N 1
ATOM 2756 C CA . ARG A 1 339 ? -3.811 -22.955 2.539 1.00 91.44 339 ARG A CA 1
ATOM 2757 C C . ARG A 1 339 ? -3.008 -22.898 3.836 1.00 91.44 339 ARG A C 1
ATOM 2759 O O . ARG A 1 339 ? -2.197 -23.778 4.112 1.00 91.44 339 ARG A O 1
ATOM 2766 N N . HIS A 1 340 ? -3.348 -21.945 4.695 1.00 87.69 340 HIS A N 1
ATOM 2767 C CA . HIS A 1 340 ? -2.640 -21.646 5.940 1.00 87.69 340 HIS A CA 1
ATOM 2768 C C . HIS A 1 340 ? -3.562 -21.746 7.161 1.00 87.69 340 HIS A C 1
ATOM 2770 O O . HIS A 1 340 ? -4.779 -21.542 7.082 1.00 87.69 340 HIS A O 1
ATOM 2776 N N . GLN A 1 341 ? -2.982 -22.077 8.316 1.00 88.25 341 GLN A N 1
ATOM 2777 C CA . GLN A 1 341 ? -3.692 -22.097 9.598 1.00 88.25 341 GLN A CA 1
ATOM 2778 C C . GLN A 1 341 ? -3.672 -20.718 10.255 1.00 88.25 341 GLN A C 1
ATOM 2780 O O . GLN A 1 341 ? -2.623 -20.086 10.338 1.00 88.25 341 GLN A O 1
ATOM 2785 N N . THR A 1 342 ? -4.808 -20.298 10.809 1.00 92.31 342 THR A N 1
ATOM 2786 C CA . THR A 1 342 ? -4.908 -19.033 11.549 1.00 92.31 342 THR A CA 1
ATOM 2787 C C . THR A 1 342 ? -4.459 -19.207 13.006 1.00 92.31 342 THR A C 1
ATOM 2789 O O . THR A 1 342 ? -4.485 -20.323 13.543 1.00 92.31 342 THR A O 1
ATOM 2792 N N . LYS A 1 343 ? -4.093 -18.111 13.692 1.00 90.19 343 LYS A N 1
ATOM 2793 C CA . LYS A 1 343 ? -3.785 -18.134 15.144 1.00 90.19 343 LYS A CA 1
ATOM 2794 C C . LYS A 1 343 ? -4.956 -18.717 15.949 1.00 90.19 343 LYS A C 1
ATOM 2796 O O . LYS A 1 343 ? -4.741 -19.481 16.889 1.00 90.19 343 LYS A O 1
ATOM 2801 N N . LEU A 1 344 ? -6.190 -18.453 15.517 1.00 89.31 344 LEU A N 1
ATOM 2802 C CA . LEU A 1 344 ? -7.407 -18.999 16.114 1.00 89.31 344 LEU A CA 1
ATOM 2803 C C . LEU A 1 344 ? -7.437 -20.534 16.081 1.00 89.31 344 LEU A C 1
ATOM 2805 O O . LEU A 1 344 ? -7.847 -21.165 17.053 1.00 89.31 344 LEU A O 1
ATOM 2809 N N . ASN A 1 345 ? -7.003 -21.155 14.980 1.00 88.25 345 ASN A N 1
ATOM 2810 C CA . ASN A 1 345 ? -6.962 -22.616 14.861 1.00 88.25 345 ASN A CA 1
ATOM 2811 C C . ASN A 1 345 ? -5.890 -23.261 15.745 1.00 88.25 345 ASN A C 1
ATOM 2813 O O . ASN A 1 345 ? -6.014 -24.430 16.100 1.00 88.25 345 ASN A O 1
ATOM 2817 N N . GLN A 1 346 ? -4.863 -22.500 16.116 1.00 86.69 346 GLN A N 1
ATOM 2818 C CA . GLN A 1 346 ? -3.775 -22.954 16.981 1.00 86.69 346 GLN A CA 1
ATOM 2819 C C . GLN A 1 346 ? -4.127 -22.869 18.478 1.00 86.69 346 GLN A C 1
ATOM 2821 O O . GLN A 1 346 ? -3.331 -23.299 19.315 1.00 86.69 346 GLN A O 1
ATOM 2826 N N . ARG A 1 347 ? -5.303 -22.330 18.844 1.00 84.12 347 ARG A N 1
ATOM 2827 C CA . ARG A 1 347 ? -5.743 -22.255 20.244 1.00 84.12 347 ARG A CA 1
ATOM 2828 C C . ARG A 1 347 ? -6.002 -23.643 20.848 1.00 84.12 347 ARG A C 1
ATOM 2830 O O . ARG A 1 347 ? -6.557 -24.514 20.173 1.00 84.12 347 ARG A O 1
ATOM 2837 N N . PRO A 1 348 ? -5.705 -23.841 22.147 1.00 82.44 348 PRO A N 1
ATOM 2838 C CA . PRO A 1 348 ? -6.131 -25.033 22.873 1.00 82.44 348 PRO A CA 1
ATOM 2839 C C . PRO A 1 348 ? -7.664 -25.210 22.839 1.00 82.44 348 PRO A C 1
ATOM 2841 O O . PRO A 1 348 ? -8.391 -24.213 22.910 1.00 82.44 348 PRO A O 1
ATOM 2844 N N . PRO A 1 349 ? -8.191 -26.452 22.811 1.00 74.44 349 PRO A N 1
ATOM 2845 C CA . PRO A 1 349 ? -9.636 -26.719 22.789 1.00 74.44 349 PRO A CA 1
ATOM 2846 C C . PRO A 1 349 ? -10.426 -26.045 23.919 1.00 74.44 349 PRO A C 1
ATOM 2848 O O . PRO A 1 349 ? -11.553 -25.603 23.704 1.00 74.44 349 PRO A O 1
ATOM 2851 N N . GLU A 1 350 ? -9.828 -25.928 25.104 1.00 73.25 350 GLU A N 1
ATOM 2852 C CA . GLU A 1 350 ? -10.423 -25.288 26.285 1.00 73.25 350 GLU A CA 1
ATOM 2853 C C . GLU A 1 350 ? -10.659 -23.781 26.076 1.00 73.25 350 GL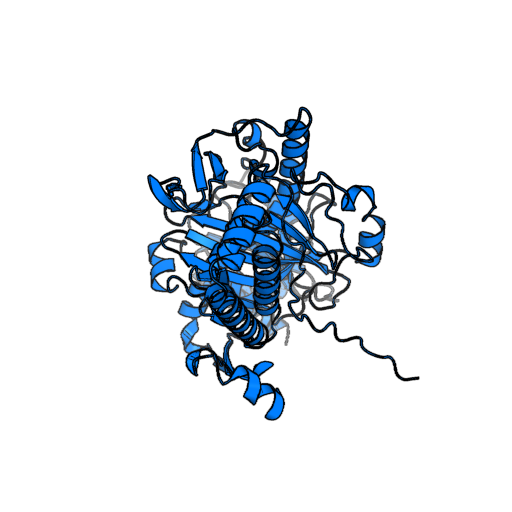U A C 1
ATOM 2855 O O . GLU A 1 350 ? -11.688 -23.249 26.486 1.00 73.25 350 GLU A O 1
ATOM 2860 N N . GLU A 1 351 ? -9.757 -23.092 25.368 1.00 70.12 351 GLU A N 1
ATOM 2861 C CA . GLU A 1 351 ? -9.881 -21.660 25.052 1.00 70.12 351 GLU A CA 1
ATOM 2862 C C . GLU A 1 351 ? -10.875 -21.396 23.904 1.00 70.12 351 GLU A C 1
ATOM 2864 O O . GLU A 1 351 ? -11.424 -20.298 23.776 1.00 70.12 351 GLU A O 1
ATOM 2869 N N . LEU A 1 352 ? -11.142 -22.412 23.076 1.00 64.25 352 LEU A N 1
ATOM 2870 C CA . LEU A 1 352 ? -12.142 -22.351 22.009 1.00 64.25 352 LEU A CA 1
ATOM 2871 C C . LEU A 1 352 ? -13.572 -22.505 22.542 1.00 64.25 352 LEU A C 1
ATOM 2873 O O . LEU A 1 352 ? -14.499 -21.993 21.924 1.00 64.25 352 LEU A O 1
ATOM 2877 N N . GLN A 1 353 ? -13.786 -23.181 23.678 1.00 59.34 353 GLN A N 1
ATOM 2878 C CA . GLN A 1 353 ? -15.136 -23.389 24.220 1.00 59.34 353 GLN A CA 1
ATOM 2879 C C . GLN A 1 353 ? -15.824 -22.063 24.567 1.00 59.34 353 GLN A C 1
ATOM 2881 O O . GLN A 1 353 ? -16.934 -21.833 24.099 1.00 59.34 353 GLN A O 1
ATOM 2886 N N . TYR A 1 354 ? -15.133 -21.154 25.258 1.00 54.41 354 TYR A N 1
ATOM 2887 C CA . TYR A 1 354 ? -15.701 -19.872 25.695 1.00 54.41 354 TYR A CA 1
ATOM 2888 C C . TYR A 1 354 ? -16.080 -18.933 24.538 1.00 54.41 354 TYR A C 1
ATOM 2890 O O . TYR A 1 354 ? -17.089 -18.242 24.616 1.00 54.41 354 TYR A O 1
ATOM 2898 N N . THR A 1 355 ? -15.339 -18.970 23.427 1.00 57.41 355 THR A N 1
ATOM 2899 C CA . THR A 1 355 ? -15.642 -18.175 22.219 1.00 57.41 355 THR A CA 1
ATOM 2900 C C . THR A 1 355 ? -16.770 -18.780 21.367 1.00 57.41 355 THR A C 1
ATOM 2902 O O . THR A 1 355 ? -17.346 -18.110 20.506 1.00 57.41 355 THR A O 1
ATOM 2905 N N . ASN A 1 356 ? -17.140 -20.046 21.600 1.00 53.31 356 ASN A N 1
ATOM 2906 C CA . ASN A 1 356 ? -18.076 -20.782 20.749 1.00 53.31 356 ASN A CA 1
ATOM 2907 C C . ASN A 1 356 ? -19.564 -20.530 21.052 1.00 53.31 356 ASN A C 1
ATOM 2909 O O . ASN A 1 356 ? -20.406 -20.911 20.238 1.00 53.31 356 ASN A O 1
ATOM 2913 N N . HIS A 1 357 ? -19.934 -19.951 22.192 1.00 56.53 357 HIS A N 1
ATOM 2914 C CA . HIS A 1 357 ? -21.355 -19.839 22.560 1.00 56.53 357 HIS A CA 1
ATOM 2915 C C . HIS A 1 357 ? -22.054 -18.633 21.913 1.00 56.53 357 HIS A C 1
ATOM 2917 O O . HIS A 1 357 ? -23.277 -18.626 21.791 1.00 56.53 357 HIS A O 1
ATOM 2923 N N . LEU A 1 358 ? -21.282 -17.626 21.490 1.00 61.56 358 LEU A N 1
ATOM 2924 C CA . LEU A 1 358 ? -21.803 -16.323 21.062 1.00 61.56 358 LEU A CA 1
ATOM 2925 C C . LEU A 1 358 ? -21.588 -16.019 19.569 1.00 61.56 358 LEU A C 1
ATOM 2927 O O . LEU A 1 358 ? -22.295 -15.180 19.016 1.00 61.56 358 LEU A O 1
ATOM 2931 N N . LEU A 1 359 ? -20.666 -16.718 18.900 1.00 68.19 359 LEU A N 1
ATOM 2932 C CA . LEU A 1 359 ? -20.302 -16.480 17.495 1.00 68.19 359 LEU A CA 1
ATOM 2933 C C . LEU A 1 359 ? -20.911 -17.516 16.550 1.00 68.19 359 LEU A C 1
ATOM 2935 O O . LEU A 1 359 ? -21.041 -18.684 16.919 1.00 68.19 359 LEU A O 1
ATOM 2939 N N . LYS A 1 360 ? -21.229 -17.145 15.304 1.00 76.31 360 LYS A N 1
ATOM 2940 C CA . LYS A 1 360 ? -21.708 -18.116 14.304 1.00 76.31 360 LYS A CA 1
ATOM 2941 C C . LYS A 1 360 ? -20.515 -18.905 13.739 1.00 76.31 360 LYS A C 1
ATOM 2943 O O . LYS A 1 360 ? -19.401 -18.387 13.725 1.00 76.31 360 LYS A O 1
ATOM 2948 N N . PRO A 1 361 ? -20.704 -20.141 13.234 1.00 75.38 361 PRO A N 1
ATOM 2949 C CA . PRO A 1 361 ? -19.609 -20.929 12.653 1.00 75.38 361 PRO A CA 1
ATOM 2950 C C . PRO A 1 361 ? -18.825 -20.193 11.558 1.00 75.38 361 PRO A C 1
ATOM 2952 O O . PRO A 1 361 ? -17.606 -20.302 11.506 1.00 75.38 361 PRO A O 1
ATOM 2955 N N . LYS A 1 362 ? -19.516 -19.387 10.743 1.00 80.62 362 LYS A N 1
ATOM 2956 C CA . LYS A 1 362 ? -18.913 -18.569 9.681 1.00 80.62 362 LYS A CA 1
ATOM 2957 C C . LYS A 1 362 ? -17.934 -17.499 10.181 1.00 80.62 362 LYS A C 1
ATOM 2959 O O . LYS A 1 362 ? -17.060 -17.092 9.432 1.00 80.62 362 LYS A O 1
ATOM 2964 N N . ASP A 1 363 ? -18.063 -17.067 11.435 1.00 78.31 363 ASP A N 1
ATOM 2965 C CA . ASP A 1 363 ? -17.195 -16.041 12.021 1.00 78.31 363 ASP A CA 1
ATOM 2966 C C . ASP A 1 363 ? -15.883 -16.664 12.555 1.00 78.31 363 ASP A C 1
ATOM 2968 O O . ASP A 1 363 ? -14.935 -15.957 12.887 1.00 78.31 363 ASP A O 1
ATOM 2972 N N . ARG A 1 364 ? -15.797 -18.005 12.617 1.00 82.81 364 ARG A N 1
ATOM 2973 C CA . ARG A 1 364 ? -14.658 -18.765 13.162 1.00 82.81 364 ARG A CA 1
ATOM 2974 C C . ARG A 1 364 ? -13.753 -19.284 12.049 1.00 82.81 364 ARG A C 1
ATOM 2976 O O . ARG A 1 364 ? -13.671 -20.488 11.794 1.00 82.81 364 ARG A O 1
ATOM 2983 N N . ILE A 1 365 ? -13.058 -18.367 11.390 1.00 88.56 365 ILE A N 1
ATOM 2984 C CA . ILE A 1 365 ? -12.159 -18.696 10.282 1.00 88.56 365 ILE A CA 1
ATOM 2985 C C . ILE A 1 365 ? -10.870 -19.331 10.839 1.00 88.56 365 ILE A C 1
ATOM 2987 O O . ILE A 1 365 ? -9.994 -18.665 11.390 1.00 88.56 365 ILE A O 1
ATOM 2991 N N . LYS A 1 366 ? -10.783 -20.662 10.739 1.00 88.00 366 LYS A N 1
ATOM 2992 C CA . LYS A 1 366 ? -9.643 -21.475 11.213 1.00 88.00 366 LYS A CA 1
ATOM 2993 C C . LYS A 1 366 ? -8.535 -21.653 10.172 1.00 88.00 366 LYS A C 1
ATOM 2995 O O . LYS A 1 366 ? -7.388 -21.941 10.503 1.00 88.00 366 LYS A O 1
ATOM 3000 N N . TYR A 1 367 ? -8.897 -21.529 8.906 1.00 89.50 367 TYR A N 1
ATOM 3001 C CA . TYR A 1 367 ? -7.983 -21.630 7.783 1.00 89.50 367 TYR A CA 1
ATOM 3002 C C . TYR A 1 367 ? -8.308 -20.503 6.826 1.00 89.50 367 TYR A C 1
ATOM 3004 O O . TYR A 1 367 ? -9.485 -20.194 6.635 1.00 89.50 367 TYR A O 1
ATOM 3012 N N . ARG A 1 368 ? -7.275 -19.940 6.218 1.00 92.25 368 ARG A N 1
ATOM 3013 C CA . ARG A 1 368 ? -7.394 -18.990 5.117 1.00 92.25 368 ARG A CA 1
ATOM 3014 C C . ARG A 1 368 ? -6.503 -19.461 3.980 1.00 92.25 368 ARG A C 1
ATOM 3016 O O . ARG A 1 368 ? -5.566 -20.230 4.206 1.00 92.25 368 ARG A O 1
ATOM 3023 N N . THR A 1 369 ? -6.834 -19.032 2.777 1.00 92.50 369 THR A N 1
ATOM 3024 C CA . THR A 1 369 ? -6.066 -19.353 1.580 1.00 92.50 369 THR A CA 1
ATOM 3025 C C . THR A 1 369 ? -5.454 -18.067 1.053 1.00 92.50 369 THR A C 1
ATOM 3027 O O . THR A 1 369 ? -6.118 -17.031 1.073 1.00 92.50 369 THR A O 1
ATOM 3030 N N . ALA A 1 370 ? -4.189 -18.140 0.656 1.00 94.12 370 ALA A N 1
ATOM 3031 C CA . ALA A 1 370 ? -3.492 -17.075 -0.036 1.00 94.12 370 ALA A CA 1
ATOM 3032 C C . ALA A 1 370 ? -3.312 -17.458 -1.506 1.00 94.12 370 ALA A C 1
ATOM 3034 O O . ALA A 1 370 ? -2.799 -18.541 -1.796 1.00 94.12 370 ALA A O 1
ATOM 3035 N N . SER A 1 371 ? -3.677 -16.552 -2.407 1.00 96.88 371 SER A N 1
ATOM 3036 C CA . SER A 1 371 ? -3.403 -16.664 -3.837 1.00 96.88 371 SER A CA 1
ATOM 3037 C C . SER A 1 371 ? -1.964 -16.224 -4.105 1.00 96.88 371 SER A C 1
ATOM 3039 O O . SER A 1 371 ? -1.587 -15.072 -3.881 1.00 96.88 371 SER A O 1
ATOM 3041 N N . VAL A 1 372 ? -1.126 -17.149 -4.553 1.00 94.31 372 VAL A N 1
ATOM 3042 C CA . VAL A 1 372 ? 0.314 -16.942 -4.709 1.00 94.31 372 VAL A CA 1
ATOM 3043 C C . VAL A 1 372 ? 0.660 -16.905 -6.185 1.00 94.31 372 VAL A C 1
ATOM 3045 O O . VAL A 1 372 ? 0.435 -17.878 -6.901 1.00 94.31 372 VAL A O 1
ATOM 3048 N N . LEU A 1 373 ? 1.245 -15.797 -6.630 1.00 92.44 373 LEU A N 1
ATOM 3049 C CA . LEU A 1 373 ? 1.741 -15.652 -7.993 1.00 92.44 373 LEU A CA 1
ATOM 3050 C C . LEU A 1 373 ? 3.263 -15.512 -7.949 1.00 92.44 373 LEU A C 1
ATOM 3052 O O . LEU A 1 373 ? 3.791 -14.536 -7.416 1.00 92.44 373 LEU A O 1
ATOM 3056 N N . ARG A 1 374 ? 3.959 -16.523 -8.476 1.00 76.19 374 ARG A N 1
ATOM 3057 C CA . ARG A 1 374 ? 5.420 -16.547 -8.614 1.00 76.19 374 ARG A CA 1
ATOM 3058 C C . ARG A 1 374 ? 5.749 -16.701 -10.089 1.00 76.19 374 ARG A C 1
ATOM 3060 O O . ARG A 1 374 ? 5.570 -17.787 -10.641 1.00 76.19 374 ARG A O 1
ATOM 3067 N N . LYS A 1 375 ? 6.210 -15.631 -10.728 1.00 70.50 375 LYS A N 1
ATOM 3068 C CA . LYS A 1 375 ? 6.939 -15.751 -11.990 1.00 70.50 375 LYS A CA 1
ATOM 3069 C C . LYS A 1 375 ? 8.412 -16.020 -11.638 1.00 70.50 375 LYS A C 1
ATOM 3071 O O . LYS A 1 375 ? 8.794 -16.113 -10.475 1.00 70.50 375 LYS A O 1
ATOM 3076 N N . THR A 1 376 ? 9.237 -16.280 -12.635 1.00 57.59 376 THR A N 1
ATOM 3077 C CA . THR A 1 376 ? 10.692 -16.311 -12.467 1.00 57.59 376 THR A CA 1
ATOM 3078 C C . THR A 1 376 ? 11.229 -15.231 -13.388 1.00 57.59 376 THR A C 1
ATOM 3080 O O . THR A 1 376 ? 10.824 -15.167 -14.551 1.00 57.59 376 THR A O 1
ATOM 3083 N N . ILE A 1 377 ? 12.057 -14.335 -12.855 1.00 61.41 377 ILE A N 1
ATOM 3084 C CA . ILE A 1 377 ? 12.832 -13.386 -13.653 1.00 61.41 377 ILE A CA 1
ATOM 3085 C C . ILE A 1 377 ? 14.287 -13.804 -13.488 1.00 61.41 377 ILE A C 1
ATOM 3087 O O . ILE A 1 377 ? 14.844 -13.651 -12.403 1.00 61.41 377 ILE A O 1
ATOM 3091 N N . ASP A 1 378 ? 14.877 -14.352 -14.546 1.00 55.19 378 ASP A N 1
ATOM 3092 C CA . ASP A 1 378 ? 16.239 -14.891 -14.494 1.00 55.19 378 ASP A CA 1
ATOM 3093 C C . ASP A 1 378 ? 17.294 -13.778 -14.380 1.00 55.19 378 ASP A C 1
ATOM 3095 O O . ASP A 1 378 ? 18.336 -13.967 -13.755 1.00 55.19 378 ASP A O 1
ATOM 3099 N N . THR A 1 379 ? 17.035 -12.581 -14.923 1.00 63.16 379 THR A N 1
ATOM 3100 C CA . THR A 1 379 ? 17.919 -11.415 -14.752 1.00 63.16 379 THR A CA 1
ATOM 3101 C C . THR A 1 379 ? 17.112 -10.117 -14.721 1.00 63.16 379 THR A C 1
ATOM 3103 O O . THR A 1 379 ? 16.772 -9.577 -15.776 1.00 63.16 379 THR A O 1
ATOM 3106 N N . PRO A 1 380 ? 16.746 -9.607 -13.532 1.00 67.88 380 PRO A N 1
ATOM 3107 C CA . PRO A 1 380 ? 15.929 -8.411 -13.457 1.00 67.88 380 PRO A CA 1
ATOM 3108 C C . PRO A 1 380 ? 16.708 -7.169 -13.901 1.00 67.88 380 PRO A C 1
ATOM 3110 O O . PRO A 1 380 ? 17.925 -7.102 -13.709 1.00 67.88 380 PRO A O 1
ATOM 3113 N N . PRO A 1 381 ? 16.021 -6.164 -14.468 1.00 68.81 381 PRO A N 1
ATOM 3114 C CA . PRO A 1 381 ? 16.657 -4.896 -14.793 1.00 68.81 381 PRO A CA 1
ATOM 3115 C C . PRO A 1 381 ? 17.259 -4.265 -13.541 1.00 68.81 381 PRO A C 1
ATOM 3117 O O . PRO A 1 381 ? 16.644 -4.289 -12.470 1.00 68.81 381 PRO A O 1
ATOM 3120 N N . HIS A 1 382 ? 18.431 -3.648 -13.685 1.00 73.38 382 HIS A N 1
ATOM 3121 C CA . HIS A 1 382 ? 19.034 -2.877 -12.601 1.00 73.38 382 HIS A CA 1
ATOM 3122 C C . HIS A 1 382 ? 18.128 -1.695 -12.235 1.00 73.38 382 HIS A C 1
ATOM 3124 O O . HIS A 1 382 ? 17.868 -1.432 -11.057 1.00 73.38 382 HIS A O 1
ATOM 3130 N N . ARG A 1 383 ? 17.597 -1.003 -13.246 1.00 77.88 383 ARG A N 1
ATOM 3131 C CA . ARG A 1 383 ? 16.728 0.151 -13.040 1.00 77.88 383 ARG A CA 1
ATOM 3132 C C . ARG A 1 383 ? 15.592 0.186 -14.051 1.00 77.88 383 ARG A C 1
ATOM 3134 O O . ARG A 1 383 ? 15.779 -0.081 -15.236 1.00 77.88 383 ARG A O 1
ATOM 3141 N N . THR A 1 384 ? 14.405 0.537 -13.566 1.00 79.88 384 THR A N 1
ATOM 3142 C CA . THR A 1 384 ? 13.181 0.648 -14.371 1.00 79.88 384 THR A CA 1
ATOM 3143 C C . THR A 1 384 ? 12.468 1.960 -14.075 1.00 79.88 384 THR A C 1
ATOM 3145 O O . THR A 1 384 ? 12.237 2.298 -12.915 1.00 79.88 384 THR A O 1
ATOM 3148 N N . TYR A 1 385 ? 12.086 2.680 -15.126 1.00 80.88 385 TYR A N 1
ATOM 3149 C CA . TYR A 1 385 ? 11.272 3.887 -15.052 1.00 80.88 385 TYR A CA 1
ATOM 3150 C C . TYR A 1 385 ? 9.811 3.541 -15.309 1.00 80.88 385 TYR A C 1
ATOM 3152 O O . TYR A 1 385 ? 9.398 3.257 -16.435 1.00 80.88 385 TYR A O 1
ATOM 3160 N N . ILE A 1 386 ? 9.010 3.596 -14.254 1.00 82.56 386 ILE A N 1
ATOM 3161 C CA . ILE A 1 386 ? 7.599 3.231 -14.298 1.00 82.56 386 ILE A CA 1
ATOM 3162 C C . ILE A 1 386 ? 6.779 4.497 -14.471 1.00 82.56 386 ILE A C 1
ATOM 3164 O O . ILE A 1 386 ? 6.801 5.383 -13.617 1.00 82.56 386 ILE A O 1
ATOM 3168 N N . ARG A 1 387 ? 6.006 4.568 -15.554 1.00 81.19 387 ARG A N 1
ATOM 3169 C CA . ARG A 1 387 ? 5.005 5.620 -15.724 1.00 81.19 387 ARG A CA 1
ATOM 3170 C C . ARG A 1 387 ? 3.781 5.314 -14.866 1.00 81.19 387 ARG A C 1
ATOM 3172 O O . ARG A 1 387 ? 3.170 4.258 -15.012 1.00 81.19 387 ARG A O 1
ATOM 3179 N N . THR A 1 388 ? 3.385 6.259 -14.028 1.00 83.56 388 THR A N 1
ATOM 3180 C CA . THR A 1 388 ? 2.248 6.091 -13.120 1.00 83.56 388 THR A CA 1
ATOM 3181 C C . THR A 1 388 ? 0.928 6.547 -13.761 1.00 83.56 388 THR A C 1
ATOM 3183 O O . THR A 1 388 ? 0.932 7.329 -14.722 1.00 83.56 388 THR A O 1
ATOM 3186 N N . PRO A 1 389 ? -0.232 6.051 -13.285 1.00 85.31 389 PRO A N 1
ATOM 3187 C CA . PRO A 1 389 ? -1.538 6.550 -13.721 1.00 85.31 389 PRO A CA 1
ATOM 3188 C C . PRO A 1 389 ? -1.697 8.066 -13.529 1.00 85.31 389 PRO A C 1
ATOM 3190 O O . PRO A 1 389 ? -1.321 8.599 -12.485 1.00 85.31 389 PRO A O 1
ATOM 3193 N N . ASP A 1 390 ? -2.337 8.750 -14.489 1.00 85.75 390 ASP A N 1
ATOM 3194 C CA . ASP A 1 390 ? -2.729 10.168 -14.358 1.00 85.75 390 ASP A CA 1
ATOM 3195 C C . ASP A 1 390 ? -3.936 10.287 -13.414 1.00 85.75 390 ASP A C 1
ATOM 3197 O O . ASP A 1 390 ? -5.079 10.441 -13.840 1.00 85.75 390 ASP A O 1
ATOM 3201 N N . ILE A 1 391 ? -3.668 10.119 -12.119 1.00 86.00 391 ILE A N 1
ATOM 3202 C CA . ILE A 1 391 ? -4.603 10.368 -11.023 1.00 86.00 391 ILE A CA 1
ATOM 3203 C C . ILE A 1 391 ? -4.158 11.650 -10.329 1.00 86.00 391 ILE A C 1
ATOM 3205 O O . ILE A 1 391 ? -3.014 11.749 -9.877 1.00 86.00 391 ILE A O 1
ATOM 3209 N N . ARG A 1 392 ? -5.049 12.635 -10.231 1.00 85.56 392 ARG A N 1
ATOM 3210 C CA . ARG A 1 392 ? -4.713 13.968 -9.704 1.00 85.56 392 ARG A CA 1
ATOM 3211 C C . ARG A 1 392 ? -5.178 14.136 -8.270 1.00 85.56 392 ARG A C 1
ATOM 3213 O O . ARG A 1 392 ? -6.230 13.632 -7.902 1.00 85.56 392 ARG A O 1
ATOM 3220 N N . PHE A 1 393 ? -4.425 14.874 -7.467 1.00 81.12 393 PHE A N 1
ATOM 3221 C CA . PHE A 1 393 ? -4.878 15.217 -6.125 1.00 81.12 393 PHE A CA 1
ATOM 3222 C C . PHE A 1 393 ? -6.088 16.161 -6.190 1.00 81.12 393 PHE A C 1
ATOM 3224 O O . PHE A 1 393 ? -6.069 17.157 -6.920 1.00 81.12 393 PHE A O 1
ATOM 3231 N N . ASP A 1 394 ? -7.148 15.827 -5.455 1.00 77.25 394 ASP A N 1
ATOM 3232 C CA . ASP A 1 394 ? -8.376 16.610 -5.393 1.00 77.25 394 ASP A CA 1
ATOM 3233 C C . ASP A 1 394 ? -8.228 17.805 -4.444 1.00 77.25 394 ASP A C 1
ATOM 3235 O O . ASP A 1 394 ? -7.965 17.646 -3.257 1.00 77.25 394 ASP A O 1
ATOM 3239 N N . LYS A 1 395 ? -8.436 19.013 -4.975 1.00 72.50 395 LYS A N 1
ATOM 3240 C CA . LYS A 1 395 ? -8.280 20.291 -4.255 1.00 72.50 395 LYS A CA 1
ATOM 3241 C C . LYS A 1 395 ? -9.605 21.008 -4.007 1.00 72.50 395 LYS A C 1
ATOM 3243 O O . LYS A 1 395 ? -9.604 22.193 -3.681 1.00 72.50 395 LYS A O 1
ATOM 3248 N N . SER A 1 396 ? -10.726 20.331 -4.256 1.00 70.44 396 SER A N 1
ATOM 3249 C CA . SER A 1 396 ? -12.045 20.969 -4.327 1.00 70.44 396 SER A CA 1
ATOM 3250 C C . SER A 1 396 ? -12.733 21.182 -2.977 1.00 70.44 396 SER A C 1
ATOM 3252 O O . SER A 1 396 ? -13.811 21.773 -2.954 1.00 70.44 396 SER A O 1
ATOM 3254 N N . GLY A 1 397 ? -12.153 20.734 -1.861 1.00 76.31 397 GLY A N 1
ATOM 3255 C CA . GLY A 1 397 ? -12.777 20.897 -0.552 1.00 76.31 397 GLY A CA 1
ATOM 3256 C C . GLY A 1 397 ? -12.219 19.992 0.538 1.00 76.31 397 GLY A C 1
ATOM 3257 O O . GLY A 1 397 ? -11.119 19.452 0.418 1.00 76.31 397 GLY A O 1
ATOM 3258 N N . PHE A 1 398 ? -12.994 19.837 1.609 1.00 77.25 398 PHE A N 1
ATOM 3259 C CA . PHE A 1 398 ? -12.670 18.973 2.743 1.00 77.25 398 PHE A CA 1
ATOM 3260 C C . PHE A 1 398 ? -13.919 18.331 3.357 1.00 77.25 398 PHE A C 1
ATOM 3262 O O . PHE A 1 398 ? -15.053 18.756 3.126 1.00 77.25 398 PHE A O 1
ATOM 3269 N N . TRP A 1 399 ? -13.706 17.295 4.171 1.00 75.94 399 TRP A N 1
ATOM 3270 C CA . TRP A 1 399 ? -14.771 16.650 4.934 1.00 75.94 399 TRP A CA 1
ATOM 3271 C C . TRP A 1 399 ? -14.989 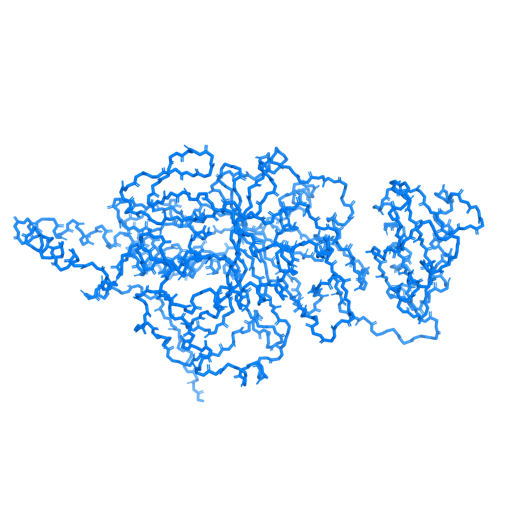17.359 6.268 1.00 75.94 399 TRP A C 1
ATOM 3273 O O . TRP A 1 399 ? -14.118 17.349 7.137 1.00 75.94 399 TRP A O 1
ATOM 3283 N N . LYS A 1 400 ? -16.185 17.920 6.460 1.00 77.75 400 LYS A N 1
ATOM 3284 C CA . LYS A 1 400 ? -16.640 18.427 7.754 1.00 77.75 400 LYS A CA 1
ATOM 3285 C C . LYS A 1 400 ? -17.344 17.311 8.520 1.00 77.75 400 LYS A C 1
ATOM 3287 O O . LYS A 1 400 ? -18.331 16.755 8.035 1.00 77.75 400 LYS A O 1
ATOM 3292 N N . GLN A 1 401 ? -16.849 16.999 9.714 1.00 71.31 401 GLN A N 1
ATOM 3293 C CA . GLN A 1 401 ? -17.493 16.038 10.609 1.00 71.31 401 GLN A CA 1
ATOM 3294 C C . GLN A 1 401 ? -18.845 16.584 11.089 1.00 71.31 401 GLN A C 1
ATOM 3296 O O . GLN A 1 401 ? -18.991 17.775 11.363 1.00 71.31 401 GLN A O 1
ATOM 3301 N N . LEU A 1 402 ? -19.834 15.700 11.155 1.00 69.75 402 LEU A N 1
ATOM 3302 C CA . LEU A 1 402 ? -21.160 15.939 11.718 1.00 69.75 402 LEU A CA 1
ATOM 3303 C C . LEU A 1 402 ? -21.392 14.935 12.850 1.00 69.75 402 LEU A C 1
ATOM 3305 O O . LEU A 1 402 ? -20.625 13.987 13.030 1.00 69.75 402 LEU A O 1
ATOM 3309 N N . ASN A 1 403 ? -22.490 15.085 13.587 1.00 62.66 403 ASN A N 1
ATOM 3310 C CA . ASN A 1 403 ? -22.842 14.072 14.576 1.00 62.66 403 ASN A CA 1
ATOM 3311 C C . ASN A 1 403 ? -23.089 12.720 13.887 1.00 62.66 403 ASN A C 1
ATOM 3313 O O . ASN A 1 403 ? -23.711 12.706 12.824 1.00 62.66 403 ASN A O 1
ATOM 3317 N N . PRO A 1 404 ? -22.684 11.571 14.469 1.00 58.09 404 PRO A N 1
ATOM 3318 C CA . PRO A 1 404 ? -22.817 10.256 13.828 1.00 58.09 404 PRO A CA 1
ATOM 3319 C C . PRO A 1 404 ? -24.230 9.912 13.324 1.00 58.09 404 PRO A C 1
ATOM 3321 O O . PRO A 1 404 ? -24.392 9.098 12.418 1.00 58.09 404 PRO A O 1
ATOM 3324 N N . THR A 1 405 ? -25.262 10.520 13.912 1.00 62.12 405 THR A N 1
ATOM 3325 C CA . THR A 1 405 ? -26.673 10.352 13.536 1.00 62.12 405 THR A CA 1
ATOM 3326 C C . THR A 1 405 ? -27.155 11.344 12.473 1.00 62.12 405 THR A C 1
ATOM 3328 O O . THR A 1 405 ? -28.183 11.099 11.841 1.00 62.12 405 THR A O 1
ATOM 3331 N N . GLN A 1 406 ? -26.438 12.447 12.252 1.00 69.56 406 GLN A N 1
ATOM 3332 C CA . GLN A 1 406 ? -26.757 13.447 11.236 1.00 69.56 406 GLN A CA 1
ATOM 3333 C C . GLN A 1 406 ? -26.399 12.941 9.836 1.00 69.56 406 GLN A C 1
ATOM 3335 O O . GLN A 1 406 ? -25.451 12.178 9.648 1.00 69.56 406 GLN A O 1
ATOM 3340 N N . ILE A 1 407 ? -27.184 13.373 8.851 1.00 82.12 407 ILE A N 1
ATOM 3341 C CA . ILE A 1 407 ? -26.994 13.050 7.436 1.00 82.12 407 ILE A CA 1
ATOM 3342 C C . ILE A 1 407 ? -26.417 14.287 6.758 1.00 82.12 407 ILE A C 1
ATOM 3344 O O . ILE A 1 407 ? -27.041 15.348 6.778 1.00 82.12 407 ILE A O 1
ATOM 3348 N N . GLY A 1 408 ? -25.240 14.142 6.167 1.00 85.25 408 GLY A N 1
ATOM 3349 C CA . GLY A 1 408 ? -24.672 15.101 5.234 1.00 85.25 408 GLY A CA 1
ATOM 3350 C C . GLY A 1 408 ? -24.672 14.557 3.810 1.00 85.25 408 GLY A C 1
ATOM 3351 O O . GLY A 1 408 ? -25.341 13.566 3.495 1.00 85.25 408 GLY A O 1
ATOM 3352 N N . ALA A 1 409 ? -23.914 15.221 2.944 1.00 85.12 409 ALA A N 1
ATOM 3353 C CA . ALA A 1 409 ? -23.754 14.836 1.550 1.00 85.12 409 ALA A CA 1
ATOM 3354 C C . ALA A 1 409 ? -22.275 14.643 1.207 1.00 85.12 409 ALA A C 1
ATOM 3356 O O . ALA A 1 409 ? -21.411 15.331 1.751 1.00 85.12 409 ALA A O 1
ATOM 3357 N N . ASP A 1 410 ? -21.978 13.707 0.313 1.00 80.06 410 ASP A N 1
ATOM 3358 C CA . ASP A 1 410 ? -20.660 13.596 -0.302 1.00 80.06 410 ASP A CA 1
ATOM 3359 C C . ASP A 1 410 ? -20.463 14.608 -1.440 1.00 80.06 410 ASP A C 1
ATOM 3361 O O . ASP A 1 410 ? -21.346 15.411 -1.750 1.00 80.06 410 ASP A O 1
ATOM 3365 N N . LYS A 1 411 ? -19.289 14.563 -2.078 1.00 77.25 411 LYS A N 1
ATOM 3366 C CA . LYS A 1 411 ? -18.926 15.443 -3.196 1.00 77.25 411 LYS A CA 1
ATOM 3367 C C . LYS A 1 411 ? -19.880 15.325 -4.396 1.00 77.25 411 LYS A C 1
ATOM 3369 O O . LYS A 1 411 ? -20.023 16.269 -5.165 1.00 77.25 411 LYS A O 1
ATOM 3374 N N . GLN A 1 412 ? -20.543 14.184 -4.566 1.00 77.12 412 GLN A N 1
ATOM 3375 C CA . GLN A 1 412 ? -21.512 13.927 -5.632 1.00 77.12 412 GLN A CA 1
ATOM 3376 C C . GLN A 1 412 ? -22.963 14.165 -5.172 1.00 77.12 412 GLN A C 1
ATOM 3378 O O . GLN A 1 412 ? -23.902 13.865 -5.912 1.00 77.12 412 GLN A O 1
ATOM 3383 N N . GLY A 1 413 ? -23.168 14.694 -3.962 1.00 78.56 413 GLY A N 1
ATOM 3384 C CA . GLY A 1 413 ? -24.485 14.962 -3.391 1.00 78.56 413 GLY A CA 1
ATOM 3385 C C . GLY A 1 413 ? -25.212 13.723 -2.853 1.00 78.56 413 GLY A C 1
ATOM 3386 O O . GLY A 1 413 ? -26.394 13.812 -2.515 1.00 78.56 413 GLY A O 1
ATOM 3387 N N . ARG A 1 414 ? -24.553 12.561 -2.770 1.00 79.69 414 ARG A N 1
ATOM 3388 C CA . ARG A 1 414 ? -25.130 11.337 -2.192 1.00 79.69 414 ARG A CA 1
ATOM 3389 C C . ARG A 1 414 ? -25.130 11.445 -0.671 1.00 79.69 414 ARG A C 1
ATOM 3391 O O . ARG A 1 414 ? -24.208 11.986 -0.069 1.00 79.69 414 ARG A O 1
ATOM 3398 N N . THR A 1 415 ? -26.168 10.914 -0.035 1.00 84.75 415 THR A N 1
ATOM 3399 C CA . THR A 1 415 ? -26.332 10.991 1.422 1.00 84.75 415 THR A CA 1
ATOM 3400 C C . THR A 1 415 ? -25.299 10.136 2.151 1.00 84.75 415 THR A C 1
ATOM 3402 O O . THR A 1 415 ? -25.185 8.942 1.867 1.00 84.75 415 THR A O 1
ATOM 3405 N N . ILE A 1 416 ? -24.621 10.714 3.142 1.00 79.12 416 ILE A N 1
ATOM 3406 C CA . ILE A 1 416 ? -23.671 10.020 4.017 1.00 79.12 416 ILE A CA 1
ATOM 3407 C C . ILE A 1 416 ? -23.915 10.410 5.479 1.00 79.12 416 ILE A C 1
ATOM 3409 O O . ILE A 1 416 ? -24.289 11.539 5.778 1.00 79.12 416 ILE A O 1
ATOM 3413 N N . HIS A 1 417 ? -23.744 9.467 6.403 1.00 73.12 417 HIS A N 1
ATOM 3414 C CA . HIS A 1 417 ? -23.916 9.728 7.833 1.00 73.12 417 HIS A CA 1
ATOM 3415 C C . HIS A 1 417 ? -22.631 10.264 8.465 1.00 73.12 417 HIS A C 1
ATOM 3417 O O . HIS A 1 417 ? -21.536 9.834 8.109 1.00 73.12 417 HIS A O 1
ATOM 3423 N N . GLY A 1 418 ? -22.772 11.168 9.434 1.00 68.75 418 GLY A N 1
ATOM 3424 C CA . GLY A 1 418 ? -21.670 11.612 10.288 1.00 68.75 418 GLY A CA 1
ATOM 3425 C C . GLY A 1 418 ? -20.687 12.593 9.653 1.00 68.75 418 GLY A C 1
ATOM 3426 O O . GLY A 1 418 ? -19.757 13.012 10.326 1.00 68.75 418 GLY A O 1
ATOM 3427 N N . ARG A 1 419 ? -20.870 13.001 8.391 1.00 78.81 419 ARG A N 1
ATOM 3428 C CA . ARG A 1 419 ? -20.052 14.049 7.758 1.00 78.81 419 ARG A CA 1
ATOM 3429 C C . ARG A 1 419 ? -20.727 14.663 6.539 1.00 78.81 419 ARG A C 1
ATOM 3431 O O . ARG A 1 419 ? -21.667 14.092 5.999 1.00 78.81 419 ARG A O 1
ATOM 3438 N N . THR A 1 420 ? -20.213 15.801 6.085 1.00 84.56 420 THR A N 1
ATOM 3439 C CA . THR A 1 420 ? -20.585 16.426 4.811 1.00 84.56 420 THR A CA 1
ATOM 3440 C C . THR A 1 420 ? -19.354 16.977 4.102 1.00 84.56 420 THR A C 1
ATOM 3442 O O . THR A 1 420 ? -18.417 17.447 4.749 1.00 84.56 420 THR A O 1
ATOM 3445 N N . TRP A 1 421 ? -19.344 16.921 2.775 1.00 83.88 421 TRP A N 1
ATOM 3446 C CA . TRP A 1 421 ? -18.339 17.587 1.958 1.00 83.88 421 TRP A CA 1
ATOM 3447 C C . TRP A 1 421 ? -18.580 19.099 1.968 1.00 83.88 421 TRP A C 1
ATOM 3449 O O . TRP A 1 421 ? -19.723 19.548 1.858 1.00 83.88 421 TRP A O 1
ATOM 3459 N N . VAL A 1 422 ? -17.508 19.875 2.116 1.00 80.12 422 VAL A N 1
ATOM 3460 C CA . VAL A 1 422 ? -17.518 21.338 2.033 1.00 80.12 422 VAL A CA 1
ATOM 3461 C C . VAL A 1 422 ? -16.633 21.742 0.865 1.00 80.12 422 VAL A C 1
ATOM 3463 O O . VAL A 1 422 ? -15.425 21.517 0.902 1.00 80.12 422 VAL A O 1
ATOM 3466 N N . GLU A 1 423 ? -17.233 22.331 -0.171 1.00 79.50 423 GLU A N 1
ATOM 3467 C CA . GLU A 1 423 ? -16.488 22.839 -1.323 1.00 79.50 423 GLU A CA 1
ATOM 3468 C C . GLU A 1 423 ? -15.652 24.064 -0.933 1.00 79.50 423 GLU A C 1
ATOM 3470 O O . GLU A 1 423 ? -16.171 25.062 -0.430 1.00 79.50 423 GLU A O 1
ATOM 3475 N N . GLN A 1 424 ? -14.347 23.994 -1.182 1.00 71.56 424 GLN A N 1
ATOM 3476 C CA . GLN A 1 424 ? -13.410 25.092 -0.977 1.00 71.56 424 GLN A CA 1
ATOM 3477 C C . GLN A 1 424 ? -12.202 24.901 -1.894 1.00 71.56 424 GLN A C 1
ATOM 3479 O O . GLN A 1 424 ? -11.501 23.896 -1.806 1.00 71.56 424 GLN A O 1
ATOM 3484 N N . THR A 1 425 ? -11.923 25.877 -2.758 1.00 65.00 425 THR A N 1
ATOM 3485 C CA . THR A 1 425 ? -10.720 25.852 -3.598 1.00 65.00 425 THR A CA 1
ATOM 3486 C C . THR A 1 425 ? -9.510 26.280 -2.775 1.00 65.00 425 THR A C 1
ATOM 3488 O O . THR A 1 425 ? -9.360 27.457 -2.445 1.00 65.00 425 THR A O 1
ATOM 3491 N N . LEU A 1 426 ? -8.627 25.334 -2.463 1.00 63.53 426 LEU A N 1
ATOM 3492 C CA . LEU A 1 426 ? -7.390 25.596 -1.724 1.00 63.53 426 LEU A CA 1
ATOM 3493 C C . LEU A 1 426 ? -6.304 26.105 -2.687 1.00 63.53 426 LEU A C 1
ATOM 3495 O O . LEU A 1 426 ? -5.418 25.364 -3.106 1.00 63.53 426 LEU A O 1
ATOM 3499 N N . THR A 1 427 ? -6.386 27.376 -3.082 1.00 50.41 427 THR A N 1
ATOM 3500 C CA . THR A 1 427 ? -5.506 27.993 -4.099 1.00 50.41 427 THR A CA 1
ATOM 3501 C C . THR A 1 427 ? -4.017 27.990 -3.727 1.00 50.41 427 THR A C 1
ATOM 3503 O O . THR A 1 427 ? -3.163 28.020 -4.603 1.00 50.41 427 THR A O 1
ATOM 3506 N N . TRP A 1 428 ? -3.651 27.874 -2.448 1.00 53.00 428 TRP A N 1
ATOM 3507 C CA . TRP A 1 428 ? -2.244 27.753 -2.026 1.00 53.00 428 TRP A CA 1
ATOM 3508 C C . TRP A 1 428 ? -1.639 26.351 -2.225 1.00 53.00 428 TRP A C 1
ATOM 3510 O O . TRP A 1 428 ? -0.421 26.211 -2.153 1.00 53.00 428 TRP A O 1
ATOM 3520 N N . LEU A 1 429 ? -2.446 25.325 -2.527 1.00 52.44 429 LEU A N 1
ATOM 3521 C CA . LEU A 1 429 ? -1.969 24.005 -2.977 1.00 52.44 429 LEU A CA 1
ATOM 3522 C C . LEU A 1 429 ? -1.511 24.017 -4.453 1.00 52.44 429 LEU A C 1
ATOM 3524 O O . LEU A 1 429 ? -1.144 22.974 -4.997 1.00 52.44 429 LEU A O 1
ATOM 3528 N N . GLU A 1 430 ? -1.556 25.160 -5.145 1.00 46.00 430 GLU A N 1
ATOM 3529 C CA . GLU A 1 430 ? -1.213 25.285 -6.572 1.00 46.00 430 GLU A CA 1
ATOM 3530 C C . GLU A 1 430 ? 0.275 25.062 -6.890 1.00 46.00 430 GLU A C 1
ATOM 3532 O O . GLU A 1 430 ? 0.611 24.728 -8.026 1.00 46.00 430 GLU A O 1
ATOM 3537 N N . SER A 1 431 ? 1.183 25.209 -5.924 1.00 42.47 431 SER A N 1
ATOM 3538 C CA . SER A 1 431 ? 2.611 25.386 -6.218 1.00 42.47 431 SER A CA 1
ATOM 3539 C C . SER A 1 431 ? 3.459 24.110 -6.344 1.00 42.47 431 SER A C 1
ATOM 3541 O O . SER A 1 431 ? 4.582 24.225 -6.840 1.00 42.47 431 SER A O 1
ATOM 3543 N N . SER A 1 432 ? 2.974 22.913 -5.983 1.00 44.72 432 SER A N 1
ATOM 3544 C CA . SER A 1 432 ? 3.812 21.691 -5.986 1.00 44.72 432 SER A CA 1
ATOM 3545 C C . SER A 1 432 ? 3.386 20.560 -6.933 1.00 44.72 432 SER A C 1
ATOM 3547 O O . SER A 1 432 ? 4.258 19.891 -7.482 1.00 44.72 432 SER A O 1
ATOM 3549 N N . ASP A 1 433 ? 2.096 20.366 -7.224 1.00 46.34 433 ASP A N 1
ATOM 3550 C CA . ASP A 1 433 ? 1.672 19.247 -8.097 1.00 46.34 433 ASP A CA 1
ATOM 3551 C C . ASP A 1 433 ? 1.986 19.472 -9.588 1.00 46.34 433 ASP A C 1
ATOM 3553 O O . ASP A 1 433 ? 2.017 18.528 -10.373 1.00 46.34 433 ASP A O 1
ATOM 3557 N N . GLY A 1 434 ? 2.224 20.720 -10.002 1.00 39.78 434 GLY A N 1
ATOM 3558 C CA . GLY A 1 434 ? 2.406 21.084 -11.412 1.00 39.78 434 GLY A CA 1
ATOM 3559 C C . GLY A 1 434 ? 3.771 20.734 -12.018 1.00 39.78 434 GLY A C 1
ATOM 3560 O O . GLY A 1 434 ? 3.972 20.978 -13.207 1.00 39.78 434 GLY A O 1
ATOM 3561 N N . LYS A 1 435 ? 4.722 20.210 -11.229 1.00 43.56 435 LYS A N 1
ATOM 3562 C CA . LYS A 1 435 ? 6.093 19.904 -11.688 1.00 43.56 435 LYS A CA 1
ATOM 3563 C C . LYS A 1 435 ? 6.541 18.459 -11.477 1.00 43.56 435 LYS A C 1
ATOM 3565 O O . LYS A 1 435 ? 7.629 18.116 -11.934 1.00 43.56 435 LYS A O 1
ATOM 3570 N N . ASN A 1 436 ? 5.742 17.617 -10.828 1.00 48.16 436 ASN A N 1
ATOM 3571 C CA . ASN A 1 436 ? 6.190 16.271 -10.503 1.00 48.16 436 ASN A CA 1
ATOM 3572 C C . ASN A 1 436 ? 5.969 15.328 -11.689 1.00 48.16 436 ASN A C 1
ATOM 3574 O O . ASN A 1 436 ? 4.845 15.005 -12.072 1.00 48.16 436 ASN A O 1
ATOM 3578 N N . ASN A 1 437 ? 7.086 14.923 -12.284 1.00 51.75 437 ASN A N 1
ATOM 3579 C CA . ASN A 1 437 ? 7.188 13.853 -13.264 1.00 51.75 437 ASN A CA 1
ATOM 3580 C C . ASN A 1 437 ? 6.390 12.625 -12.776 1.00 51.75 437 ASN A C 1
ATOM 3582 O O . ASN A 1 437 ? 6.694 12.087 -11.717 1.00 51.75 437 ASN A O 1
ATOM 3586 N N . SER A 1 438 ? 5.387 12.179 -13.545 1.00 68.88 438 SER A N 1
ATOM 3587 C CA . SER A 1 438 ? 4.558 10.977 -13.294 1.00 68.88 438 SER A CA 1
ATOM 3588 C C . SER A 1 438 ? 5.344 9.672 -13.504 1.00 68.88 438 SER A C 1
ATOM 3590 O O . SER A 1 438 ? 4.922 8.777 -14.244 1.00 68.88 438 SER A O 1
ATOM 3592 N N . TYR A 1 439 ? 6.549 9.616 -12.944 1.00 72.25 439 TYR A N 1
ATOM 3593 C CA . TYR A 1 439 ? 7.500 8.533 -13.105 1.00 72.25 439 TYR A CA 1
ATOM 3594 C C . TYR A 1 439 ? 8.094 8.151 -11.753 1.00 72.25 439 TYR A C 1
ATOM 3596 O O . TYR A 1 439 ? 8.497 9.003 -10.959 1.00 72.25 439 TYR A O 1
ATOM 3604 N N . LEU A 1 440 ? 8.172 6.847 -11.529 1.00 80.25 440 LEU A N 1
ATOM 3605 C CA . LEU A 1 440 ? 8.905 6.225 -10.438 1.00 80.25 440 LEU A CA 1
ATOM 3606 C C . LEU A 1 440 ? 10.164 5.581 -10.990 1.00 80.25 440 LEU A C 1
ATOM 3608 O O . LEU A 1 440 ? 10.124 4.986 -12.067 1.00 80.25 440 LEU A O 1
ATOM 3612 N N . THR A 1 441 ? 11.240 5.626 -10.218 1.00 82.31 441 THR A N 1
ATOM 3613 C CA . THR A 1 441 ? 12.418 4.807 -10.487 1.00 82.31 441 THR A CA 1
ATOM 3614 C C . THR A 1 441 ? 12.392 3.622 -9.541 1.00 82.31 441 THR A C 1
ATOM 3616 O O . THR A 1 441 ? 12.422 3.810 -8.328 1.00 82.31 441 THR A O 1
ATOM 3619 N N . ALA A 1 442 ? 12.326 2.415 -10.089 1.00 84.75 442 ALA A N 1
ATOM 3620 C CA . ALA A 1 442 ? 12.607 1.183 -9.369 1.00 84.75 442 ALA A CA 1
ATOM 3621 C C . ALA A 1 442 ? 14.079 0.822 -9.564 1.00 84.75 442 ALA A C 1
ATOM 3623 O O . ALA A 1 442 ? 14.562 0.820 -10.696 1.00 84.75 442 ALA A O 1
ATOM 3624 N N . GLN A 1 443 ? 14.775 0.506 -8.481 1.00 83.56 443 GLN A N 1
ATOM 3625 C CA . GLN A 1 443 ? 16.169 0.092 -8.486 1.00 83.56 443 GLN A CA 1
ATOM 3626 C C . GLN A 1 443 ? 16.281 -1.278 -7.831 1.00 83.56 443 GLN A C 1
ATOM 3628 O O . GLN A 1 443 ? 15.862 -1.450 -6.689 1.00 83.56 443 GLN A O 1
ATOM 3633 N N . THR A 1 444 ? 16.843 -2.245 -8.546 1.00 81.38 444 THR A N 1
ATOM 3634 C CA . THR A 1 444 ? 17.156 -3.555 -7.982 1.00 81.38 444 THR A CA 1
ATOM 3635 C C . THR A 1 444 ? 18.565 -3.574 -7.413 1.00 81.38 444 THR A C 1
ATOM 3637 O O . THR A 1 444 ? 19.418 -2.748 -7.759 1.00 81.38 444 THR A O 1
ATOM 3640 N N . LYS A 1 445 ? 18.804 -4.498 -6.485 1.00 70.62 445 LYS A N 1
ATOM 3641 C CA . LYS A 1 445 ? 20.098 -4.660 -5.825 1.00 70.62 445 LYS A CA 1
ATOM 3642 C C . LYS A 1 445 ? 21.205 -4.956 -6.841 1.00 70.62 445 LYS A C 1
ATOM 3644 O O . LYS A 1 445 ? 21.153 -5.960 -7.543 1.00 70.62 445 LYS A O 1
ATOM 3649 N N . ASN A 1 446 ? 22.231 -4.104 -6.868 1.00 58.66 446 ASN A N 1
ATOM 3650 C CA . ASN A 1 446 ? 23.348 -4.220 -7.805 1.00 58.66 446 ASN A CA 1
ATOM 3651 C C . ASN A 1 446 ? 24.055 -5.575 -7.670 1.00 58.66 446 ASN A C 1
ATOM 3653 O O . ASN A 1 446 ? 24.544 -5.928 -6.590 1.00 58.66 446 ASN A O 1
ATOM 3657 N N . VAL A 1 447 ? 24.209 -6.281 -8.787 1.00 57.12 447 VAL A N 1
ATOM 3658 C CA . VAL A 1 447 ? 25.218 -7.333 -8.912 1.00 57.12 447 VAL A CA 1
ATOM 3659 C C . VAL A 1 447 ? 26.517 -6.635 -9.304 1.00 57.12 447 VAL A C 1
ATOM 3661 O O . VAL A 1 447 ? 26.594 -6.006 -10.354 1.00 57.12 447 VAL A O 1
ATOM 3664 N N . VAL A 1 448 ? 27.543 -6.683 -8.451 1.00 56.78 448 VAL A N 1
ATOM 3665 C CA . VAL A 1 448 ? 28.861 -6.142 -8.816 1.00 56.78 448 VAL A CA 1
ATOM 3666 C C . VAL A 1 448 ? 29.446 -7.029 -9.912 1.00 56.78 448 VAL A C 1
ATOM 3668 O O . VAL A 1 448 ? 29.797 -8.180 -9.655 1.00 56.78 448 VAL A O 1
ATOM 3671 N N . LEU A 1 449 ? 29.539 -6.497 -11.128 1.00 62.66 449 LEU A N 1
ATOM 3672 C CA . LEU A 1 449 ? 30.125 -7.188 -12.272 1.00 62.66 449 LEU A CA 1
ATOM 3673 C C . LEU A 1 449 ? 31.609 -6.825 -12.380 1.00 62.66 449 LEU A C 1
ATOM 3675 O O . LEU A 1 449 ? 31.959 -5.681 -12.660 1.00 62.66 449 LEU A O 1
ATOM 3679 N N . ASP A 1 450 ? 32.483 -7.802 -12.138 1.00 54.94 450 ASP A N 1
ATOM 3680 C CA . ASP A 1 450 ? 33.938 -7.641 -12.230 1.00 54.94 450 ASP A CA 1
ATOM 3681 C C . ASP A 1 450 ? 34.432 -8.098 -13.615 1.00 54.94 450 ASP A C 1
ATOM 3683 O O . ASP A 1 450 ? 34.920 -9.214 -13.797 1.00 54.94 450 ASP A O 1
ATOM 3687 N N . SER A 1 451 ? 34.223 -7.263 -14.638 1.00 69.62 451 SER A N 1
ATOM 3688 C CA . SER A 1 451 ? 34.710 -7.520 -15.998 1.00 69.62 451 SER A CA 1
ATOM 3689 C C . SER A 1 451 ? 35.134 -6.234 -16.714 1.00 69.62 451 SER A C 1
ATOM 3691 O O . SER A 1 451 ? 34.598 -5.150 -16.496 1.00 69.62 451 SER A O 1
ATOM 3693 N N . THR A 1 452 ? 36.105 -6.341 -17.626 1.00 72.56 452 THR A N 1
ATOM 3694 C CA . THR A 1 452 ? 36.635 -5.190 -18.384 1.00 72.56 452 THR A CA 1
ATOM 3695 C C . THR A 1 452 ? 35.653 -4.618 -19.408 1.00 72.56 452 THR A C 1
ATOM 3697 O O . THR A 1 452 ? 35.817 -3.475 -19.828 1.00 72.56 452 THR A O 1
ATOM 3700 N N . ASN A 1 453 ? 34.654 -5.408 -19.815 1.00 82.38 453 ASN A N 1
ATOM 3701 C CA . ASN A 1 453 ? 33.602 -5.019 -20.760 1.00 82.38 453 ASN A CA 1
ATOM 3702 C C . ASN A 1 453 ? 32.257 -4.754 -20.060 1.00 82.38 453 ASN A C 1
ATOM 3704 O O . ASN A 1 453 ? 31.234 -4.621 -20.744 1.00 82.38 453 ASN A O 1
ATOM 3708 N N . ALA A 1 454 ? 32.259 -4.677 -18.723 1.00 84.56 454 ALA A N 1
ATOM 3709 C CA . ALA A 1 454 ? 31.070 -4.361 -17.950 1.00 84.56 454 ALA A CA 1
ATOM 3710 C C . ALA A 1 454 ? 30.470 -3.031 -18.415 1.00 84.56 454 ALA A C 1
ATOM 3712 O O . ALA A 1 454 ? 31.173 -2.051 -18.688 1.00 84.56 454 ALA A O 1
ATOM 3713 N N . GLY A 1 455 ? 29.151 -3.004 -18.512 1.00 86.56 455 GLY A N 1
ATOM 3714 C CA . GLY A 1 455 ? 28.413 -1.813 -18.880 1.00 86.56 455 GLY A CA 1
ATOM 3715 C C . GLY A 1 455 ? 26.920 -2.065 -18.828 1.00 86.56 455 GLY A C 1
ATOM 3716 O O . GLY A 1 455 ? 26.460 -3.087 -18.327 1.00 86.56 455 GLY A O 1
ATOM 3717 N N . VAL A 1 456 ? 26.176 -1.121 -19.381 1.00 89.25 456 VAL A N 1
ATOM 3718 C CA . VAL A 1 456 ? 24.727 -1.061 -19.273 1.00 89.25 456 VAL A CA 1
ATOM 3719 C C . VAL A 1 456 ? 24.109 -1.181 -20.658 1.00 89.25 456 VAL A C 1
ATOM 3721 O O . VAL A 1 456 ? 24.474 -0.429 -21.567 1.00 89.25 456 VAL A O 1
ATOM 3724 N N . ILE A 1 457 ? 23.148 -2.090 -20.810 1.00 93.00 457 ILE A N 1
ATOM 3725 C CA . ILE A 1 457 ? 22.186 -2.068 -21.917 1.00 93.00 457 ILE A CA 1
ATOM 3726 C C . ILE A 1 457 ? 21.002 -1.221 -21.474 1.00 93.00 457 ILE A C 1
ATOM 3728 O O . ILE A 1 457 ? 20.488 -1.425 -20.382 1.00 93.00 457 ILE A O 1
ATOM 3732 N N . TYR A 1 458 ? 20.546 -0.289 -22.306 1.00 92.38 458 TYR A N 1
ATOM 3733 C CA . TYR A 1 458 ? 19.358 0.513 -22.026 1.00 92.38 458 TYR A CA 1
ATOM 3734 C C . TYR A 1 458 ? 18.329 0.417 -23.141 1.00 92.38 458 TYR A C 1
ATOM 3736 O O . TYR A 1 458 ? 18.650 0.276 -24.327 1.00 92.38 458 TYR A O 1
ATOM 3744 N N . VAL A 1 459 ? 17.077 0.624 -22.749 1.00 91.94 459 VAL A N 1
ATOM 3745 C CA . VAL A 1 459 ? 15.979 0.983 -23.635 1.00 91.94 459 VAL A CA 1
ATOM 3746 C C . VAL A 1 459 ? 15.514 2.384 -23.268 1.00 91.94 459 VAL A C 1
ATOM 3748 O O . VAL A 1 459 ? 15.231 2.675 -22.109 1.00 91.94 459 VAL A O 1
ATOM 3751 N N . MET A 1 460 ? 15.418 3.273 -24.252 1.00 90.75 460 MET A N 1
ATOM 3752 C CA . MET A 1 460 ? 14.930 4.637 -24.052 1.00 90.75 460 MET A CA 1
ATOM 3753 C C . MET A 1 460 ? 13.993 5.070 -25.169 1.00 90.75 460 MET A C 1
ATOM 3755 O O . MET A 1 460 ? 14.025 4.547 -26.285 1.00 90.75 460 MET A O 1
ATOM 3759 N N . ARG A 1 461 ? 13.167 6.071 -24.885 1.00 88.38 461 ARG A N 1
ATOM 3760 C CA . ARG A 1 461 ? 12.248 6.659 -25.860 1.00 88.38 461 ARG A CA 1
ATOM 3761 C C . ARG A 1 461 ? 12.229 8.173 -25.751 1.00 88.38 461 ARG A C 1
ATOM 3763 O O . ARG A 1 461 ? 12.581 8.739 -24.724 1.00 88.38 461 ARG A O 1
ATOM 3770 N N . SER A 1 462 ? 11.767 8.822 -26.808 1.00 84.25 462 SER A N 1
ATOM 3771 C CA . SER A 1 462 ? 11.468 10.250 -26.810 1.00 84.25 462 SER A CA 1
ATOM 3772 C C . SER A 1 462 ? 9.958 10.448 -26.899 1.00 84.25 462 SER A C 1
ATOM 3774 O O . SER A 1 462 ? 9.262 9.633 -27.514 1.00 84.25 462 SER A O 1
ATOM 3776 N N . ALA A 1 463 ? 9.437 11.519 -26.298 1.00 76.56 463 ALA A N 1
ATOM 3777 C CA . ALA A 1 463 ? 8.021 11.872 -26.418 1.00 76.56 463 ALA A CA 1
ATOM 3778 C C . ALA A 1 463 ? 7.624 12.189 -27.873 1.00 76.56 463 ALA A C 1
ATOM 3780 O O . ALA A 1 463 ? 6.475 11.983 -28.251 1.00 76.56 463 ALA A O 1
ATOM 3781 N N . ALA A 1 464 ? 8.585 12.611 -28.702 1.00 79.94 464 ALA A N 1
ATOM 3782 C CA . ALA A 1 464 ? 8.384 12.878 -30.122 1.00 79.94 464 ALA A CA 1
ATOM 3783 C C . ALA A 1 464 ? 8.325 11.616 -31.008 1.00 79.94 464 ALA A C 1
ATOM 3785 O O . ALA A 1 464 ? 8.050 11.720 -32.203 1.00 79.94 464 ALA A O 1
ATOM 3786 N N . HIS A 1 465 ? 8.619 10.427 -30.472 1.00 83.31 465 HIS A N 1
ATOM 3787 C CA . HIS A 1 465 ? 8.513 9.180 -31.230 1.00 83.31 465 HIS A CA 1
ATOM 3788 C C . HIS A 1 465 ? 7.078 8.641 -31.238 1.00 83.31 465 HIS A C 1
ATOM 3790 O O . HIS A 1 465 ? 6.340 8.794 -30.263 1.00 83.31 465 HIS A O 1
ATOM 3796 N N . GLU A 1 466 ? 6.695 7.972 -32.334 1.00 83.31 466 GLU A N 1
ATOM 3797 C CA . GLU A 1 466 ? 5.426 7.237 -32.390 1.00 83.31 466 GLU A CA 1
ATOM 3798 C C . GLU A 1 466 ? 5.374 6.147 -31.308 1.00 83.31 466 GLU A C 1
ATOM 3800 O O . GLU A 1 466 ? 6.397 5.742 -30.744 1.00 83.31 466 GLU A O 1
ATOM 3805 N N . LYS A 1 467 ? 4.162 5.646 -31.031 1.00 82.06 467 LYS A N 1
ATOM 3806 C CA . LYS A 1 467 ? 3.971 4.505 -30.132 1.00 82.06 467 LYS A CA 1
ATOM 3807 C C . LYS A 1 467 ? 4.852 3.327 -30.581 1.00 82.06 467 LYS A C 1
ATOM 3809 O O . LYS A 1 467 ? 5.009 3.092 -31.780 1.00 82.06 467 LYS A O 1
ATOM 3814 N N . ASP A 1 468 ? 5.396 2.607 -29.603 1.00 88.50 468 ASP A N 1
ATOM 3815 C CA . ASP A 1 468 ? 6.177 1.383 -29.791 1.00 88.50 468 ASP A CA 1
ATOM 3816 C C . ASP A 1 468 ? 7.518 1.576 -30.512 1.00 88.50 468 ASP A C 1
ATOM 3818 O O . ASP A 1 468 ? 8.101 0.618 -31.013 1.00 88.50 468 ASP A O 1
ATOM 3822 N N . ILE A 1 469 ? 8.031 2.811 -30.555 1.00 91.06 469 ILE A N 1
ATOM 3823 C CA . ILE A 1 469 ? 9.373 3.118 -31.053 1.00 91.06 469 ILE A CA 1
ATOM 3824 C C . ILE A 1 469 ? 10.326 3.335 -29.882 1.00 91.06 469 ILE A C 1
ATOM 3826 O O . ILE A 1 469 ? 10.193 4.293 -29.113 1.00 91.06 469 ILE A O 1
ATOM 3830 N N . PHE A 1 470 ? 11.345 2.484 -29.814 1.00 92.69 470 PHE A N 1
ATOM 3831 C CA . PHE A 1 470 ? 12.357 2.514 -28.768 1.00 92.69 470 PHE A CA 1
ATOM 3832 C C . PHE A 1 470 ? 13.762 2.533 -29.359 1.00 92.69 470 PHE A C 1
ATOM 3834 O O . PHE A 1 470 ? 14.030 1.943 -30.409 1.00 92.69 470 PHE A O 1
ATOM 3841 N N . LYS A 1 471 ? 14.673 3.216 -28.667 1.00 93.25 471 LYS A N 1
ATOM 3842 C CA . LYS A 1 471 ? 16.108 3.118 -28.908 1.00 93.25 471 LYS A CA 1
ATOM 3843 C C . LYS A 1 471 ? 16.704 2.126 -27.922 1.00 93.25 471 LYS A C 1
ATOM 3845 O O . LYS A 1 471 ? 16.553 2.313 -26.718 1.00 93.25 471 LYS A O 1
ATOM 3850 N N . VAL A 1 472 ? 17.410 1.129 -28.444 1.00 95.25 472 VAL A N 1
ATOM 3851 C CA . VAL A 1 472 ? 18.126 0.128 -27.644 1.00 95.25 472 VAL A CA 1
ATOM 3852 C C . VAL A 1 472 ? 19.614 0.288 -27.901 1.00 95.25 472 VAL A C 1
ATOM 3854 O O . VAL A 1 472 ? 20.024 0.297 -29.061 1.00 95.25 472 VAL A O 1
ATOM 3857 N N . GLY A 1 473 ? 20.423 0.447 -26.860 1.00 93.50 473 GLY A N 1
ATOM 3858 C CA . GLY A 1 473 ? 21.868 0.603 -27.026 1.00 93.50 473 GLY A CA 1
ATOM 3859 C C . GLY A 1 473 ? 22.644 0.387 -25.737 1.00 93.50 473 GLY A C 1
ATOM 3860 O O . GLY A 1 473 ? 22.051 0.079 -24.705 1.00 93.50 473 GLY A O 1
ATOM 3861 N N . LEU A 1 474 ? 23.963 0.570 -25.811 1.00 93.81 474 LEU A N 1
ATOM 3862 C CA . LEU A 1 474 ? 24.867 0.400 -24.672 1.00 93.81 474 LEU A CA 1
ATOM 3863 C C . LEU A 1 474 ? 25.494 1.701 -24.155 1.00 93.81 474 LEU A C 1
ATOM 3865 O O . LEU A 1 474 ? 25.556 2.729 -24.848 1.00 93.81 474 LEU A O 1
ATOM 3869 N N . THR A 1 475 ? 26.015 1.641 -22.930 1.00 89.19 475 THR A N 1
ATOM 3870 C CA . THR A 1 475 ? 26.917 2.642 -22.344 1.00 89.19 475 THR A CA 1
ATOM 3871 C C . THR A 1 475 ? 27.816 2.005 -21.278 1.00 89.19 475 THR A C 1
ATOM 3873 O O . THR A 1 475 ? 27.401 1.101 -20.569 1.00 89.19 475 THR A O 1
ATOM 3876 N N . THR A 1 476 ? 29.052 2.488 -21.130 1.00 86.12 476 THR A N 1
ATOM 3877 C CA . THR A 1 476 ? 29.954 2.131 -20.010 1.00 86.12 476 THR A CA 1
ATOM 3878 C C . THR A 1 476 ? 29.839 3.101 -18.822 1.00 86.12 476 THR A C 1
ATOM 3880 O O . THR A 1 476 ? 30.586 3.017 -17.853 1.00 86.12 476 THR A O 1
ATOM 3883 N N . ARG A 1 477 ? 28.922 4.071 -18.923 1.00 84.38 477 ARG A N 1
ATOM 3884 C CA . ARG A 1 477 ? 28.493 5.012 -17.868 1.00 84.38 477 ARG A CA 1
ATOM 3885 C C . ARG A 1 477 ? 27.025 4.721 -17.517 1.00 84.38 477 ARG A C 1
ATOM 3887 O O . ARG A 1 477 ? 26.511 3.705 -17.951 1.00 84.38 477 ARG A O 1
ATOM 3894 N N . THR A 1 478 ? 26.312 5.616 -16.833 1.00 80.69 478 THR A N 1
ATOM 3895 C CA . THR A 1 478 ? 24.858 5.447 -16.604 1.00 80.69 478 THR A CA 1
ATOM 3896 C C . THR A 1 478 ? 24.030 5.759 -17.858 1.00 80.69 478 THR A C 1
ATOM 3898 O O . THR A 1 478 ? 24.442 6.594 -18.684 1.00 80.69 478 THR A O 1
ATOM 3901 N N . ALA A 1 479 ? 22.859 5.125 -18.030 1.00 83.56 479 ALA A N 1
ATOM 3902 C CA . ALA A 1 479 ? 22.003 5.413 -19.182 1.00 83.56 479 ALA A CA 1
ATOM 3903 C C . ALA A 1 479 ? 21.419 6.827 -19.140 1.00 83.56 479 ALA A C 1
ATOM 3905 O O . ALA A 1 479 ? 21.243 7.423 -20.200 1.00 83.56 479 ALA A O 1
ATOM 3906 N N . GLU A 1 480 ? 21.201 7.433 -17.967 1.00 78.25 480 GLU A N 1
ATOM 3907 C CA . GLU A 1 480 ? 20.712 8.819 -17.886 1.00 78.25 480 GLU A CA 1
ATOM 3908 C C . GLU A 1 480 ? 21.743 9.823 -18.401 1.00 78.25 480 GLU A C 1
ATOM 3910 O O . GLU A 1 480 ? 21.384 10.772 -19.102 1.00 78.25 480 GLU A O 1
ATOM 3915 N N . ILE A 1 481 ? 23.036 9.622 -18.106 1.00 82.56 481 ILE A N 1
ATOM 3916 C CA . ILE A 1 481 ? 24.105 10.456 -18.680 1.00 82.56 481 ILE A CA 1
ATOM 3917 C C . ILE A 1 481 ? 24.051 10.346 -20.205 1.00 82.56 481 ILE A C 1
ATOM 3919 O O . ILE A 1 481 ? 24.096 11.361 -20.906 1.00 82.56 481 ILE A O 1
ATOM 3923 N N . ARG A 1 482 ? 23.880 9.126 -20.725 1.00 85.88 482 ARG A N 1
ATOM 3924 C CA . ARG A 1 482 ? 23.780 8.884 -22.165 1.00 85.88 482 ARG A CA 1
ATOM 3925 C C . ARG A 1 482 ? 22.524 9.507 -22.784 1.00 85.88 482 ARG A C 1
ATOM 3927 O O . ARG A 1 482 ? 22.616 10.126 -23.846 1.00 85.88 482 ARG A O 1
ATOM 3934 N N . ALA A 1 483 ? 21.374 9.395 -22.127 1.00 84.06 483 ALA A N 1
ATOM 3935 C CA . ALA A 1 483 ? 20.115 9.991 -22.560 1.00 84.06 483 ALA A CA 1
ATOM 3936 C C . ALA A 1 483 ? 20.210 11.523 -22.604 1.00 84.06 483 ALA A C 1
ATOM 3938 O O . ALA A 1 483 ? 19.797 12.141 -23.589 1.00 84.06 483 ALA A O 1
ATOM 3939 N N . ASN A 1 484 ? 20.835 12.143 -21.598 1.00 81.75 484 ASN A N 1
ATOM 3940 C CA . ASN A 1 484 ? 21.076 13.585 -21.554 1.00 81.75 484 ASN A CA 1
ATOM 3941 C C . ASN A 1 484 ? 22.002 14.061 -22.679 1.00 81.75 484 ASN A C 1
ATOM 3943 O O . ASN A 1 484 ? 21.729 15.077 -23.318 1.00 81.75 484 ASN A O 1
ATOM 3947 N N . GLU A 1 485 ? 23.080 13.331 -22.966 1.00 85.00 485 GLU A N 1
ATOM 3948 C CA . GLU A 1 485 ? 23.964 13.643 -24.094 1.00 85.00 485 GLU A CA 1
ATOM 3949 C C . GLU A 1 485 ? 23.230 13.610 -25.430 1.00 85.00 485 GLU A C 1
ATOM 3951 O O . GLU A 1 485 ? 23.360 14.537 -26.230 1.00 85.00 485 GLU A O 1
ATOM 3956 N N . LEU A 1 486 ? 22.433 12.565 -25.660 1.00 83.38 486 LEU A N 1
ATOM 3957 C CA . LEU A 1 486 ? 21.666 12.417 -26.892 1.00 83.38 486 LEU A CA 1
ATOM 3958 C C . LEU A 1 486 ? 20.604 13.508 -27.020 1.00 83.38 486 LEU A C 1
ATOM 3960 O O . LEU A 1 486 ? 20.470 14.097 -28.090 1.00 83.38 486 LEU A O 1
ATOM 3964 N N . SER A 1 487 ? 19.937 13.851 -25.920 1.00 82.38 487 SER A N 1
ATOM 3965 C CA . SER A 1 487 ? 18.942 14.930 -25.860 1.00 82.38 487 SER A CA 1
ATOM 3966 C C . SER A 1 487 ? 19.523 16.313 -26.169 1.00 82.38 487 SER A C 1
ATOM 3968 O O . SER A 1 487 ? 18.793 17.203 -26.589 1.00 82.38 487 SER A O 1
ATOM 3970 N N . ARG A 1 488 ? 20.834 16.517 -25.972 1.00 81.75 488 ARG A N 1
ATOM 3971 C CA . ARG A 1 488 ? 21.523 17.788 -26.265 1.00 81.75 488 ARG A CA 1
ATOM 3972 C C . ARG A 1 488 ? 21.966 17.925 -27.722 1.00 81.75 488 ARG A C 1
ATOM 3974 O O . ARG A 1 488 ? 22.453 18.989 -28.105 1.00 81.75 488 ARG A O 1
ATOM 3981 N N . THR A 1 489 ? 21.845 16.874 -28.531 1.00 79.62 489 THR A N 1
ATOM 3982 C CA . THR A 1 489 ? 22.242 16.931 -29.943 1.00 79.62 489 THR A CA 1
ATOM 3983 C C . THR A 1 489 ? 21.197 17.660 -30.786 1.00 79.62 489 THR A C 1
ATOM 3985 O O . THR A 1 489 ? 19.998 17.478 -30.610 1.00 79.62 489 THR A O 1
ATOM 3988 N N . THR A 1 490 ? 21.644 18.458 -31.760 1.00 64.88 490 THR A N 1
ATOM 3989 C CA . THR A 1 490 ? 20.767 19.253 -32.646 1.00 64.88 490 THR A CA 1
ATOM 3990 C C . THR A 1 490 ? 19.838 18.413 -33.529 1.00 64.88 490 THR A C 1
ATOM 3992 O O . THR A 1 490 ? 18.913 18.952 -34.127 1.00 64.88 490 THR A O 1
ATOM 3995 N N . GLY A 1 491 ? 20.084 17.103 -33.629 1.00 65.50 491 GLY A N 1
ATOM 3996 C CA . GLY A 1 491 ? 19.251 16.149 -34.362 1.00 65.50 491 GLY A CA 1
ATOM 3997 C C . GLY A 1 491 ? 18.255 15.369 -33.498 1.00 65.50 491 GLY A C 1
ATOM 3998 O O . GLY A 1 491 ? 17.567 14.502 -34.041 1.00 65.50 491 GLY A O 1
ATOM 3999 N N . ALA A 1 492 ? 18.195 15.617 -32.184 1.00 68.50 492 ALA A N 1
ATOM 4000 C CA . ALA A 1 492 ? 17.214 14.993 -31.304 1.00 68.50 492 ALA A CA 1
ATOM 4001 C C . ALA A 1 492 ? 15.864 15.724 -31.419 1.00 68.50 492 ALA A C 1
ATOM 4003 O O . ALA A 1 492 ? 15.826 16.946 -31.278 1.00 68.50 492 ALA A O 1
ATOM 4004 N N . PRO A 1 493 ? 14.760 15.007 -31.691 1.00 66.81 493 PRO A N 1
ATOM 4005 C CA . PRO A 1 493 ? 13.454 15.639 -31.852 1.00 66.81 493 PRO A CA 1
ATOM 4006 C C . PRO A 1 493 ? 12.882 16.158 -30.523 1.00 66.81 493 PRO A C 1
ATOM 4008 O O . PRO A 1 493 ? 12.145 17.137 -30.530 1.00 66.81 493 PRO A O 1
ATOM 4011 N N . ASP A 1 494 ? 13.231 15.520 -29.403 1.00 80.19 494 ASP A N 1
ATOM 4012 C CA . ASP A 1 494 ? 12.917 15.936 -28.032 1.00 80.19 494 ASP A CA 1
ATOM 4013 C C . ASP A 1 494 ? 13.844 15.173 -27.055 1.00 80.19 494 ASP A C 1
ATOM 4015 O O . ASP A 1 494 ? 14.689 14.375 -27.482 1.00 80.19 494 ASP A O 1
ATOM 4019 N N . LYS A 1 495 ? 13.688 15.387 -25.745 1.00 80.62 495 LYS A N 1
ATOM 4020 C CA . LYS A 1 495 ? 14.406 14.669 -24.688 1.00 80.62 495 LYS A CA 1
ATOM 4021 C C . LYS A 1 495 ? 14.174 13.159 -24.778 1.00 80.62 495 LYS A C 1
ATOM 4023 O O . LYS A 1 495 ? 13.067 12.692 -25.057 1.00 80.62 495 LYS A O 1
ATOM 4028 N N . PHE A 1 496 ? 15.233 12.403 -24.518 1.00 82.56 496 PHE A N 1
ATOM 4029 C CA . PHE A 1 496 ? 15.196 10.962 -24.313 1.00 82.56 496 PHE A CA 1
ATOM 4030 C C . PHE A 1 496 ? 14.983 10.657 -22.832 1.00 82.56 496 PHE A C 1
ATOM 4032 O O . PHE A 1 496 ? 15.660 11.221 -21.975 1.00 82.56 496 PHE A O 1
ATOM 4039 N N . LEU A 1 497 ? 14.061 9.740 -22.557 1.00 79.81 497 LEU A N 1
ATOM 4040 C CA . LEU A 1 497 ? 13.781 9.181 -21.241 1.00 79.81 497 LEU A CA 1
ATOM 4041 C C . LEU A 1 497 ? 14.155 7.701 -21.265 1.00 79.81 497 LEU A C 1
ATOM 4043 O O . LEU A 1 497 ? 13.697 6.960 -22.145 1.00 79.81 497 LEU A O 1
ATOM 4047 N N . VAL A 1 498 ? 15.006 7.291 -20.326 1.00 83.12 498 VAL A N 1
ATOM 4048 C CA . VAL A 1 498 ? 15.322 5.879 -20.093 1.00 83.12 498 VAL A CA 1
ATOM 4049 C C . VAL A 1 498 ? 14.045 5.190 -19.617 1.00 83.12 498 VAL A C 1
ATOM 4051 O O . VAL A 1 498 ? 13.295 5.752 -18.826 1.00 83.12 498 VAL A O 1
ATOM 4054 N N . VAL A 1 499 ? 13.758 4.010 -20.159 1.00 83.44 499 VAL A N 1
ATOM 4055 C CA . VAL A 1 499 ? 12.623 3.174 -19.750 1.00 83.44 499 VAL A CA 1
ATOM 4056 C C . VAL A 1 499 ? 13.125 2.064 -18.838 1.00 83.44 499 VAL A C 1
ATOM 4058 O O . VAL A 1 499 ? 12.563 1.847 -17.772 1.00 83.44 499 VAL A O 1
ATOM 4061 N N . GLN A 1 500 ? 14.211 1.397 -19.228 1.00 84.06 500 GLN A N 1
ATOM 4062 C CA . GLN A 1 500 ? 14.786 0.285 -18.478 1.00 84.06 500 GLN A CA 1
ATOM 4063 C C . GLN A 1 500 ? 16.261 0.120 -18.828 1.00 84.06 500 GLN A C 1
ATOM 4065 O O . GLN A 1 500 ? 16.667 0.413 -19.958 1.00 84.06 500 GLN A O 1
ATOM 4070 N N . GLU A 1 501 ? 17.053 -0.329 -17.862 1.00 87.69 501 GLU A N 1
ATOM 4071 C CA . GLU A 1 501 ? 18.469 -0.618 -18.048 1.00 87.69 501 GLU A CA 1
ATOM 4072 C C . GLU A 1 501 ? 18.918 -1.865 -17.269 1.00 87.69 501 GLU A C 1
ATOM 4074 O O . GLU A 1 501 ? 18.388 -2.179 -16.200 1.00 87.69 501 GLU A O 1
ATOM 4079 N N . TRP A 1 502 ? 19.897 -2.579 -17.825 1.00 87.19 502 TRP A N 1
ATOM 4080 C CA . TRP A 1 502 ? 20.451 -3.820 -17.288 1.00 87.19 502 TRP A CA 1
ATOM 4081 C C . TRP A 1 502 ? 21.971 -3.721 -17.234 1.00 87.19 502 TRP A C 1
ATOM 4083 O O . TRP A 1 502 ? 22.603 -3.388 -18.242 1.00 87.19 502 TRP A O 1
ATOM 4093 N N . ASP A 1 503 ? 22.546 -4.070 -16.087 1.00 84.25 503 ASP A N 1
ATOM 4094 C CA . ASP A 1 503 ? 23.983 -4.292 -15.962 1.00 84.25 503 ASP A CA 1
ATOM 4095 C C . ASP A 1 503 ? 24.351 -5.636 -16.588 1.00 84.25 503 ASP A C 1
ATOM 4097 O O . ASP A 1 503 ? 23.745 -6.668 -16.294 1.00 84.25 503 ASP A O 1
ATOM 4101 N N . VAL A 1 504 ? 25.361 -5.633 -17.452 1.00 84.94 504 VAL A N 1
ATOM 4102 C CA . VAL A 1 504 ? 25.838 -6.833 -18.143 1.00 84.94 504 VAL A CA 1
ATOM 4103 C C . VAL A 1 504 ? 27.357 -6.915 -18.105 1.00 84.94 504 VAL A C 1
ATOM 4105 O O . VAL A 1 504 ? 28.063 -5.905 -18.144 1.00 84.94 504 VAL A O 1
ATOM 4108 N N . SER A 1 505 ? 27.873 -8.142 -18.028 1.00 85.31 505 SER A N 1
ATOM 4109 C CA . SER A 1 505 ? 29.312 -8.415 -17.929 1.00 85.31 505 SER A CA 1
ATOM 4110 C C . SER A 1 505 ? 30.053 -8.125 -19.242 1.00 85.31 505 SER A C 1
ATOM 4112 O O . SER A 1 505 ? 31.244 -7.818 -19.225 1.00 85.31 505 SER A O 1
ATOM 4114 N N . ASP A 1 506 ? 29.365 -8.173 -20.382 1.00 88.62 506 ASP A N 1
ATOM 4115 C CA . ASP A 1 506 ? 29.888 -7.714 -21.669 1.00 88.62 506 ASP A CA 1
ATOM 4116 C C . ASP A 1 506 ? 28.801 -6.966 -22.451 1.00 88.62 506 ASP A C 1
ATOM 4118 O O . ASP A 1 506 ? 27.989 -7.555 -23.170 1.00 88.62 506 ASP A O 1
ATOM 4122 N N . CYS A 1 507 ? 28.782 -5.638 -22.304 1.00 91.12 507 CYS A N 1
ATOM 4123 C CA . CYS A 1 507 ? 27.775 -4.795 -22.952 1.00 91.12 507 CYS A CA 1
ATOM 4124 C C . CYS A 1 507 ? 27.911 -4.742 -24.476 1.00 91.12 507 CYS A C 1
ATOM 4126 O O . CYS A 1 507 ? 26.908 -4.588 -25.172 1.00 91.12 507 CYS A O 1
ATOM 4128 N N . TYR A 1 508 ? 29.118 -4.930 -25.011 1.00 91.81 508 TYR A N 1
ATOM 4129 C CA . TYR A 1 508 ? 29.352 -4.933 -26.453 1.00 91.81 508 TYR A CA 1
ATOM 4130 C C . TYR A 1 508 ? 28.816 -6.210 -27.098 1.00 91.81 508 TYR A C 1
ATOM 4132 O O . TYR A 1 508 ? 28.165 -6.156 -28.144 1.00 91.81 508 TYR A O 1
ATOM 4140 N N . LEU A 1 509 ? 29.070 -7.364 -26.472 1.00 91.50 509 LEU A N 1
ATOM 4141 C CA . LEU A 1 509 ? 28.547 -8.643 -26.940 1.00 91.50 509 LEU A CA 1
ATOM 4142 C C . LEU A 1 509 ? 27.020 -8.689 -26.823 1.00 91.50 509 LEU A C 1
ATOM 4144 O O . LEU A 1 509 ? 26.350 -9.066 -27.788 1.00 91.50 509 LEU A O 1
ATOM 4148 N N . ALA A 1 510 ? 26.478 -8.257 -25.680 1.00 92.56 510 ALA A N 1
ATOM 4149 C CA . ALA A 1 510 ? 25.039 -8.212 -25.447 1.00 92.56 510 ALA A CA 1
ATOM 4150 C C . ALA A 1 510 ? 24.325 -7.325 -26.476 1.00 92.56 510 ALA A C 1
ATOM 4152 O O . ALA A 1 510 ? 23.405 -7.796 -27.146 1.00 92.56 510 ALA A O 1
ATOM 4153 N N . GLU A 1 511 ? 24.776 -6.080 -26.678 1.00 96.00 511 GLU A N 1
ATOM 4154 C CA . GLU A 1 511 ? 24.163 -5.161 -27.648 1.00 96.00 511 GLU A CA 1
ATOM 4155 C C . GLU A 1 511 ? 24.165 -5.748 -29.059 1.00 96.00 511 GLU A C 1
ATOM 4157 O O . GLU A 1 511 ? 23.143 -5.705 -29.747 1.00 96.00 511 GLU A O 1
ATOM 4162 N N . LYS A 1 512 ? 25.290 -6.338 -29.480 1.00 94.69 512 LYS A N 1
ATOM 4163 C CA . LYS A 1 512 ? 25.412 -6.936 -30.809 1.00 94.69 512 LYS A CA 1
ATOM 4164 C C . LYS A 1 512 ? 24.354 -8.017 -31.033 1.00 94.69 512 LYS A C 1
ATOM 4166 O O . LYS A 1 512 ? 23.640 -7.966 -32.034 1.00 94.69 512 LYS A O 1
ATOM 4171 N N . ILE A 1 513 ? 24.227 -8.965 -30.104 1.00 94.88 513 ILE A N 1
ATOM 4172 C CA . ILE A 1 513 ? 23.258 -10.067 -30.213 1.00 94.88 513 ILE A CA 1
ATOM 4173 C C . ILE A 1 513 ? 21.821 -9.527 -30.137 1.00 94.88 513 ILE A C 1
ATOM 4175 O O . ILE A 1 513 ? 20.963 -9.941 -30.921 1.00 94.88 513 ILE A O 1
ATOM 4179 N N . ILE A 1 514 ? 21.556 -8.568 -29.243 1.00 95.94 514 ILE A N 1
ATOM 4180 C CA . ILE A 1 514 ? 20.247 -7.909 -29.123 1.00 95.94 514 ILE A CA 1
ATOM 4181 C C . ILE A 1 514 ? 19.868 -7.232 -30.444 1.00 95.94 514 ILE A C 1
ATOM 4183 O O . ILE A 1 514 ? 18.760 -7.422 -30.940 1.00 95.94 514 ILE A O 1
ATOM 4187 N N . HIS A 1 515 ? 20.778 -6.475 -31.062 1.00 95.62 515 HIS A N 1
ATOM 4188 C CA . HIS A 1 515 ? 20.526 -5.802 -32.339 1.00 95.62 515 HIS A CA 1
ATOM 4189 C C . HIS A 1 515 ? 20.334 -6.785 -33.493 1.00 95.62 515 HIS A C 1
ATOM 4191 O O . HIS A 1 515 ? 19.507 -6.522 -34.366 1.00 95.62 515 HIS A O 1
ATOM 4197 N N . GLU A 1 516 ? 21.058 -7.907 -33.502 1.00 94.31 516 GLU A N 1
ATOM 4198 C CA . GLU A 1 516 ? 20.863 -8.984 -34.478 1.00 94.31 516 GLU A CA 1
ATOM 4199 C C . GLU A 1 516 ? 19.458 -9.593 -34.353 1.00 94.31 516 GLU A C 1
ATOM 4201 O O . GLU A 1 516 ? 18.748 -9.698 -35.356 1.00 94.31 516 GLU A O 1
ATOM 4206 N N . ARG A 1 517 ? 19.009 -9.909 -33.129 1.00 95.38 517 ARG A N 1
ATOM 4207 C CA . ARG A 1 517 ? 17.656 -10.439 -32.876 1.00 95.38 517 ARG A CA 1
ATOM 4208 C C . ARG A 1 517 ? 16.550 -9.414 -33.137 1.00 95.38 517 ARG A C 1
ATOM 4210 O O . ARG A 1 517 ? 15.492 -9.781 -33.640 1.00 95.38 517 ARG A O 1
ATOM 4217 N N . LEU A 1 518 ? 16.793 -8.134 -32.848 1.00 95.19 518 LEU A N 1
ATOM 4218 C CA . LEU A 1 518 ? 15.846 -7.041 -33.098 1.00 95.19 518 LEU A CA 1
ATOM 4219 C C . LEU A 1 518 ? 15.883 -6.506 -34.539 1.00 95.19 518 LEU A C 1
ATOM 4221 O O . LEU A 1 518 ? 15.068 -5.652 -34.888 1.00 95.19 518 LEU A O 1
ATOM 4225 N N . SER A 1 519 ? 16.784 -6.998 -35.394 1.00 94.19 519 SER A N 1
ATOM 4226 C CA . SER A 1 519 ? 16.926 -6.571 -36.793 1.00 94.19 519 SER A CA 1
ATOM 4227 C C . SER A 1 519 ? 15.599 -6.525 -37.578 1.00 94.19 519 SER A C 1
ATOM 4229 O O . SER A 1 519 ? 15.364 -5.519 -38.253 1.00 94.19 519 SER A O 1
ATOM 4231 N N . PRO A 1 520 ? 14.669 -7.500 -37.439 1.00 93.88 520 PRO A N 1
ATOM 4232 C CA . PRO A 1 520 ? 13.365 -7.449 -38.111 1.00 93.88 520 PRO A CA 1
ATOM 4233 C C . PRO A 1 520 ? 12.495 -6.241 -37.730 1.00 93.88 520 PRO A C 1
ATOM 4235 O O . PRO A 1 520 ? 11.641 -5.831 -38.510 1.00 93.88 520 PRO A O 1
ATOM 4238 N N . TYR A 1 521 ? 12.716 -5.661 -36.548 1.00 94.06 521 TYR A N 1
ATOM 4239 C CA . TYR A 1 521 ? 11.972 -4.511 -36.032 1.00 94.06 521 TYR A CA 1
ATOM 4240 C C . TYR A 1 521 ? 12.692 -3.177 -36.275 1.00 94.06 521 TYR A C 1
ATOM 4242 O O . TYR A 1 521 ? 12.175 -2.121 -35.902 1.00 94.06 521 TYR A O 1
ATOM 4250 N N . ARG A 1 522 ? 13.897 -3.186 -36.862 1.00 94.56 522 ARG A N 1
ATOM 4251 C CA . ARG A 1 522 ? 14.727 -1.986 -37.023 1.00 94.56 522 ARG A CA 1
ATOM 4252 C C . ARG A 1 522 ? 14.127 -1.041 -38.071 1.00 94.56 522 ARG A C 1
ATOM 4254 O O . ARG A 1 522 ? 13.930 -1.407 -39.223 1.00 94.56 522 ARG A O 1
ATOM 4261 N N . ILE A 1 523 ? 13.895 0.214 -37.681 1.00 91.00 523 ILE A N 1
ATOM 4262 C CA . ILE A 1 523 ? 13.265 1.237 -38.539 1.00 91.00 523 ILE A CA 1
ATOM 4263 C C . ILE A 1 523 ? 14.240 1.749 -39.603 1.00 91.00 523 ILE A C 1
ATOM 4265 O O . ILE A 1 523 ? 13.866 2.004 -40.745 1.00 91.00 523 ILE A O 1
ATOM 4269 N N . ASN A 1 524 ? 15.502 1.941 -39.217 1.00 86.06 524 ASN A N 1
ATOM 4270 C CA . ASN A 1 524 ? 16.548 2.450 -40.093 1.00 86.06 524 ASN A CA 1
ATOM 4271 C C . ASN A 1 524 ? 17.804 1.586 -39.926 1.00 86.06 524 ASN A C 1
ATOM 4273 O O . ASN A 1 524 ? 18.311 1.512 -38.810 1.00 86.06 524 ASN A O 1
ATOM 4277 N N . PRO A 1 525 ? 18.359 0.990 -40.997 1.00 84.19 525 PRO A N 1
ATOM 4278 C CA . PRO A 1 525 ? 19.549 0.142 -40.908 1.00 84.19 525 PRO A CA 1
ATOM 4279 C C . PRO A 1 525 ? 20.748 0.798 -40.207 1.00 84.19 525 PRO A C 1
ATOM 4281 O O . PRO A 1 525 ? 21.504 0.114 -39.522 1.00 84.19 525 PRO A O 1
ATOM 4284 N N . SER A 1 526 ? 20.896 2.119 -40.346 1.00 81.81 526 SER A N 1
ATOM 4285 C CA . SER A 1 526 ? 21.997 2.914 -39.791 1.00 81.81 526 SER A CA 1
ATOM 4286 C C . SER A 1 526 ? 21.737 3.447 -38.382 1.00 81.81 526 SER A C 1
ATOM 4288 O O . SER A 1 526 ? 22.584 4.159 -37.846 1.00 81.81 526 SER A O 1
ATOM 4290 N N . ARG A 1 527 ? 20.565 3.186 -37.789 1.00 85.69 527 ARG A N 1
ATOM 4291 C CA . ARG A 1 527 ? 20.232 3.662 -36.443 1.00 85.69 527 ARG A CA 1
ATOM 4292 C C . ARG A 1 527 ? 19.645 2.551 -35.585 1.00 85.69 527 ARG A C 1
ATOM 4294 O O . ARG A 1 527 ? 19.009 1.621 -36.060 1.00 85.69 527 ARG A O 1
ATOM 4301 N N . GLU A 1 528 ? 19.801 2.703 -34.284 1.00 91.62 528 GLU A N 1
ATOM 4302 C CA . GLU A 1 528 ? 19.419 1.694 -33.292 1.00 91.62 528 GLU A CA 1
ATOM 4303 C C . GLU A 1 528 ? 17.991 1.938 -32.775 1.00 91.62 528 GLU A C 1
ATOM 4305 O O . GLU A 1 528 ? 17.749 1.938 -31.571 1.00 91.62 528 GLU A O 1
ATOM 4310 N N . PHE A 1 529 ? 17.058 2.229 -33.689 1.00 92.69 529 PHE A N 1
ATOM 4311 C CA . PHE A 1 529 ? 15.639 2.421 -33.376 1.00 92.69 529 PHE A CA 1
ATOM 4312 C C . PHE A 1 529 ? 14.824 1.239 -33.880 1.00 92.69 529 PHE A C 1
ATOM 4314 O O . PHE A 1 529 ? 14.949 0.846 -35.045 1.00 92.69 529 PHE A O 1
ATOM 4321 N N . PHE A 1 530 ? 13.953 0.731 -33.019 1.00 94.88 530 PHE A N 1
ATOM 4322 C CA . PHE A 1 530 ? 13.170 -0.473 -33.250 1.00 94.88 530 PHE A CA 1
ATOM 4323 C C . PHE A 1 530 ? 11.688 -0.181 -33.004 1.00 94.88 530 PHE A C 1
ATOM 4325 O O . PHE A 1 530 ? 11.356 0.517 -32.044 1.00 94.88 530 PHE A O 1
ATOM 4332 N N . LYS A 1 531 ? 10.813 -0.674 -33.890 1.00 94.75 531 LYS A N 1
ATOM 4333 C CA . LYS A 1 531 ? 9.354 -0.523 -33.805 1.00 94.75 531 LYS A CA 1
ATOM 4334 C C . LYS A 1 531 ? 8.703 -1.870 -33.495 1.00 94.75 531 LYS A C 1
ATOM 4336 O O . LYS A 1 531 ? 8.511 -2.679 -34.401 1.00 94.75 531 LYS A O 1
ATOM 4341 N N . ALA A 1 532 ? 8.378 -2.100 -32.228 1.00 91.38 532 ALA A N 1
ATOM 4342 C CA . ALA A 1 532 ? 7.733 -3.317 -31.741 1.00 91.38 532 ALA A CA 1
ATOM 4343 C C . ALA A 1 532 ? 7.068 -3.056 -30.379 1.00 91.38 532 ALA A C 1
ATOM 4345 O O . ALA A 1 532 ? 7.550 -2.185 -29.646 1.00 91.38 532 ALA A O 1
ATOM 4346 N N . PRO A 1 533 ? 6.005 -3.801 -30.008 1.00 89.31 533 PRO A N 1
ATOM 4347 C CA . PRO A 1 533 ? 5.435 -3.717 -28.666 1.00 89.31 533 PRO A CA 1
ATOM 4348 C C . PRO A 1 533 ? 6.529 -3.864 -27.606 1.00 89.31 533 PRO A C 1
ATOM 4350 O O . PRO A 1 533 ? 7.385 -4.742 -27.727 1.00 89.31 533 PRO A O 1
ATOM 4353 N N . TYR A 1 534 ? 6.498 -3.028 -26.565 1.00 85.50 534 TYR A N 1
ATOM 4354 C CA . TYR A 1 534 ? 7.573 -2.979 -25.564 1.00 85.50 534 TYR A CA 1
ATOM 4355 C C . TYR A 1 534 ? 7.878 -4.359 -24.958 1.00 85.50 534 TYR A C 1
ATOM 4357 O O . TYR A 1 534 ? 9.037 -4.748 -24.846 1.00 85.50 534 TYR A O 1
ATOM 4365 N N . LYS A 1 535 ? 6.830 -5.151 -24.699 1.00 80.06 535 LYS A N 1
ATOM 4366 C CA . LYS A 1 535 ? 6.920 -6.535 -24.212 1.00 80.06 535 LYS A CA 1
ATOM 4367 C C . LYS A 1 535 ? 7.767 -7.461 -25.102 1.00 80.06 535 LYS A C 1
ATOM 4369 O O . LYS A 1 535 ? 8.463 -8.322 -24.578 1.00 80.06 535 LYS A O 1
ATOM 4374 N N . GLU A 1 536 ? 7.727 -7.295 -26.425 1.00 87.00 536 GLU A N 1
ATOM 4375 C CA . GLU A 1 536 ? 8.536 -8.097 -27.358 1.00 87.00 536 GLU A CA 1
ATOM 4376 C C . GLU A 1 536 ? 10.012 -7.686 -27.321 1.00 87.00 536 GLU A C 1
ATOM 4378 O O . GLU A 1 536 ? 10.897 -8.538 -27.382 1.00 87.00 536 GLU A O 1
ATOM 4383 N N . ILE A 1 537 ? 10.286 -6.383 -27.180 1.00 89.81 537 ILE A N 1
ATOM 4384 C CA . ILE A 1 537 ? 11.655 -5.871 -27.032 1.00 89.81 537 ILE A CA 1
ATOM 4385 C C . ILE A 1 537 ? 12.268 -6.395 -25.734 1.00 89.81 537 ILE A C 1
ATOM 4387 O O . ILE A 1 537 ? 13.378 -6.922 -25.767 1.00 89.81 537 ILE A O 1
ATOM 4391 N N . LEU A 1 538 ? 11.529 -6.295 -24.625 1.00 85.81 538 LEU A N 1
ATOM 4392 C CA . LEU A 1 538 ? 11.960 -6.801 -23.322 1.00 85.81 538 LEU A CA 1
ATOM 4393 C C . LEU A 1 538 ? 12.280 -8.284 -23.362 1.00 85.81 538 LEU A C 1
ATOM 4395 O O . LEU A 1 538 ? 13.387 -8.672 -23.012 1.00 85.81 538 LEU A O 1
ATOM 4399 N N . LYS A 1 539 ? 11.366 -9.094 -23.902 1.00 84.88 539 LYS A N 1
ATOM 4400 C CA . LYS A 1 539 ? 11.569 -10.536 -24.032 1.00 84.88 539 LYS A CA 1
ATOM 4401 C C . LYS A 1 539 ? 12.889 -10.877 -24.731 1.00 84.88 539 LYS A C 1
ATOM 4403 O O . LYS A 1 539 ? 13.622 -11.740 -24.265 1.00 84.88 539 LYS A O 1
ATOM 4408 N N . ILE A 1 540 ? 13.205 -10.200 -25.837 1.00 91.56 540 ILE A N 1
ATOM 4409 C CA . ILE A 1 540 ? 14.446 -10.449 -26.585 1.00 91.56 540 ILE A CA 1
ATOM 4410 C C . ILE A 1 540 ? 15.679 -10.037 -25.774 1.00 91.56 540 ILE A C 1
ATOM 4412 O O . ILE A 1 540 ? 16.679 -10.752 -25.798 1.00 91.56 540 ILE A O 1
ATOM 4416 N N . ILE A 1 541 ? 15.623 -8.896 -25.082 1.00 90.56 541 ILE A N 1
ATOM 4417 C CA . ILE A 1 541 ? 16.724 -8.418 -24.238 1.00 90.56 541 ILE A CA 1
ATOM 4418 C C . ILE A 1 541 ? 16.966 -9.395 -23.086 1.00 90.56 541 ILE A C 1
ATOM 4420 O O . ILE A 1 541 ? 18.092 -9.865 -22.930 1.00 90.56 541 ILE A O 1
ATOM 4424 N N . ASP A 1 542 ? 15.916 -9.761 -22.352 1.00 83.44 542 ASP A N 1
ATOM 4425 C CA . ASP A 1 542 ? 15.997 -10.659 -21.200 1.00 83.44 542 ASP A CA 1
ATOM 4426 C C . ASP A 1 542 ? 16.523 -12.047 -21.602 1.00 83.44 542 ASP A C 1
ATOM 4428 O O . ASP A 1 542 ? 17.402 -12.587 -20.931 1.00 83.44 542 ASP A O 1
ATOM 4432 N N . GLU A 1 543 ? 16.070 -12.605 -22.734 1.00 85.81 543 GLU A N 1
ATOM 4433 C CA . GLU A 1 543 ? 16.582 -13.877 -23.269 1.00 85.81 543 GLU A CA 1
ATOM 4434 C C . GLU A 1 543 ? 18.082 -13.813 -23.599 1.00 85.81 543 GLU A C 1
ATOM 4436 O O . GLU A 1 543 ? 18.815 -14.770 -23.347 1.00 85.81 543 GLU A O 1
ATOM 4441 N N . VAL A 1 544 ? 18.550 -12.708 -24.193 1.00 89.62 544 VAL A N 1
ATOM 4442 C CA . VAL A 1 544 ? 19.971 -12.549 -24.537 1.00 89.62 544 VAL A CA 1
ATOM 4443 C C . VAL A 1 544 ? 20.811 -12.382 -23.280 1.00 89.62 544 VAL A C 1
ATOM 4445 O O . VAL A 1 544 ? 21.826 -13.061 -23.147 1.00 89.62 544 VAL A O 1
ATOM 4448 N N . ILE A 1 545 ? 20.391 -11.515 -22.361 1.00 87.44 545 ILE A N 1
ATOM 4449 C CA . ILE A 1 545 ? 21.124 -11.250 -21.122 1.00 87.44 545 ILE A CA 1
ATOM 4450 C C . ILE A 1 545 ? 21.225 -12.521 -20.279 1.00 87.44 545 ILE A C 1
ATOM 4452 O O . ILE A 1 545 ? 22.326 -12.873 -19.861 1.00 87.44 545 ILE A O 1
ATOM 4456 N N . SER A 1 546 ? 20.122 -13.258 -20.127 1.00 81.50 546 SER A N 1
ATOM 4457 C CA . SER A 1 546 ? 20.108 -14.522 -19.381 1.00 81.50 546 SER A CA 1
ATOM 4458 C C . SER A 1 546 ? 21.058 -15.550 -20.009 1.00 81.50 546 SER A C 1
ATOM 4460 O O . SER A 1 546 ? 21.832 -16.185 -19.302 1.00 81.50 546 SER A O 1
ATOM 4462 N N . SER A 1 547 ? 21.097 -15.649 -21.347 1.00 83.81 547 SER A N 1
ATOM 4463 C CA . SER A 1 547 ? 22.015 -16.564 -22.052 1.00 83.81 547 SER A CA 1
ATOM 4464 C C . SER A 1 547 ? 23.503 -16.203 -21.950 1.00 83.81 547 SER A C 1
ATOM 4466 O O . SER A 1 547 ? 24.348 -17.034 -22.264 1.00 83.81 547 SER A O 1
ATOM 4468 N N . LEU A 1 548 ? 23.828 -14.963 -21.572 1.00 80.81 548 LEU A N 1
ATOM 4469 C CA . LEU A 1 548 ? 25.202 -14.497 -21.351 1.00 80.81 548 LEU A CA 1
ATOM 4470 C C . LEU A 1 548 ? 25.616 -14.563 -19.872 1.00 80.81 548 LEU A C 1
ATOM 4472 O O . LEU A 1 548 ? 26.787 -14.334 -19.564 1.00 80.81 548 LEU A O 1
ATOM 4476 N N . ALA A 1 549 ? 24.661 -14.813 -18.973 1.00 65.81 549 ALA A N 1
ATOM 4477 C CA . ALA A 1 549 ? 24.888 -14.994 -17.543 1.00 65.81 549 ALA A CA 1
ATOM 4478 C C . ALA A 1 549 ? 25.163 -16.465 -17.159 1.00 65.81 549 ALA A C 1
ATOM 4480 O O . ALA A 1 549 ? 25.710 -16.705 -16.080 1.00 65.81 549 ALA A O 1
ATOM 4481 N N . GLU A 1 550 ? 24.801 -17.420 -18.027 1.00 50.53 550 GLU A N 1
ATOM 4482 C CA . GLU A 1 550 ? 25.228 -18.833 -17.987 1.00 50.53 550 GLU A CA 1
ATOM 4483 C C . GLU A 1 550 ? 26.683 -19.010 -18.447 1.00 50.53 550 GLU A C 1
ATOM 4485 O O . GLU A 1 550 ? 27.400 -19.824 -17.812 1.00 50.53 550 GLU A O 1
#

pLDDT: mean 80.96, std 15.89, range [24.97, 98.62]

Sequence (550 aa):
MKNKKRKQKTKIRRNENGATPHENEFETISKLLTEYIANNPEIETIIKKKHEQAVDYINVQLENGLNFQVDELLRYFLAEYNNRIFNHGAYSFPPSFNVMEGFYKFVPEYSFFKLLEERDHLISFLEFFDFVTASDVKLSKDIFSSIVEEGVIYSYNAVNDLDDITFSSGDYFSDDSKEYAIGGASIIRHGSEVSILFLAGEKGLLTEINKSITDDIIVGVHTHGRENIKPVGNVEAVPLLENINFWKTLVMTRVDLDNMTSGFRYILKDVNNSFLTVTDDISVFMNEDGTLINSDAEFQIKEMIDKMNIYHPLFEICKTLLYLPLYFDTYGDLVVEERHQTKLNQRPPEELQYTNHLLKPKDRIKYRTASVLRKTIDTPPHRTYIRTPDIRFDKSGFWKQLNPTQIGADKQGRTIHGRTWVEQTLTWLESSDGKNNSYLTAQTKNVVLDSTNAGVIYVMRSAAHEKDIFKVGLTTRTAEIRANELSRTTGAPDKFLVVQEWDVSDCYLAEKIIHERLSPYRINPSREFFKAPYKEILKIIDEVISSLAE

Secondary structure (DSSP, 8-state):
---------------SS---S--HHHHHHHHHHHHHHHH-HHHHHHHHHHHHHHHHHHHHHTTSS---HHHHHHHHHHHHHHHHHHHH-GGGS-TTHHHHGGGEEEEGGGTEEEE-EEEEEEE-HHHHHHHHHH--PPP-HHHHHHHS-TTEEEEEEE-S-TTTEEEEES-TTSTT---EEEEEEEEEEETTEEEEEEEEEEES-HHHHHHH--HHHHH--PPTT-TT---SS---PPEETTEEEEEEEEEEEEEETTTTEEEEEEEEEE-SSSEEEEE--GGGGB-TTSSBSSTTHHHHHHHHHHHHHHTHHHHHHHHHHTTHHHHHHHTGGG-EEEEEE-GGGGS-HHHHHHHTTTS-GGG---EEEEEEE----SS--SEEEEEPP--EEP-SEEEEE--TTSEEE-TTS-EEESEEEEE---GGGGGTGGG--SEEEEEEPP-----TB-EEEEEEEETTSPTTEEEEEEESS-HHHHHHHHHTSTT-SS-EEEEEEEEESBHHHHHHHHHHHHGGGBS-TTS-EEES-HHHHHHHHHHHHHHHH-

Foldseek 3Di:
DDDDPPPPPLQLDQDVQAAQDPDPCVVVVVVVVVVVCVVPVVVVVVLVVLQVLQSLLLVLLCFLDQPADVSNVLNVVQSVCQSCCRRHNDVSDDPLCVQSVLQWDQDVSSRGTDGFAEAAAEDAVLVLLVCLLQDPDADFQVVLPVQADARYKYKYAYPDDQQQKWKWAPDPPDPLIWIKGFGIKIWHDDRQKIKIKTKMWTFAQQVVVQVVDDPCLQQDDDQPSCNPPHFDDFFGFDADVNDRRTGIKIWIWMARRVQLAIEKIWIFGGRDRGTRIQILQLVSQADLVGHGPDPCSVVVSVVSLVVVLSVVRVVLVVQSCSCVSVVCVVPVVQKDKDKHFTSLLVDDPVVVVVSPPSDDPVSNNGMDIYTYHDDDQLFRFQKFKRQGHPRYYDQFFHKRFDCQADWEADPVRHIDGGIYTDTDRPVVSVPRPPPRHSIMMMGGDDDDQPAPQKWKWWWKDFPPDDPQKIFIAIDRDDVVVVQVVLQPDPPDPHGIDTGTMHIANHRPVLRVQLCVVQVVQDPDPPGRMGRDSPVVSVVSSSVSRSVRVD

Radius of gyration: 26.38 Å; chains: 1; bounding box: 71×59×78 Å